Protein AF-A0A967EZN8-F1 (afdb_monomer)

pLDDT: mean 80.69, std 14.28, range [29.58, 98.19]

InterPro domains:
  IPR002104 Integrase, catalytic domain [PF00589] (399-553)
  IPR002104 Integrase, catalytic domain [PS51898] (379-591)
  IPR011010 DNA breaking-rejoining enzyme, catalytic core [SSF56349] (245-575)
  IPR013762 Integrase-like, catalytic domain superfamily [G3DSA:1.10.443.10] (355-601)

Structure (mmCIF, N/CA/C/O backbone):
data_AF-A0A967EZN8-F1
#
_entry.id   AF-A0A967EZN8-F1
#
loop_
_atom_site.group_PDB
_atom_site.id
_atom_site.type_symbol
_atom_site.label_atom_id
_atom_site.label_alt_id
_atom_site.label_comp_id
_atom_site.label_asym_id
_atom_site.label_entity_id
_atom_site.label_seq_id
_atom_site.pdbx_PDB_ins_code
_atom_site.Cartn_x
_atom_site.Cartn_y
_atom_site.Cartn_z
_atom_site.occupancy
_atom_site.B_iso_or_equiv
_atom_site.auth_seq_id
_atom_site.auth_comp_id
_atom_site.auth_asym_id
_atom_site.auth_atom_id
_atom_site.pdbx_PDB_model_num
ATOM 1 N N . MET A 1 1 ? -24.126 -21.104 -28.230 1.00 47.72 1 MET A N 1
ATOM 2 C CA . MET A 1 1 ? -23.114 -20.522 -27.311 1.00 47.72 1 MET A CA 1
ATOM 3 C C . MET A 1 1 ? -22.740 -21.488 -26.162 1.00 47.72 1 MET A C 1
ATOM 5 O O . MET A 1 1 ? -22.484 -21.035 -25.056 1.00 47.72 1 MET A O 1
ATOM 9 N N . GLN A 1 2 ? -22.717 -22.818 -26.386 1.00 48.59 2 GLN A N 1
ATOM 10 C CA . GLN A 1 2 ? -22.644 -23.839 -25.314 1.00 48.59 2 GLN A CA 1
ATOM 11 C C . GLN A 1 2 ? -21.330 -24.653 -25.238 1.00 48.59 2 GLN A C 1
ATOM 13 O O . GLN A 1 2 ? -21.209 -25.503 -24.356 1.00 48.59 2 GLN A O 1
ATOM 18 N N . ASP A 1 3 ? -20.329 -24.380 -26.077 1.00 66.38 3 ASP A N 1
ATOM 19 C CA . ASP A 1 3 ? -19.257 -25.363 -26.332 1.00 66.38 3 ASP A CA 1
ATOM 20 C C . ASP A 1 3 ? -18.017 -25.274 -25.427 1.00 66.38 3 ASP A C 1
ATOM 22 O O . ASP A 1 3 ? -17.172 -26.165 -25.452 1.00 66.38 3 ASP A O 1
ATOM 26 N N . PHE A 1 4 ? -17.890 -24.245 -24.586 1.00 84.56 4 PHE A N 1
ATOM 27 C CA . PHE A 1 4 ? -16.689 -24.023 -23.769 1.00 84.56 4 PHE A CA 1
ATOM 28 C C . PHE A 1 4 ? -16.992 -24.073 -22.272 1.00 84.56 4 PHE A C 1
ATOM 30 O O . PHE A 1 4 ? -16.936 -23.060 -21.583 1.00 84.56 4 PHE A O 1
ATOM 37 N N . ARG A 1 5 ? -17.330 -25.258 -21.749 1.00 87.44 5 ARG A N 1
ATOM 38 C CA . ARG A 1 5 ? -17.643 -25.427 -20.313 1.00 87.44 5 ARG A CA 1
ATOM 39 C C . ARG A 1 5 ? -16.404 -25.628 -19.437 1.00 87.44 5 ARG A C 1
ATOM 41 O O . ARG A 1 5 ? -16.415 -25.268 -18.261 1.00 87.44 5 ARG A O 1
ATOM 48 N N . THR A 1 6 ? -15.338 -26.196 -19.997 1.00 92.81 6 THR A N 1
ATOM 49 C CA . THR A 1 6 ? -14.123 -26.580 -19.260 1.00 92.81 6 THR A CA 1
ATOM 50 C C . THR A 1 6 ? -12.862 -26.112 -19.977 1.00 92.81 6 THR A C 1
ATOM 52 O O . THR A 1 6 ? -12.884 -25.817 -21.175 1.00 92.81 6 THR A O 1
ATOM 55 N N . PHE A 1 7 ? -11.739 -26.060 -19.258 1.00 93.50 7 PHE A N 1
ATOM 56 C CA . PHE A 1 7 ? -10.443 -25.705 -19.844 1.00 93.50 7 PHE A CA 1
ATOM 57 C C . PHE A 1 7 ? -9.999 -26.705 -20.916 1.00 93.50 7 PHE A C 1
ATOM 59 O O . PHE A 1 7 ? -9.300 -26.312 -21.846 1.00 93.50 7 PHE A O 1
ATOM 66 N N . ARG A 1 8 ? -10.436 -27.969 -20.824 1.00 92.81 8 ARG A N 1
ATOM 67 C CA . ARG A 1 8 ? -10.236 -28.968 -21.882 1.00 92.81 8 ARG A CA 1
ATOM 68 C C . ARG A 1 8 ? -10.912 -28.535 -23.183 1.00 92.81 8 ARG A C 1
ATOM 70 O O . ARG A 1 8 ? -10.224 -28.349 -24.181 1.00 92.81 8 ARG A O 1
ATOM 77 N N . CYS A 1 9 ? -12.218 -28.260 -23.130 1.00 90.12 9 CYS A N 1
ATOM 78 C CA . CYS A 1 9 ? -12.974 -27.791 -24.297 1.00 90.12 9 CYS A CA 1
ATOM 79 C C . CYS A 1 9 ? -12.365 -26.499 -24.866 1.00 90.12 9 CYS A C 1
ATOM 81 O O . CYS A 1 9 ? -12.304 -26.300 -26.077 1.00 90.12 9 CYS A O 1
ATOM 83 N N . LEU A 1 10 ? -11.880 -25.623 -23.977 1.00 90.44 10 LEU A N 1
ATOM 84 C CA . LEU A 1 10 ? -11.226 -24.370 -24.340 1.00 90.44 10 LEU A CA 1
ATOM 85 C C . LEU A 1 10 ? -9.896 -24.577 -25.076 1.00 90.44 10 LEU A C 1
ATOM 87 O O . LEU A 1 10 ? -9.617 -23.855 -26.027 1.00 90.44 10 LEU A O 1
ATOM 91 N N . ALA A 1 11 ? -9.078 -25.539 -24.645 1.00 90.62 11 ALA A N 1
ATOM 92 C CA . ALA A 1 11 ? -7.791 -25.845 -25.267 1.00 90.62 11 ALA A CA 1
ATOM 93 C C . ALA A 1 11 ? -7.942 -26.551 -26.626 1.00 90.62 11 ALA A C 1
ATOM 95 O O . ALA A 1 11 ? -7.118 -26.338 -27.521 1.00 90.62 11 ALA A O 1
ATOM 96 N N . GLU A 1 12 ? -8.988 -27.366 -26.771 1.00 89.56 12 GLU A N 1
ATOM 97 C CA . GLU A 1 12 ? -9.324 -28.100 -27.996 1.00 89.56 12 GLU A CA 1
ATOM 98 C C . GLU A 1 12 ? -9.984 -27.195 -29.044 1.00 89.56 12 GLU A C 1
ATOM 100 O O . GLU A 1 12 ? -9.681 -27.303 -30.225 1.00 89.56 12 GLU A O 1
ATOM 105 N N . GLY A 1 13 ? -10.834 -26.248 -28.635 1.00 87.06 13 GLY A N 1
ATOM 106 C CA . GLY A 1 13 ? -11.542 -25.355 -29.556 1.00 87.06 13 GLY A CA 1
ATOM 107 C C . GLY A 1 13 ? -10.913 -23.973 -29.750 1.00 87.06 13 GLY A C 1
ATOM 108 O O . GLY A 1 13 ? -11.651 -23.025 -30.002 1.00 87.06 13 GLY A O 1
ATOM 109 N N . LEU A 1 14 ? -9.589 -23.826 -29.625 1.00 87.44 14 LEU A N 1
ATOM 110 C CA . LEU A 1 14 ? -8.918 -22.527 -29.805 1.00 87.44 14 LEU A CA 1
ATOM 111 C C . LEU A 1 14 ? -9.081 -21.940 -31.211 1.00 87.44 14 LEU A C 1
ATOM 113 O O . LEU A 1 14 ? -9.185 -20.721 -31.337 1.00 87.44 14 LEU A O 1
ATOM 117 N N . ASP A 1 15 ? -9.161 -22.784 -32.236 1.00 84.06 15 ASP A N 1
ATOM 118 C CA . ASP A 1 15 ? -9.309 -22.340 -33.626 1.00 84.06 15 ASP A CA 1
ATOM 119 C C . ASP A 1 15 ? -10.681 -21.670 -33.825 1.00 84.06 15 ASP A C 1
ATOM 121 O O . ASP A 1 15 ? -10.781 -20.577 -34.377 1.00 84.06 15 ASP A O 1
ATOM 125 N N . ARG A 1 16 ? -11.730 -22.224 -33.192 1.00 82.00 16 ARG A N 1
ATOM 126 C CA . ARG A 1 16 ? -13.073 -21.610 -33.098 1.00 82.00 16 ARG A CA 1
ATOM 127 C C . ARG A 1 16 ? -13.078 -20.283 -32.327 1.00 82.00 16 ARG A C 1
ATOM 129 O O . ARG A 1 16 ? -14.051 -19.540 -32.386 1.00 82.00 16 ARG A O 1
ATOM 136 N N . LEU A 1 17 ? -12.004 -19.986 -31.590 1.00 79.81 17 LEU A N 1
ATOM 137 C CA . LEU A 1 17 ? -11.796 -18.727 -30.877 1.00 79.81 17 LEU A CA 1
ATOM 138 C C . LEU A 1 17 ? -10.885 -17.742 -31.639 1.00 79.81 17 LEU A C 1
ATOM 140 O O . LEU A 1 17 ? -10.413 -16.761 -31.049 1.00 79.81 17 LEU A O 1
ATOM 144 N N . GLY A 1 18 ? -10.623 -17.980 -32.930 1.00 79.62 18 GLY A N 1
ATOM 145 C CA . GLY A 1 18 ? -9.804 -17.105 -33.775 1.00 79.62 18 GLY A CA 1
ATOM 146 C C . GLY A 1 18 ? -8.367 -16.986 -33.262 1.00 79.62 18 GLY A C 1
ATOM 147 O O . GLY A 1 18 ? -7.802 -15.887 -33.191 1.00 79.62 18 GLY A O 1
ATOM 148 N N . TYR A 1 19 ? -7.820 -18.082 -32.734 1.00 83.62 19 TYR A N 1
ATOM 149 C CA . TYR A 1 19 ? -6.400 -18.199 -32.430 1.00 83.62 19 TYR A CA 1
ATOM 150 C C . TYR A 1 19 ? -5.724 -19.007 -33.527 1.00 83.62 19 TYR A C 1
ATOM 152 O O . TYR A 1 19 ? -6.112 -20.140 -33.772 1.00 83.62 19 TYR A O 1
ATOM 160 N N . GLU A 1 20 ? -4.660 -18.458 -34.106 1.00 82.44 20 GLU A N 1
ATOM 161 C CA . GLU A 1 20 ? -3.920 -19.109 -35.187 1.00 82.44 20 GLU A CA 1
ATOM 162 C C . GLU A 1 20 ? -2.413 -19.162 -34.892 1.00 82.44 20 GLU A C 1
ATOM 164 O O . GLU A 1 20 ? -1.879 -18.427 -34.044 1.00 82.44 20 GLU A O 1
ATOM 169 N N . GLY A 1 21 ? -1.727 -20.081 -35.578 1.00 84.88 21 GLY A N 1
ATOM 170 C CA . GLY A 1 21 ? -0.272 -20.227 -35.579 1.00 84.88 21 GLY A CA 1
ATOM 171 C C . GLY A 1 21 ? 0.371 -20.287 -34.187 1.00 84.88 21 GLY A C 1
ATOM 172 O O . GLY A 1 21 ? -0.082 -20.980 -33.270 1.00 84.88 21 GLY A O 1
ATOM 173 N N . ASN A 1 22 ? 1.455 -19.528 -34.011 1.00 83.56 22 ASN A N 1
ATOM 174 C CA . ASN A 1 22 ? 2.221 -19.490 -32.760 1.00 83.56 22 ASN A CA 1
ATOM 175 C C . ASN A 1 22 ? 1.395 -18.997 -31.561 1.00 83.56 22 ASN A C 1
ATOM 177 O O . ASN A 1 22 ? 1.649 -19.406 -30.426 1.00 83.56 22 ASN A O 1
ATOM 181 N N . THR A 1 23 ? 0.377 -18.168 -31.801 1.00 84.06 23 THR A N 1
ATOM 182 C CA . THR A 1 23 ? -0.479 -17.636 -30.735 1.00 84.06 23 THR A CA 1
ATOM 183 C C . THR A 1 23 ? -1.408 -18.720 -30.192 1.00 84.06 23 THR A C 1
ATOM 185 O O . THR A 1 23 ? -1.531 -18.855 -28.973 1.00 84.06 23 THR A O 1
ATOM 188 N N . ALA A 1 24 ? -1.995 -19.549 -31.065 1.00 87.69 24 ALA A N 1
ATOM 189 C CA . ALA A 1 24 ? -2.779 -20.716 -30.655 1.00 87.69 24 ALA A CA 1
ATOM 190 C C . ALA A 1 24 ? -1.945 -21.678 -29.800 1.00 87.69 24 ALA A C 1
ATOM 192 O O . ALA A 1 24 ? -2.379 -22.101 -28.728 1.00 87.69 24 ALA A O 1
ATOM 193 N N . ASN A 1 25 ? -0.702 -21.943 -30.208 1.00 88.12 25 ASN A N 1
ATOM 194 C CA . ASN A 1 25 ? 0.218 -22.798 -29.455 1.00 88.12 25 ASN A CA 1
ATOM 195 C C . ASN A 1 25 ? 0.596 -22.210 -28.086 1.00 88.12 25 ASN A C 1
ATOM 197 O O . ASN A 1 25 ? 0.642 -22.933 -27.088 1.00 88.12 25 ASN A O 1
ATOM 201 N N . ASP A 1 26 ? 0.841 -20.903 -28.001 1.00 88.62 26 ASP A N 1
ATOM 202 C CA . ASP A 1 26 ? 1.120 -20.211 -26.738 1.00 88.62 26 ASP A CA 1
ATOM 203 C C . ASP A 1 26 ? -0.066 -20.252 -25.767 1.00 88.62 26 ASP A C 1
ATOM 205 O O . ASP A 1 26 ? 0.123 -20.437 -24.558 1.00 88.62 26 ASP A O 1
ATOM 209 N N . VAL A 1 27 ? -1.289 -20.097 -26.276 1.00 90.88 27 VAL A N 1
ATOM 210 C CA . VAL A 1 27 ? -2.513 -20.161 -25.469 1.00 90.88 27 VAL A CA 1
ATOM 211 C C . VAL A 1 27 ? -2.813 -21.598 -25.050 1.00 90.88 27 VAL A C 1
ATOM 213 O O . VAL A 1 27 ? -3.074 -21.832 -23.870 1.00 90.88 27 VAL A O 1
ATOM 216 N N . ARG A 1 28 ? -2.670 -22.575 -25.953 1.00 93.81 28 ARG A N 1
ATOM 217 C CA . ARG A 1 28 ? -2.838 -24.006 -25.651 1.00 93.81 28 ARG A CA 1
ATOM 218 C C . ARG A 1 28 ? -1.885 -24.455 -24.551 1.00 93.81 28 ARG A C 1
ATOM 220 O O . ARG A 1 28 ? -2.320 -25.021 -23.552 1.00 93.81 28 ARG A O 1
ATOM 227 N N . ARG A 1 29 ? -0.594 -24.121 -24.669 1.00 91.62 29 ARG A N 1
ATOM 228 C CA . ARG A 1 29 ? 0.409 -24.413 -23.628 1.00 91.62 29 ARG A CA 1
ATOM 229 C C . ARG A 1 29 ? 0.070 -23.746 -22.298 1.00 91.62 29 ARG A C 1
ATOM 231 O O . ARG A 1 29 ? 0.307 -24.333 -21.243 1.00 91.62 29 ARG A O 1
ATOM 238 N N . ALA A 1 30 ? -0.479 -22.531 -22.329 1.00 91.62 30 ALA A N 1
ATOM 239 C CA . ALA A 1 30 ? -0.906 -21.846 -21.117 1.00 91.62 30 ALA A CA 1
ATOM 240 C C . ALA A 1 30 ? -2.103 -22.543 -20.446 1.00 91.62 30 ALA A C 1
ATOM 242 O O . ALA A 1 30 ? -2.087 -22.716 -19.226 1.00 91.62 30 ALA A O 1
ATOM 243 N N . LEU A 1 31 ? -3.093 -22.989 -21.224 1.00 92.62 31 LEU A N 1
ATOM 244 C CA . LEU A 1 31 ? -4.252 -23.733 -20.725 1.00 92.62 31 LEU A CA 1
ATOM 245 C C . LEU A 1 31 ? -3.851 -25.096 -20.162 1.00 92.62 31 LEU A C 1
ATOM 247 O O . LEU A 1 31 ? -4.213 -25.394 -19.032 1.00 92.62 31 LEU A O 1
ATOM 251 N N . VAL A 1 32 ? -3.024 -25.870 -20.870 1.00 91.31 32 VAL A N 1
ATOM 252 C CA . VAL A 1 32 ? -2.529 -27.174 -20.387 1.00 91.31 32 VAL A CA 1
ATOM 253 C C . VAL A 1 32 ? -1.744 -27.027 -19.085 1.00 91.31 32 VAL A C 1
ATOM 255 O O . VAL A 1 32 ? -1.897 -27.812 -18.155 1.00 91.31 32 VAL A O 1
ATOM 258 N N . ARG A 1 33 ? -0.942 -25.965 -18.957 1.00 89.50 33 ARG A N 1
ATOM 259 C CA . ARG A 1 33 ? -0.219 -25.686 -17.711 1.00 89.50 33 ARG A CA 1
ATOM 260 C C . ARG A 1 33 ? -1.156 -25.407 -16.523 1.00 89.50 33 ARG A C 1
ATOM 262 O O . ARG A 1 33 ? -0.711 -25.564 -15.387 1.00 89.50 33 ARG A O 1
ATOM 269 N N . ALA A 1 34 ? -2.420 -25.034 -16.750 1.00 88.81 34 ALA A N 1
ATOM 270 C CA . ALA A 1 34 ? -3.385 -24.819 -15.673 1.00 88.81 34 ALA A CA 1
ATOM 271 C C . ALA A 1 34 ? -3.626 -26.086 -14.840 1.00 88.81 34 ALA A C 1
ATOM 273 O O . ALA A 1 34 ? -3.805 -25.958 -13.639 1.00 88.81 34 ALA A O 1
ATOM 274 N N . GLU A 1 35 ? -3.524 -27.285 -15.418 1.00 87.62 35 GLU A N 1
ATOM 275 C CA . GLU A 1 35 ? -3.694 -28.547 -14.682 1.00 87.62 35 GLU A CA 1
ATOM 276 C C . GLU A 1 35 ? -2.724 -28.668 -13.498 1.00 87.62 35 GLU A C 1
ATOM 278 O O . GLU A 1 35 ? -3.124 -28.954 -12.373 1.00 87.62 35 GLU A O 1
ATOM 283 N N . LYS A 1 36 ? -1.454 -28.309 -13.715 1.00 83.00 36 LYS A N 1
ATOM 284 C CA . LYS A 1 36 ? -0.431 -28.296 -12.656 1.00 83.00 36 LYS A CA 1
ATOM 285 C C . LYS A 1 36 ? -0.628 -27.168 -11.644 1.00 83.00 36 LYS A C 1
ATOM 287 O O . LYS A 1 36 ? -0.267 -27.321 -10.486 1.00 83.00 36 LYS A O 1
ATOM 292 N N . ILE A 1 37 ? -1.161 -26.027 -12.080 1.00 83.44 37 ILE A N 1
ATOM 293 C CA . ILE A 1 37 ? -1.347 -24.838 -11.230 1.00 83.44 37 ILE A CA 1
ATOM 294 C C . ILE A 1 37 ? -2.584 -24.987 -10.335 1.00 83.44 37 ILE A C 1
ATOM 296 O O . ILE A 1 37 ? -2.593 -24.539 -9.190 1.00 83.44 37 ILE A O 1
ATOM 300 N N . TYR A 1 38 ? -3.647 -25.584 -10.867 1.00 81.19 38 TYR A N 1
ATOM 301 C CA . TYR A 1 38 ? -4.881 -25.848 -10.136 1.00 81.19 38 TYR A CA 1
ATOM 302 C C . TYR A 1 38 ? -4.819 -27.168 -9.369 1.00 81.19 38 TYR A C 1
ATOM 304 O O . TYR A 1 38 ? -5.599 -27.328 -8.439 1.00 81.19 38 TYR A O 1
ATOM 312 N N . ASN A 1 39 ? -3.861 -28.043 -9.702 1.00 82.38 39 ASN A N 1
ATOM 313 C CA . ASN A 1 39 ? -3.769 -29.414 -9.206 1.00 82.38 39 ASN A CA 1
ATOM 314 C C . ASN A 1 39 ? -5.049 -30.219 -9.498 1.00 82.38 39 ASN A C 1
ATOM 316 O O . ASN A 1 39 ? -5.523 -30.990 -8.669 1.00 82.38 39 ASN A O 1
ATOM 320 N N . GLU A 1 40 ? -5.621 -29.994 -10.682 1.00 87.31 40 GLU A N 1
ATOM 321 C CA . GLU A 1 40 ? -6.881 -30.580 -11.140 1.00 87.31 40 GLU A CA 1
ATOM 322 C C . GLU A 1 40 ? -6.814 -30.847 -12.649 1.00 87.31 40 GLU A C 1
ATOM 324 O O . GLU A 1 40 ? -6.270 -30.017 -13.383 1.00 87.31 40 GLU A O 1
ATOM 329 N N . PRO A 1 41 ? -7.402 -31.946 -13.152 1.00 90.31 41 PRO A N 1
ATOM 330 C CA . PRO A 1 41 ? -7.425 -32.225 -14.584 1.00 90.31 41 PRO A CA 1
ATOM 331 C C . PRO A 1 41 ? -8.194 -31.136 -15.346 1.00 90.31 41 PRO A C 1
ATOM 333 O O . PRO A 1 41 ? -9.209 -30.628 -14.870 1.00 90.31 41 PRO A O 1
ATOM 336 N N . LEU A 1 42 ? -7.786 -30.820 -16.583 1.00 90.19 42 LEU A N 1
ATOM 337 C CA . LEU A 1 42 ? -8.398 -29.738 -17.389 1.00 90.19 42 LEU A CA 1
ATOM 338 C C . LEU A 1 42 ? -9.920 -29.863 -17.585 1.00 90.19 42 LEU A C 1
ATOM 340 O O . LEU A 1 42 ? -10.593 -28.868 -17.854 1.00 90.19 42 LEU A O 1
ATOM 344 N N . GLY A 1 43 ? -10.458 -31.082 -17.496 1.00 89.69 43 GLY A N 1
ATOM 345 C CA . GLY A 1 43 ? -11.896 -31.344 -17.579 1.00 89.69 43 GLY A CA 1
ATOM 346 C C . GLY A 1 43 ? -12.680 -30.935 -16.326 1.00 89.69 43 GLY A C 1
ATOM 347 O O . GLY A 1 43 ? -13.879 -30.710 -16.429 1.00 89.69 43 GLY A O 1
ATOM 348 N N . ALA A 1 44 ? -12.025 -30.802 -15.169 1.00 87.81 44 ALA A N 1
ATOM 349 C CA . ALA A 1 44 ? -12.644 -30.353 -13.919 1.00 87.81 44 ALA A CA 1
ATOM 350 C C . ALA A 1 44 ? -12.632 -28.820 -13.776 1.00 87.81 44 ALA A C 1
ATOM 352 O O . ALA A 1 44 ? -13.529 -28.239 -13.164 1.00 87.81 44 ALA A O 1
ATOM 353 N N . ILE A 1 45 ? -11.662 -28.149 -14.407 1.00 89.94 45 ILE A N 1
ATOM 354 C CA . ILE A 1 45 ? -11.522 -26.692 -14.339 1.00 89.94 45 ILE A CA 1
ATOM 355 C C . ILE A 1 45 ? -12.579 -26.029 -15.233 1.00 89.94 45 ILE A C 1
ATOM 357 O O . ILE A 1 45 ? -12.508 -26.094 -16.465 1.00 89.94 45 ILE A O 1
ATOM 361 N N . ARG A 1 46 ? -13.558 -25.365 -14.611 1.00 91.50 46 ARG A N 1
ATOM 362 C CA . ARG A 1 46 ? -14.647 -24.661 -15.307 1.00 91.50 46 ARG A CA 1
ATOM 363 C C . ARG A 1 46 ? -14.171 -23.371 -15.980 1.00 91.50 46 ARG A C 1
ATOM 365 O O . ARG A 1 46 ? -13.293 -22.671 -15.476 1.00 91.50 46 ARG A O 1
ATOM 372 N N . VAL A 1 47 ? -14.795 -23.029 -17.106 1.00 88.69 47 VAL A N 1
ATOM 373 C CA . VAL A 1 47 ? -14.645 -21.716 -17.755 1.00 88.69 47 VAL A CA 1
ATOM 374 C C . VAL A 1 47 ? -15.427 -20.683 -16.946 1.00 88.69 47 VAL A C 1
ATOM 376 O O . VAL A 1 47 ? -16.608 -20.449 -17.173 1.00 88.69 47 VAL A O 1
ATOM 379 N N . ASP A 1 48 ? -14.753 -20.088 -15.966 1.00 84.88 48 ASP A N 1
ATOM 380 C CA . ASP A 1 48 ? -15.314 -19.067 -15.083 1.00 84.88 48 ASP A CA 1
ATOM 381 C C . ASP A 1 48 ? -14.313 -17.913 -14.931 1.00 84.88 48 ASP A C 1
ATOM 383 O O . ASP A 1 48 ? -13.244 -18.042 -14.322 1.00 84.88 48 ASP A O 1
ATOM 387 N N . LEU A 1 49 ? -14.651 -16.766 -15.525 1.00 82.94 49 LEU A N 1
ATOM 388 C CA . LEU A 1 49 ? -13.796 -15.582 -15.495 1.00 82.94 49 LEU A CA 1
ATOM 389 C C . LEU A 1 49 ? -13.743 -14.933 -14.106 1.00 82.94 49 LEU A C 1
ATOM 391 O O . LEU A 1 49 ? -12.725 -14.321 -13.778 1.00 82.94 49 LEU A O 1
ATOM 395 N N . A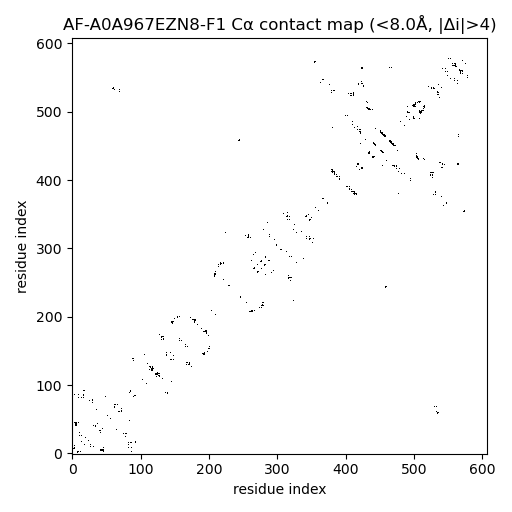SP A 1 50 ? -14.795 -15.043 -13.295 1.00 74.69 50 ASP A N 1
ATOM 396 C CA . ASP A 1 50 ? -14.815 -14.470 -11.951 1.00 74.69 50 ASP A CA 1
ATOM 397 C C . ASP A 1 50 ? -14.013 -15.315 -10.976 1.00 74.69 50 ASP A C 1
ATOM 399 O O . ASP A 1 50 ? -13.219 -14.751 -10.226 1.00 74.69 50 ASP A O 1
ATOM 403 N N . ALA A 1 51 ? -14.139 -16.642 -11.030 1.00 78.81 51 ALA A N 1
ATOM 404 C CA . ALA A 1 51 ? -13.297 -17.542 -10.246 1.00 78.81 51 ALA A CA 1
ATOM 405 C C . ALA A 1 51 ? -11.816 -17.382 -10.630 1.00 78.81 51 ALA A C 1
ATOM 407 O O . ALA A 1 51 ? -10.949 -17.251 -9.758 1.00 78.81 51 ALA A O 1
ATOM 408 N N . PHE A 1 52 ? -11.522 -17.297 -11.935 1.00 85.25 52 PHE A N 1
ATOM 409 C CA . PHE A 1 52 ? -10.171 -17.023 -12.422 1.00 85.25 52 PHE A CA 1
ATOM 410 C C . PHE A 1 52 ? -9.652 -15.669 -11.919 1.00 85.25 52 PHE A C 1
ATOM 412 O O . PHE A 1 52 ? -8.523 -15.571 -11.436 1.00 85.25 52 PHE A O 1
ATOM 419 N N . ASP A 1 53 ? -10.464 -14.612 -11.998 1.00 79.00 53 ASP A N 1
ATOM 420 C CA . ASP A 1 53 ? -10.083 -13.284 -11.520 1.00 79.00 53 ASP A CA 1
ATOM 421 C C . ASP A 1 53 ? -9.926 -13.237 -9.999 1.00 79.00 53 ASP A C 1
ATOM 423 O O . ASP A 1 53 ? -8.989 -12.614 -9.505 1.00 79.00 53 ASP A O 1
ATOM 427 N N . ALA A 1 54 ? -10.804 -13.888 -9.244 1.00 68.56 54 ALA A N 1
ATOM 428 C CA . ALA A 1 54 ? -10.727 -13.944 -7.791 1.00 68.56 54 ALA A CA 1
ATOM 429 C C . ALA A 1 54 ? -9.414 -14.586 -7.333 1.00 68.56 54 ALA A C 1
ATOM 431 O O . ALA A 1 54 ? -8.782 -14.088 -6.400 1.00 68.56 54 ALA A O 1
ATOM 432 N N . ARG A 1 55 ? -8.979 -15.641 -8.033 1.00 73.88 55 ARG A N 1
ATOM 433 C CA . ARG A 1 55 ? -7.743 -16.366 -7.727 1.00 73.88 55 ARG A CA 1
ATOM 434 C C . ARG A 1 55 ? -6.492 -15.658 -8.250 1.00 73.88 55 ARG A C 1
ATOM 436 O O . ARG A 1 55 ? -5.487 -15.603 -7.549 1.00 73.88 55 ARG A O 1
ATOM 443 N N . TRP A 1 56 ? -6.536 -15.095 -9.460 1.00 76.56 56 TRP A N 1
ATOM 444 C CA . TRP A 1 56 ? -5.321 -14.679 -10.179 1.00 76.56 56 TRP A CA 1
ATOM 445 C C . TRP A 1 56 ? -5.237 -13.196 -10.540 1.00 76.56 56 TRP A C 1
ATOM 447 O O . TRP A 1 56 ? -4.179 -12.740 -10.996 1.00 76.56 56 TRP A O 1
ATOM 457 N N . ARG A 1 57 ? -6.302 -12.404 -10.363 1.00 62.81 57 ARG A N 1
ATOM 458 C CA . ARG A 1 57 ? -6.281 -10.963 -10.657 1.00 62.81 57 ARG A CA 1
ATOM 459 C C . ARG A 1 57 ? -5.782 -10.177 -9.451 1.00 62.81 57 ARG A C 1
ATOM 461 O O . ARG A 1 57 ? -6.424 -10.101 -8.409 1.00 62.81 57 ARG A O 1
ATOM 468 N N . GLY A 1 58 ? -4.672 -9.472 -9.639 1.00 58.34 58 GLY A N 1
ATOM 469 C CA . GLY A 1 58 ? -4.118 -8.588 -8.619 1.00 58.34 58 GLY A CA 1
ATOM 470 C C . GLY A 1 58 ? -2.597 -8.612 -8.572 1.00 58.34 58 GLY A C 1
ATOM 471 O O . GLY A 1 58 ? -1.937 -9.090 -9.503 1.00 58.34 58 GLY A O 1
ATOM 472 N N . LYS A 1 59 ? -2.066 -8.050 -7.479 1.00 48.78 59 LYS A N 1
ATOM 473 C CA . LYS A 1 59 ? -0.643 -8.111 -7.140 1.00 48.78 59 LYS A CA 1
ATOM 474 C C . LYS A 1 59 ? -0.262 -9.576 -6.909 1.00 48.78 59 LYS A C 1
ATOM 476 O O . LYS A 1 59 ? -1.037 -10.325 -6.322 1.00 48.78 59 LYS A O 1
ATOM 481 N N . VAL A 1 60 ? 0.867 -9.975 -7.479 1.00 51.41 60 VAL A N 1
ATOM 482 C CA . VAL A 1 60 ? 1.388 -11.341 -7.412 1.00 51.41 60 VAL A CA 1
ATOM 483 C C . VAL A 1 60 ? 2.339 -11.375 -6.234 1.00 51.41 60 VAL A C 1
ATOM 485 O O . VAL A 1 60 ? 3.467 -10.914 -6.396 1.00 51.41 60 VAL A O 1
ATOM 488 N N . SER A 1 61 ? 1.856 -11.872 -5.093 1.00 40.22 61 SER A N 1
ATOM 489 C CA . SER A 1 61 ? 2.579 -11.888 -3.814 1.00 40.22 61 SER A CA 1
ATOM 490 C C . SER A 1 61 ? 3.802 -12.801 -3.817 1.00 40.22 61 SER A C 1
ATOM 492 O O . SER A 1 61 ? 4.786 -12.541 -3.129 1.00 40.22 61 SER A O 1
ATOM 494 N N . ALA A 1 62 ? 3.755 -13.854 -4.629 1.00 47.59 62 ALA A N 1
ATOM 495 C CA . ALA A 1 62 ? 4.842 -14.789 -4.843 1.00 47.59 62 ALA A CA 1
ATOM 496 C C . ALA A 1 62 ? 4.734 -15.401 -6.243 1.00 47.59 62 ALA A C 1
ATOM 498 O O . ALA A 1 62 ? 3.660 -15.464 -6.843 1.00 47.59 62 ALA A O 1
ATOM 499 N N . LEU A 1 63 ? 5.872 -15.829 -6.775 1.00 59.31 63 LEU A N 1
ATOM 500 C CA . LEU A 1 63 ? 5.951 -16.534 -8.044 1.00 59.31 63 LEU A CA 1
ATOM 501 C C . LEU A 1 63 ? 5.364 -17.941 -7.843 1.00 59.31 63 LEU A C 1
ATOM 503 O O . LEU A 1 63 ? 5.923 -18.729 -7.085 1.00 59.31 63 LEU A O 1
ATOM 507 N N . GLU A 1 64 ? 4.218 -18.219 -8.467 1.00 63.41 64 GLU A N 1
ATOM 508 C CA . GLU A 1 64 ? 3.484 -19.477 -8.274 1.00 63.41 64 GLU A CA 1
ATOM 509 C C . GLU A 1 64 ? 4.321 -20.696 -8.692 1.00 63.41 64 GLU A C 1
ATOM 511 O O . GLU A 1 64 ? 5.157 -20.611 -9.607 1.00 63.41 64 GLU A O 1
ATOM 516 N N . HIS A 1 65 ? 4.096 -21.833 -8.027 1.00 56.16 65 HIS A N 1
ATOM 517 C CA . HIS A 1 65 ? 4.892 -23.039 -8.233 1.00 56.16 65 HIS A CA 1
ATOM 518 C C . HIS A 1 65 ? 4.884 -23.447 -9.720 1.00 56.16 65 HIS A C 1
ATOM 520 O O . HIS A 1 65 ? 3.838 -23.618 -10.342 1.00 56.16 65 HIS A O 1
ATOM 526 N N . GLY A 1 66 ? 6.074 -23.584 -10.318 1.00 62.47 66 GLY A N 1
ATOM 527 C CA . GLY A 1 66 ? 6.236 -23.974 -11.727 1.00 62.47 66 GLY A CA 1
ATOM 528 C C . GLY A 1 66 ? 6.546 -22.838 -12.711 1.00 62.47 66 GLY A C 1
ATOM 529 O O . GLY A 1 66 ? 6.815 -23.120 -13.883 1.00 62.47 66 GLY A O 1
ATOM 530 N N . PHE A 1 67 ? 6.592 -21.579 -12.266 1.00 73.00 67 PHE A N 1
ATOM 531 C CA . PHE A 1 67 ? 7.136 -20.476 -13.065 1.00 73.00 67 PHE A CA 1
ATOM 532 C C . PHE A 1 67 ? 8.581 -20.155 -12.660 1.00 73.00 67 PHE A C 1
ATOM 534 O O . PHE A 1 67 ? 8.965 -20.280 -11.502 1.00 73.00 67 PHE A O 1
ATOM 541 N N . ARG A 1 68 ? 9.408 -19.754 -13.636 1.00 68.25 68 ARG A N 1
ATOM 542 C CA . ARG A 1 68 ? 10.803 -19.312 -13.411 1.00 68.25 68 ARG A CA 1
ATOM 543 C C . ARG A 1 68 ? 10.947 -17.791 -13.377 1.00 68.25 68 ARG A C 1
ATOM 545 O O . ARG A 1 68 ? 11.952 -17.281 -12.904 1.00 68.25 68 ARG A O 1
ATOM 552 N N . SER A 1 69 ? 9.957 -17.069 -13.902 1.00 69.12 69 SER A N 1
ATOM 553 C CA . SER A 1 69 ? 9.945 -15.611 -13.947 1.00 69.12 69 SER A CA 1
ATOM 554 C C . SER A 1 69 ? 8.521 -15.071 -13.845 1.00 69.12 69 SER A C 1
ATOM 556 O O . SER A 1 69 ? 7.553 -15.701 -14.284 1.00 69.12 69 SER A O 1
ATOM 558 N N . ARG A 1 70 ? 8.398 -13.864 -13.287 1.00 65.62 70 ARG A N 1
ATOM 559 C CA . ARG A 1 70 ? 7.124 -13.155 -13.168 1.00 65.62 70 ARG A CA 1
ATOM 560 C C . ARG A 1 70 ? 6.540 -12.817 -14.537 1.00 65.62 70 ARG A C 1
ATOM 562 O O . ARG A 1 70 ? 5.340 -12.966 -14.726 1.00 65.62 70 ARG A O 1
ATOM 569 N N . GLY A 1 71 ? 7.385 -12.433 -15.497 1.00 72.00 71 GLY A N 1
ATOM 570 C CA . GLY A 1 71 ? 6.965 -12.188 -16.879 1.00 72.00 71 GLY A CA 1
ATOM 571 C C . GLY A 1 71 ? 6.329 -13.427 -17.516 1.00 72.00 71 GLY A C 1
ATOM 572 O O . GLY A 1 71 ? 5.296 -13.319 -18.170 1.00 72.00 71 GLY A O 1
ATOM 573 N N . GLY A 1 72 ? 6.866 -14.622 -17.240 1.00 79.56 72 GLY A N 1
ATOM 574 C CA . GLY A 1 72 ? 6.256 -15.883 -17.667 1.00 79.56 72 GLY A CA 1
ATOM 575 C C . GLY A 1 72 ? 4.880 -16.126 -17.037 1.00 79.56 72 GLY A C 1
ATOM 576 O O . GLY A 1 72 ? 3.953 -16.547 -17.727 1.00 79.56 72 GLY A O 1
ATOM 577 N N . PHE A 1 73 ? 4.724 -15.811 -15.749 1.00 81.31 73 PHE A N 1
ATOM 578 C CA . PHE A 1 73 ? 3.441 -15.917 -15.048 1.00 81.31 73 PHE A CA 1
ATOM 579 C C . PHE A 1 73 ? 2.409 -14.882 -15.529 1.00 81.31 73 PHE A C 1
ATOM 581 O O . PHE A 1 73 ? 1.239 -15.201 -15.728 1.00 81.31 73 PHE A O 1
ATOM 588 N N . GLU A 1 74 ? 2.827 -13.639 -15.762 1.00 79.56 74 GLU A N 1
ATOM 589 C CA . GLU A 1 74 ? 1.987 -12.580 -16.329 1.00 79.56 74 GLU A CA 1
ATOM 590 C C . GLU A 1 74 ? 1.537 -12.918 -17.753 1.00 79.56 74 GLU A C 1
ATOM 592 O O . GLU A 1 74 ? 0.347 -12.794 -18.049 1.00 79.56 74 GLU A O 1
ATOM 597 N N . LYS A 1 75 ? 2.444 -13.437 -18.593 1.00 84.88 75 LYS A N 1
ATOM 598 C CA . LYS A 1 75 ? 2.113 -13.936 -19.935 1.00 84.88 75 LYS A CA 1
ATOM 599 C C . LYS A 1 75 ? 1.116 -15.094 -19.865 1.00 84.88 75 LYS A C 1
ATOM 601 O O . LYS A 1 75 ? 0.114 -15.069 -20.572 1.00 84.88 75 LYS A O 1
ATOM 606 N N . TRP A 1 76 ? 1.331 -16.061 -18.970 1.00 90.75 76 TRP A N 1
ATOM 607 C CA . TRP A 1 76 ? 0.386 -17.159 -18.747 1.00 90.75 76 TRP A CA 1
ATOM 608 C C . TRP A 1 76 ? -1.008 -16.653 -18.355 1.00 90.75 76 TRP A C 1
ATOM 610 O O . TRP A 1 76 ? -1.987 -17.001 -19.015 1.00 90.75 76 TRP A O 1
ATOM 620 N N . ARG A 1 77 ? -1.103 -15.773 -17.345 1.00 88.19 77 ARG A N 1
ATOM 621 C CA . ARG A 1 77 ? -2.384 -15.182 -16.924 1.00 88.19 77 ARG A CA 1
ATOM 622 C C . ARG A 1 77 ? -3.069 -14.444 -18.067 1.00 88.19 77 ARG A C 1
ATOM 624 O O . ARG A 1 77 ? -4.278 -14.575 -18.224 1.00 88.19 77 ARG A O 1
ATOM 631 N N . SER A 1 78 ? -2.311 -13.669 -18.843 1.00 86.12 78 SER A N 1
ATOM 632 C CA . SER A 1 78 ? -2.830 -12.926 -19.994 1.00 86.12 78 SER A CA 1
ATOM 633 C C . SER A 1 78 ? -3.421 -13.864 -21.049 1.00 86.12 78 SER A C 1
ATOM 635 O O . SER A 1 78 ? -4.553 -13.656 -21.484 1.00 86.12 78 SER A O 1
ATOM 637 N N . ASN A 1 79 ? -2.703 -14.939 -21.390 1.00 90.44 79 ASN A N 1
ATOM 638 C CA . ASN A 1 79 ? -3.140 -15.931 -22.372 1.00 90.44 79 ASN A CA 1
ATOM 639 C C . ASN A 1 79 ? -4.414 -16.661 -21.923 1.00 90.44 79 ASN A C 1
ATOM 641 O O . ASN A 1 79 ? -5.391 -16.687 -22.670 1.00 90.44 79 ASN A O 1
ATOM 645 N N . VAL A 1 80 ? -4.440 -17.189 -20.692 1.00 91.31 80 VAL A N 1
ATOM 646 C CA . VAL A 1 80 ? -5.617 -17.900 -20.159 1.00 91.31 80 VAL A CA 1
ATOM 647 C C . VAL A 1 80 ? -6.814 -16.959 -20.039 1.00 91.31 80 VAL A C 1
ATOM 649 O O . VAL A 1 80 ? -7.897 -17.269 -20.527 1.00 91.31 80 VAL A O 1
ATOM 652 N N . ARG A 1 81 ? -6.624 -15.763 -19.466 1.00 88.88 81 ARG A N 1
ATOM 653 C CA . ARG A 1 81 ? -7.687 -14.753 -19.352 1.00 88.88 81 ARG A CA 1
ATOM 654 C C . ARG A 1 81 ? -8.224 -14.338 -20.722 1.00 88.88 81 ARG A C 1
ATOM 656 O O . ARG A 1 81 ? -9.424 -14.120 -20.862 1.00 88.88 81 ARG A O 1
ATOM 663 N N . GLY A 1 82 ? -7.347 -14.187 -21.714 1.00 85.75 82 GLY A N 1
ATOM 664 C CA . GLY A 1 82 ? -7.722 -13.868 -23.089 1.00 85.75 82 GLY A CA 1
ATOM 665 C C . GLY A 1 82 ? -8.630 -14.935 -23.694 1.00 85.75 82 GLY A C 1
ATOM 666 O O . GLY A 1 82 ? -9.680 -14.585 -24.231 1.00 85.75 82 GLY A O 1
ATOM 667 N N . ALA A 1 83 ? -8.267 -16.209 -23.529 1.00 87.81 83 ALA A N 1
ATOM 668 C CA . ALA A 1 83 ? -9.056 -17.340 -24.008 1.00 87.81 83 ALA A CA 1
ATOM 669 C C . ALA A 1 83 ? -10.423 -17.414 -23.315 1.00 87.81 83 ALA A C 1
ATOM 671 O O . ALA A 1 83 ? -11.439 -17.503 -23.997 1.00 87.81 83 ALA A O 1
ATOM 672 N N . LEU A 1 84 ? -10.465 -17.261 -21.984 1.00 87.56 84 LEU A N 1
ATOM 673 C CA . LEU A 1 84 ? -11.719 -17.193 -21.221 1.00 87.56 84 LEU A CA 1
ATOM 674 C C . LEU A 1 84 ? -12.627 -16.068 -21.727 1.00 87.56 84 LEU A C 1
ATOM 676 O O . LEU A 1 84 ? -13.816 -16.277 -21.939 1.00 87.56 84 LEU A O 1
ATOM 680 N N . LYS A 1 85 ? -12.072 -14.873 -21.966 1.00 82.38 85 LYS A N 1
ATOM 681 C CA . LYS A 1 85 ? -12.853 -13.751 -22.496 1.00 82.38 85 LYS A CA 1
ATOM 682 C C . LYS A 1 85 ? -13.422 -14.036 -23.883 1.00 82.38 85 LYS A C 1
ATOM 684 O O . LYS A 1 85 ? -14.556 -13.651 -24.124 1.00 82.38 85 LYS A O 1
ATOM 689 N N . ARG A 1 86 ? -12.670 -14.674 -24.783 1.00 83.69 86 ARG A N 1
ATOM 690 C CA . ARG A 1 86 ? -13.182 -15.034 -26.116 1.00 83.69 86 ARG A CA 1
ATOM 691 C C . ARG A 1 86 ? -14.250 -16.125 -26.039 1.00 83.69 86 ARG A C 1
ATOM 693 O O . ARG A 1 86 ? -15.293 -15.981 -26.658 1.00 83.69 86 ARG A O 1
ATOM 700 N N . ALA A 1 87 ? -14.036 -17.149 -25.215 1.00 83.44 87 ALA A N 1
ATOM 701 C CA . ALA A 1 87 ? -15.004 -18.225 -24.997 1.00 83.44 87 ALA A CA 1
ATOM 702 C C . ALA A 1 87 ? -16.340 -17.737 -24.423 1.00 83.44 87 ALA A C 1
ATOM 704 O O . ALA A 1 87 ? -17.388 -18.279 -24.753 1.00 83.44 87 ALA A O 1
ATOM 705 N N . LEU A 1 88 ? -16.295 -16.691 -23.595 1.00 79.06 88 LEU A N 1
ATOM 706 C CA . LEU A 1 88 ? -17.469 -16.041 -23.014 1.00 79.06 88 LEU A CA 1
ATOM 707 C C . LEU A 1 88 ? -18.046 -14.917 -23.900 1.00 79.06 88 LEU A C 1
ATOM 709 O O . LEU A 1 88 ? -18.896 -14.166 -23.435 1.00 79.06 88 LEU A O 1
ATOM 713 N N . GLY A 1 89 ? -17.552 -14.729 -25.132 1.00 71.31 89 GLY A N 1
ATOM 714 C CA . GLY A 1 89 ? -18.021 -13.669 -26.041 1.00 71.31 89 GLY A CA 1
ATOM 715 C C . GLY A 1 89 ? -17.660 -12.238 -25.608 1.00 71.31 89 GLY A C 1
ATOM 716 O O . GLY A 1 89 ? -18.175 -11.260 -26.138 1.00 71.31 89 GLY A O 1
ATOM 717 N N . LEU A 1 90 ? -16.756 -12.073 -24.640 1.00 67.94 90 LEU A N 1
ATOM 718 C CA . LEU A 1 90 ? -16.367 -10.775 -24.072 1.00 67.94 90 LEU A CA 1
ATOM 719 C C . LEU A 1 90 ? -15.251 -10.069 -24.850 1.00 67.94 90 LEU A C 1
ATOM 721 O O . LEU A 1 90 ? -14.966 -8.895 -24.597 1.00 67.94 90 LEU A O 1
ATOM 725 N N . LYS A 1 91 ? -14.583 -10.773 -25.764 1.00 68.50 91 LYS A N 1
ATOM 726 C CA . LYS A 1 91 ? -13.538 -10.236 -26.640 1.00 68.50 91 LYS A CA 1
ATOM 727 C C . LYS A 1 91 ? -13.764 -10.764 -28.052 1.00 68.50 91 LYS A C 1
ATOM 729 O O . LYS A 1 91 ? -13.978 -11.961 -28.204 1.00 68.50 91 LYS A O 1
ATOM 734 N N . ALA A 1 92 ? -13.651 -9.885 -29.047 1.00 59.56 92 ALA A N 1
ATOM 735 C CA . ALA A 1 92 ? -13.753 -10.264 -30.450 1.00 59.56 92 ALA A CA 1
ATOM 736 C C . ALA A 1 92 ? -12.755 -11.382 -30.812 1.00 59.56 92 ALA A C 1
ATOM 738 O O . ALA A 1 92 ? -11.601 -11.411 -30.343 1.00 59.56 92 ALA A O 1
ATOM 739 N N . LEU A 1 93 ? -13.242 -12.303 -31.639 1.00 57.53 93 LEU A N 1
ATOM 740 C CA . LEU A 1 93 ? -12.447 -13.253 -32.406 1.00 57.53 93 LEU A CA 1
ATOM 741 C C . LEU A 1 93 ? -11.601 -12.402 -33.373 1.00 57.53 93 LEU A C 1
ATOM 743 O O . LEU A 1 93 ? -12.127 -11.460 -33.956 1.00 57.53 93 LEU A O 1
ATOM 747 N N . GLY A 1 94 ? -10.278 -12.589 -33.414 1.00 50.41 94 GLY A N 1
ATOM 748 C CA . GLY A 1 94 ? -9.427 -11.761 -34.293 1.00 50.41 94 GLY A CA 1
ATOM 749 C C . GLY A 1 94 ? -9.749 -12.000 -35.772 1.00 50.41 94 GLY A C 1
ATOM 750 O O . GLY A 1 94 ? -10.311 -13.049 -36.049 1.00 50.41 94 GLY A O 1
ATOM 751 N N . ASP A 1 95 ? -9.414 -11.035 -36.644 1.00 42.41 95 ASP A N 1
ATOM 752 C CA . ASP A 1 95 ? -9.379 -11.001 -38.130 1.00 42.41 95 ASP A CA 1
ATOM 753 C C . ASP A 1 95 ? -10.227 -11.993 -38.961 1.00 42.41 95 ASP A C 1
ATOM 755 O O . ASP A 1 95 ? -9.940 -12.238 -40.130 1.00 42.41 95 ASP A O 1
ATOM 759 N N . ALA A 1 96 ? -11.337 -12.495 -38.427 1.00 38.47 96 ALA A N 1
ATOM 760 C CA . ALA A 1 96 ? -12.429 -13.010 -39.231 1.00 38.47 96 ALA A CA 1
ATOM 761 C C . ALA A 1 96 ? -13.023 -11.813 -39.985 1.00 38.47 96 ALA A C 1
ATOM 763 O O . ALA A 1 96 ? -13.294 -10.767 -39.387 1.00 38.47 96 ALA A O 1
ATOM 764 N N . GLY A 1 97 ? -13.116 -11.955 -41.308 1.00 36.78 97 GLY A N 1
ATOM 765 C CA . GLY A 1 97 ? -13.393 -10.888 -42.263 1.00 36.78 97 GLY A CA 1
ATOM 766 C C . GLY A 1 97 ? -14.523 -9.944 -41.855 1.00 36.78 97 GLY A C 1
ATOM 767 O O . GLY A 1 97 ? -15.459 -10.302 -41.142 1.00 36.78 97 GLY A O 1
ATOM 768 N N . ALA A 1 98 ? -14.430 -8.710 -42.352 1.00 37.56 98 ALA A N 1
ATOM 769 C CA . ALA A 1 98 ? -15.345 -7.606 -42.076 1.00 37.56 98 ALA A CA 1
ATOM 770 C C . ALA A 1 98 ? -16.846 -7.923 -42.275 1.00 37.56 98 ALA A C 1
ATOM 772 O O . ALA A 1 98 ? -17.677 -7.174 -41.766 1.00 37.56 98 ALA A O 1
ATOM 773 N N . ASP A 1 99 ? -17.187 -9.033 -42.933 1.00 34.75 99 ASP A N 1
ATOM 774 C CA . ASP A 1 99 ? -18.554 -9.477 -43.204 1.00 34.75 99 ASP A CA 1
ATOM 775 C C . ASP A 1 99 ? -19.216 -10.296 -42.082 1.00 34.75 99 ASP A C 1
ATOM 777 O O . ASP A 1 99 ? -20.445 -10.336 -42.027 1.00 34.75 99 ASP A O 1
ATOM 781 N N . ASP A 1 100 ? -18.455 -10.854 -41.127 1.00 38.50 100 ASP A N 1
ATOM 782 C CA . ASP A 1 100 ? -19.012 -11.510 -39.923 1.00 38.50 100 ASP A CA 1
ATOM 783 C C . ASP A 1 100 ? -19.113 -10.542 -38.724 1.00 38.50 100 ASP A C 1
ATOM 785 O O . ASP A 1 100 ? -19.392 -10.911 -37.585 1.00 38.50 100 ASP A O 1
ATOM 789 N N . ARG A 1 101 ? -18.991 -9.231 -38.999 1.00 47.91 101 ARG A N 1
ATOM 790 C CA . ARG A 1 101 ? -19.452 -8.134 -38.120 1.00 47.91 101 ARG A CA 1
ATOM 791 C C . ARG A 1 101 ? -20.986 -8.070 -38.030 1.00 47.91 101 ARG A C 1
ATOM 793 O O . ARG A 1 101 ? -21.540 -7.075 -37.557 1.00 47.91 101 ARG A O 1
ATOM 800 N N . ARG A 1 102 ? -21.688 -9.118 -38.479 1.00 38.69 102 ARG A N 1
ATOM 801 C CA . ARG A 1 102 ? -23.146 -9.290 -38.458 1.00 38.69 102 ARG A CA 1
ATOM 802 C C . ARG A 1 102 ? -23.634 -9.685 -37.072 1.00 38.69 102 ARG A C 1
ATOM 804 O O . ARG A 1 102 ? -24.160 -10.759 -36.829 1.00 38.69 102 ARG A O 1
ATOM 811 N N . LEU A 1 103 ? -23.413 -8.747 -36.171 1.00 39.53 103 LEU A N 1
ATOM 812 C CA . LEU A 1 103 ? -24.347 -8.173 -35.217 1.00 39.53 103 LEU A CA 1
ATOM 813 C C . LEU A 1 103 ? -23.468 -7.146 -34.516 1.00 39.53 103 LEU A C 1
ATOM 815 O O . LEU A 1 103 ? -22.648 -7.493 -33.667 1.00 39.53 103 LEU A O 1
ATOM 819 N N . ALA A 1 104 ? -23.557 -5.895 -34.963 1.00 50.31 104 ALA A N 1
ATOM 820 C CA . ALA A 1 104 ? -22.924 -4.768 -34.307 1.00 50.31 104 ALA A CA 1
ATOM 821 C C . ALA A 1 104 ? -23.457 -4.713 -32.874 1.00 50.31 104 ALA A C 1
ATOM 823 O O . ALA A 1 104 ? -24.497 -4.113 -32.625 1.00 50.31 104 ALA A O 1
ATOM 824 N N . ASP A 1 105 ? -22.780 -5.410 -31.962 1.00 73.50 105 ASP A N 1
ATOM 825 C CA . ASP A 1 105 ? -23.147 -5.480 -30.559 1.00 73.50 105 ASP A CA 1
ATOM 826 C C . ASP A 1 105 ? -23.344 -4.046 -30.070 1.00 73.50 105 ASP A C 1
ATOM 828 O O . ASP A 1 105 ? -22.434 -3.220 -30.162 1.00 73.50 105 ASP A O 1
ATOM 832 N N . GLU A 1 106 ? -24.553 -3.732 -29.614 1.00 80.69 106 GLU A N 1
ATOM 833 C CA . GLU A 1 106 ? -24.944 -2.411 -29.125 1.00 80.69 106 GLU A CA 1
ATOM 834 C C . GLU A 1 106 ? -23.932 -1.878 -28.095 1.00 80.69 106 GLU A C 1
ATOM 836 O O . GLU A 1 106 ? -23.634 -0.682 -28.042 1.00 80.69 106 GLU A O 1
ATOM 841 N N . TRP A 1 107 ? -23.311 -2.780 -27.327 1.00 83.94 107 TRP A N 1
ATOM 842 C CA . TRP A 1 107 ? -22.224 -2.441 -26.416 1.00 83.94 107 TRP A CA 1
ATOM 843 C C . TRP A 1 107 ? -20.922 -2.049 -27.103 1.00 83.94 107 TRP A C 1
ATOM 845 O O . TRP A 1 107 ? -20.189 -1.210 -26.578 1.00 83.94 107 TRP A O 1
ATOM 855 N N . GLN A 1 108 ? -20.600 -2.667 -28.236 1.00 82.19 108 GLN A N 1
ATOM 856 C CA . GLN A 1 108 ? -19.428 -2.321 -29.031 1.00 82.19 108 GLN A CA 1
ATOM 857 C C . GLN A 1 108 ? -19.616 -0.948 -29.683 1.00 82.19 108 GLN A C 1
ATOM 859 O O . GLN A 1 108 ? -18.732 -0.108 -29.546 1.00 82.19 108 GLN A O 1
ATOM 864 N N . GLN A 1 109 ? -20.801 -0.672 -30.237 1.00 83.50 109 GLN A N 1
ATOM 865 C CA . GLN A 1 109 ? -21.154 0.655 -30.760 1.00 83.50 109 GLN A CA 1
ATOM 866 C C . GLN A 1 109 ? -21.019 1.743 -29.682 1.00 83.50 109 GLN A C 1
ATOM 868 O O . GLN A 1 109 ? -20.364 2.766 -29.892 1.00 83.50 109 GLN A O 1
ATOM 873 N N . LEU A 1 110 ? -21.567 1.496 -28.485 1.00 86.00 110 LEU A N 1
ATOM 874 C CA . LEU A 1 110 ? -21.435 2.408 -27.348 1.00 86.00 110 LEU A CA 1
ATOM 875 C C . LEU A 1 110 ? -19.967 2.611 -26.942 1.00 86.00 110 LEU A C 1
ATOM 877 O O . LEU A 1 110 ? -19.542 3.727 -26.640 1.00 86.00 110 LEU A O 1
ATOM 881 N N . LYS A 1 111 ? -19.183 1.530 -26.912 1.00 85.69 111 LYS A N 1
ATOM 882 C CA . LYS A 1 111 ? -17.777 1.572 -26.510 1.00 85.69 111 LYS A CA 1
ATOM 883 C C . LYS A 1 111 ? -16.918 2.350 -27.502 1.00 85.69 111 LYS A C 1
ATOM 885 O O . LYS A 1 111 ? -16.083 3.136 -27.053 1.00 85.69 111 LYS A O 1
ATOM 890 N N . ASP A 1 112 ? -17.132 2.159 -28.798 1.00 84.56 112 ASP A N 1
ATOM 891 C CA . ASP A 1 112 ? -16.392 2.849 -29.857 1.00 84.56 112 ASP A CA 1
ATOM 892 C C . ASP A 1 112 ? -16.729 4.344 -29.862 1.00 84.56 112 ASP A C 1
ATOM 894 O O . ASP A 1 112 ? -15.823 5.178 -29.825 1.00 84.56 112 ASP A O 1
ATOM 898 N N . TYR A 1 113 ? -18.013 4.695 -29.711 1.00 86.56 113 TYR A N 1
ATOM 899 C CA . TYR A 1 113 ? -18.442 6.088 -29.557 1.00 86.56 113 TYR A CA 1
ATOM 900 C C . TYR A 1 113 ? -17.763 6.794 -28.372 1.00 86.56 113 TYR A C 1
ATOM 902 O O . TYR A 1 113 ? -17.333 7.950 -28.480 1.00 86.56 113 TYR A O 1
ATOM 910 N N . VAL A 1 114 ? -17.670 6.109 -27.224 1.00 87.06 114 VAL A N 1
ATOM 911 C CA . VAL A 1 114 ? -16.984 6.634 -26.036 1.00 87.06 114 VAL A CA 1
ATOM 912 C C . VAL A 1 114 ? -15.483 6.737 -26.286 1.00 87.06 114 VAL A C 1
ATOM 914 O O . VAL A 1 114 ? -14.894 7.751 -25.916 1.00 87.06 114 VAL A O 1
ATOM 917 N N . ALA A 1 115 ? -14.857 5.739 -26.913 1.00 85.06 115 ALA A N 1
ATOM 918 C CA . ALA A 1 115 ? -13.422 5.728 -27.187 1.00 85.06 115 ALA A CA 1
ATOM 919 C C . ALA A 1 115 ? -12.996 6.895 -28.091 1.00 85.06 115 ALA A C 1
ATOM 921 O O . ALA A 1 115 ? -12.035 7.590 -27.768 1.00 85.06 115 ALA A O 1
ATOM 922 N N . GLU A 1 116 ? -13.757 7.189 -29.148 1.00 85.00 116 GLU A N 1
ATOM 923 C CA . GLU A 1 116 ? -13.520 8.335 -30.040 1.00 85.00 116 GLU A CA 1
ATOM 924 C C . GLU A 1 116 ? -13.521 9.682 -29.303 1.00 85.00 116 GLU A C 1
ATOM 926 O O . GLU A 1 116 ? -12.805 10.614 -29.670 1.00 85.00 116 GLU A O 1
ATOM 931 N N . ARG A 1 117 ? -14.321 9.802 -28.242 1.00 83.81 117 ARG A N 1
ATOM 932 C CA . ARG A 1 117 ? -14.516 11.046 -27.476 1.00 83.81 117 ARG A CA 1
ATOM 933 C C . ARG A 1 117 ? -13.784 11.044 -26.132 1.00 83.81 117 ARG A C 1
ATOM 935 O O . ARG A 1 117 ? -13.904 12.001 -25.363 1.00 83.81 117 ARG A O 1
ATOM 942 N N . SER A 1 118 ? -13.002 10.000 -25.867 1.00 82.31 118 SER A N 1
ATOM 943 C CA . SER A 1 118 ? -12.160 9.860 -24.680 1.00 82.31 118 SER A CA 1
ATOM 944 C C . SER A 1 118 ? -10.722 10.266 -24.990 1.00 82.31 118 SER A C 1
ATOM 946 O O . SER A 1 118 ? -10.193 9.998 -26.064 1.00 82.31 118 SER A O 1
ATOM 948 N N . GLY A 1 119 ? -10.071 10.937 -24.046 1.00 74.38 119 GLY A N 1
ATOM 949 C CA . GLY A 1 119 ? -8.707 11.438 -24.202 1.00 74.38 119 GLY A CA 1
ATOM 950 C C . GLY A 1 119 ? -8.451 12.708 -23.399 1.00 74.38 119 GLY A C 1
ATOM 951 O O . GLY A 1 119 ? -9.374 13.333 -22.877 1.00 74.38 119 GLY A O 1
ATOM 952 N N . ASN A 1 120 ? -7.182 13.097 -23.290 1.00 63.28 120 ASN A N 1
ATOM 953 C CA . ASN A 1 120 ? -6.814 14.357 -22.644 1.00 63.28 120 ASN A CA 1
ATOM 954 C C . ASN A 1 120 ? -7.390 15.529 -23.456 1.00 63.28 120 ASN A C 1
ATOM 956 O O . ASN A 1 120 ? -7.159 15.603 -24.659 1.00 63.28 120 ASN A O 1
ATOM 960 N N . GLY A 1 121 ? -8.157 16.411 -22.809 1.00 66.06 121 GLY A N 1
ATOM 961 C CA . GLY A 1 121 ? -8.806 17.555 -23.466 1.00 66.06 121 GLY A CA 1
ATOM 962 C C . GLY A 1 121 ? -10.024 17.210 -24.333 1.00 66.06 121 GLY A C 1
ATOM 963 O O . GLY A 1 121 ? -10.546 18.090 -25.006 1.00 66.06 121 GLY A O 1
ATOM 964 N N . ARG A 1 122 ? -10.489 15.951 -24.333 1.00 79.25 122 ARG A N 1
ATOM 965 C CA . ARG A 1 122 ? -11.718 15.539 -25.034 1.00 79.25 122 ARG A CA 1
ATOM 966 C C . ARG A 1 122 ? -12.919 15.504 -24.092 1.00 79.25 122 ARG A C 1
ATOM 968 O O . ARG A 1 122 ? -12.757 15.449 -22.875 1.00 79.25 122 ARG A O 1
ATOM 975 N N . VAL A 1 123 ? -14.115 15.473 -24.681 1.00 78.88 123 VAL A N 1
ATOM 976 C CA . VAL A 1 123 ? -15.422 15.586 -24.007 1.00 78.88 123 VAL A CA 1
ATOM 977 C C . VAL A 1 123 ? -15.557 14.674 -22.784 1.00 78.88 123 VAL A C 1
ATOM 979 O O . VAL A 1 123 ? -16.003 15.126 -21.736 1.00 78.88 123 VAL A O 1
ATOM 982 N N . PHE A 1 124 ? -15.140 13.408 -22.876 1.00 78.12 124 PHE A N 1
ATOM 983 C CA . PHE A 1 124 ? -15.302 12.453 -21.772 1.00 78.12 124 PHE A CA 1
ATOM 984 C C . PHE A 1 124 ? -14.078 12.370 -20.835 1.00 78.12 124 PHE A C 1
ATOM 986 O O . PHE A 1 124 ? -14.133 11.746 -19.768 1.00 78.12 124 PHE A O 1
ATOM 993 N N . GLY A 1 125 ? -12.974 13.040 -21.173 1.00 77.31 125 GLY A N 1
ATOM 994 C CA . GLY A 1 125 ? -11.699 12.912 -20.469 1.00 77.31 125 GLY A CA 1
ATOM 995 C C . GLY A 1 125 ? -11.013 11.557 -20.715 1.00 77.31 125 GLY A C 1
ATOM 996 O O . GLY A 1 125 ? -11.472 10.749 -21.527 1.00 77.31 125 GLY A O 1
ATOM 997 N N . PRO A 1 126 ? -9.874 11.283 -20.059 1.00 73.94 126 PRO A N 1
ATOM 998 C CA . PRO A 1 126 ? -9.077 10.091 -20.342 1.00 73.94 126 PRO A CA 1
ATOM 999 C C . PRO A 1 126 ? -9.700 8.797 -19.783 1.00 73.94 126 PRO A C 1
ATOM 1001 O O . PRO A 1 126 ? -10.196 8.765 -18.657 1.00 73.94 126 PRO A O 1
ATOM 1004 N N . HIS A 1 127 ? -9.575 7.699 -20.539 1.00 77.81 127 HIS A N 1
ATOM 1005 C CA . HIS A 1 127 ? -9.848 6.314 -20.111 1.00 77.81 127 HIS A CA 1
ATOM 1006 C C . HIS A 1 127 ? -11.307 5.981 -19.730 1.00 77.81 127 HIS A C 1
ATOM 1008 O O . HIS A 1 127 ? -11.561 5.092 -18.898 1.00 77.81 127 HIS A O 1
ATOM 1014 N N . ARG A 1 128 ? -12.301 6.670 -20.300 1.00 83.38 128 ARG A N 1
ATOM 1015 C CA . ARG A 1 128 ? -13.718 6.380 -20.014 1.00 83.38 128 ARG A CA 1
ATOM 1016 C C . ARG A 1 128 ? -14.216 5.103 -20.678 1.00 83.38 128 ARG A C 1
ATOM 1018 O O . ARG A 1 128 ? -15.000 4.378 -20.072 1.00 83.38 128 ARG A O 1
ATOM 1025 N N . GLU A 1 129 ? -13.678 4.750 -21.834 1.00 82.00 129 GLU A N 1
ATOM 1026 C CA . GLU A 1 129 ? -13.903 3.476 -22.519 1.00 82.00 129 GLU A CA 1
ATOM 1027 C C . GLU A 1 129 ? -13.424 2.277 -21.678 1.00 82.00 129 GLU A C 1
ATOM 1029 O O . GLU A 1 129 ? -14.100 1.245 -21.567 1.00 82.00 129 GLU A O 1
ATOM 1034 N N . ILE A 1 130 ? -12.285 2.431 -20.992 1.00 79.69 130 ILE A N 1
ATOM 1035 C CA . ILE A 1 130 ? -11.776 1.436 -20.037 1.00 79.69 130 ILE A CA 1
ATOM 1036 C C . ILE A 1 130 ? -12.687 1.373 -18.811 1.00 79.69 130 ILE A C 1
ATOM 1038 O O . ILE A 1 130 ? -12.981 0.284 -18.316 1.00 79.69 130 ILE A O 1
ATOM 1042 N N . THR A 1 131 ? -13.161 2.527 -18.334 1.00 83.75 131 THR A N 1
ATOM 1043 C CA . THR A 1 131 ? -14.088 2.599 -17.197 1.00 83.75 131 THR A CA 1
ATOM 1044 C C . THR A 1 131 ? -15.384 1.847 -17.497 1.00 83.75 131 THR A C 1
ATOM 1046 O O . THR A 1 131 ? -15.813 1.044 -16.674 1.00 83.75 131 THR A O 1
ATOM 1049 N N . LEU A 1 132 ? -15.960 2.024 -18.689 1.00 87.44 132 LEU A N 1
ATOM 1050 C CA . LEU A 1 132 ? -17.212 1.383 -19.099 1.00 87.44 132 LEU A CA 1
ATOM 1051 C C . LEU A 1 132 ? -17.075 -0.136 -19.313 1.00 87.44 132 LEU A C 1
ATOM 1053 O O . LEU A 1 132 ? -18.039 -0.883 -19.152 1.00 87.44 132 LEU A O 1
ATOM 1057 N N . SER A 1 133 ? -15.862 -0.618 -19.603 1.00 84.44 133 SER A N 1
ATOM 1058 C CA . SER A 1 133 ? -15.608 -2.017 -19.970 1.00 84.44 133 SER A CA 1
ATOM 1059 C C . SER A 1 133 ? -16.064 -3.032 -18.916 1.00 84.44 133 SER A C 1
ATOM 1061 O O . SER A 1 133 ? -16.491 -4.119 -19.281 1.00 84.44 133 SER A O 1
ATOM 1063 N N . ILE A 1 134 ? -16.013 -2.708 -17.618 1.00 84.62 134 ILE A N 1
ATOM 1064 C CA . ILE A 1 134 ? -16.484 -3.644 -16.583 1.00 84.62 134 ILE A CA 1
ATOM 1065 C C . ILE A 1 134 ? -18.011 -3.786 -16.571 1.00 84.62 134 ILE A C 1
ATOM 1067 O O . ILE A 1 134 ? -18.489 -4.886 -16.330 1.00 84.62 134 ILE A O 1
ATOM 1071 N N . LEU A 1 135 ? -18.763 -2.713 -16.836 1.00 88.50 135 LEU A N 1
ATOM 1072 C CA . LEU A 1 135 ? -20.225 -2.769 -16.934 1.00 88.50 135 LEU A CA 1
ATOM 1073 C C . LEU A 1 135 ? -20.632 -3.565 -18.175 1.00 88.50 135 LEU A C 1
ATOM 1075 O O . LEU A 1 135 ? -21.433 -4.485 -18.057 1.00 88.50 135 LEU A O 1
ATOM 1079 N N . ILE A 1 136 ? -19.994 -3.274 -19.314 1.00 86.88 136 ILE A N 1
ATOM 1080 C CA . ILE A 1 136 ? -20.180 -4.003 -20.577 1.00 86.88 136 ILE A CA 1
ATOM 1081 C C . ILE A 1 136 ? -19.920 -5.499 -20.385 1.00 86.88 136 ILE A C 1
ATOM 1083 O O . ILE A 1 136 ? -20.732 -6.326 -20.783 1.00 86.88 136 ILE A O 1
ATOM 1087 N N . GLU A 1 137 ? -18.798 -5.861 -19.750 1.00 82.50 137 GLU A N 1
ATOM 1088 C CA . GLU A 1 137 ? -18.456 -7.263 -19.494 1.00 82.50 137 GLU A CA 1
ATOM 1089 C C . GLU A 1 137 ? -19.549 -7.982 -18.689 1.00 82.50 137 GLU A C 1
ATOM 1091 O O . GLU A 1 137 ? -19.887 -9.116 -19.013 1.00 82.50 137 GLU A O 1
ATOM 1096 N N . ARG A 1 138 ? -20.113 -7.337 -17.658 1.00 84.88 138 ARG A N 1
ATOM 1097 C CA . ARG A 1 138 ? -21.179 -7.931 -16.833 1.00 84.88 138 ARG A CA 1
ATOM 1098 C C . ARG A 1 138 ? -22.507 -8.012 -17.571 1.00 84.88 138 ARG A C 1
ATOM 1100 O O . ARG A 1 138 ? -23.144 -9.055 -17.531 1.00 84.88 138 ARG A O 1
ATOM 1107 N N . ALA A 1 139 ? -22.894 -6.949 -18.270 1.00 85.31 139 ALA A N 1
ATOM 1108 C CA . ALA A 1 139 ? -24.126 -6.921 -19.047 1.00 85.31 139 ALA A CA 1
ATOM 1109 C C . ALA A 1 139 ? -24.129 -8.004 -20.133 1.00 85.31 139 ALA A C 1
ATOM 1111 O O . ALA A 1 139 ? -25.098 -8.748 -20.247 1.00 85.31 139 ALA A O 1
ATOM 1112 N N . ARG A 1 140 ? -23.006 -8.180 -20.845 1.00 82.62 140 ARG A N 1
ATOM 1113 C CA . ARG A 1 140 ? -22.834 -9.259 -21.831 1.00 82.62 140 ARG A CA 1
ATOM 1114 C C . ARG A 1 140 ? -22.943 -10.650 -21.210 1.00 82.62 140 ARG A C 1
ATOM 1116 O O . ARG A 1 140 ? -23.628 -11.497 -21.768 1.00 82.62 140 ARG A O 1
ATOM 1123 N N . LEU A 1 141 ? -22.315 -10.885 -20.051 1.00 75.94 141 LEU A N 1
ATOM 1124 C CA . LEU A 1 141 ? -22.450 -12.164 -19.334 1.00 75.94 141 LEU A CA 1
ATOM 1125 C C . LEU A 1 141 ? -23.899 -12.448 -18.917 1.00 75.94 141 LEU A C 1
ATOM 1127 O O . LEU A 1 141 ? -24.313 -13.602 -18.923 1.00 75.94 141 LEU A O 1
ATOM 1131 N N . ALA A 1 142 ? -24.659 -11.404 -18.588 1.00 78.62 142 ALA A N 1
ATOM 1132 C CA . ALA A 1 142 ? -26.074 -11.494 -18.252 1.00 78.62 142 ALA A CA 1
ATOM 1133 C C . ALA A 1 142 ? -27.007 -11.491 -19.482 1.00 78.62 142 ALA A C 1
ATOM 1135 O O . ALA A 1 142 ? -28.224 -11.509 -19.312 1.00 78.62 142 ALA A O 1
ATOM 1136 N N . GLY A 1 143 ? -26.467 -11.438 -20.708 1.00 79.06 143 GLY A N 1
ATOM 1137 C CA . GLY A 1 143 ? -27.253 -11.376 -21.945 1.00 79.06 143 GLY A CA 1
ATOM 1138 C C . GLY A 1 143 ? -28.096 -10.103 -22.093 1.00 79.06 143 GLY A C 1
ATOM 1139 O O . GLY A 1 143 ? -29.134 -10.140 -22.743 1.00 79.06 143 GLY A O 1
ATOM 1140 N N . ARG A 1 144 ? -27.688 -8.995 -21.462 1.00 83.12 144 ARG A N 1
ATOM 1141 C CA . ARG A 1 144 ? -28.416 -7.718 -21.451 1.00 83.12 144 ARG A CA 1
ATOM 1142 C C . ARG A 1 144 ? -27.813 -6.733 -22.447 1.00 83.12 144 ARG A C 1
ATOM 1144 O O . ARG A 1 144 ? -26.608 -6.482 -22.403 1.00 83.12 144 ARG A O 1
ATOM 1151 N N . SER A 1 145 ? -28.651 -6.110 -23.267 1.00 85.94 145 SER A N 1
ATOM 1152 C CA . SER A 1 145 ? -28.298 -4.951 -24.099 1.00 85.94 145 SER A CA 1
ATOM 1153 C C . SER A 1 145 ? -28.254 -3.645 -23.282 1.00 85.94 145 SER A C 1
ATOM 1155 O O . SER A 1 145 ? -28.857 -3.586 -22.206 1.00 85.94 145 SER A O 1
ATOM 1157 N N . PRO A 1 146 ? -27.579 -2.570 -23.746 1.00 88.12 146 PRO A N 1
ATOM 1158 C CA . PRO A 1 146 ? -27.473 -1.332 -22.973 1.00 88.12 146 PRO A CA 1
ATOM 1159 C C . PRO A 1 146 ? -28.821 -0.690 -22.620 1.00 88.12 146 PRO A C 1
ATOM 1161 O O . PRO A 1 146 ? -28.984 -0.206 -21.501 1.00 88.12 146 PRO A O 1
ATOM 1164 N N . HIS A 1 147 ? -29.815 -0.762 -23.504 1.00 87.50 147 HIS A N 1
ATOM 1165 C CA . HIS A 1 147 ? -31.162 -0.246 -23.246 1.00 87.50 147 HIS A CA 1
ATOM 1166 C C . HIS A 1 147 ? -31.970 -1.089 -22.237 1.00 87.50 147 HIS A C 1
ATOM 1168 O O . HIS A 1 147 ? -32.969 -0.610 -21.705 1.00 87.50 147 HIS A O 1
ATOM 1174 N N . GLN A 1 148 ? -31.539 -2.325 -21.954 1.00 86.94 148 GLN A N 1
ATOM 1175 C CA . GLN A 1 148 ? -32.192 -3.267 -21.032 1.00 86.94 148 GLN A CA 1
ATOM 1176 C C . GLN A 1 148 ? -31.615 -3.218 -19.613 1.00 86.94 148 GLN A C 1
ATOM 1178 O O . GLN A 1 148 ? -31.965 -4.057 -18.776 1.00 86.94 148 GLN A O 1
ATOM 1183 N N . LEU A 1 149 ? -30.684 -2.296 -19.344 1.00 88.94 149 LEU A N 1
ATOM 1184 C CA . LEU A 1 149 ? -30.153 -2.124 -18.002 1.00 88.94 149 LEU A CA 1
ATOM 1185 C C . LEU A 1 149 ? -31.218 -1.519 -17.090 1.00 88.94 149 LEU A C 1
ATOM 1187 O O . LEU A 1 149 ? -31.742 -0.438 -17.353 1.00 88.94 149 LEU A O 1
ATOM 1191 N N . ASP A 1 150 ? -31.491 -2.213 -15.988 1.00 85.94 150 ASP A N 1
ATOM 1192 C CA . ASP A 1 150 ? -32.480 -1.817 -14.995 1.00 85.94 150 ASP A CA 1
ATOM 1193 C C . ASP A 1 150 ? -31.869 -1.762 -13.573 1.00 85.94 150 ASP A C 1
ATOM 1195 O O . ASP A 1 150 ? -30.782 -2.304 -13.321 1.00 85.94 150 ASP A O 1
ATOM 1199 N N . PRO A 1 151 ? -32.521 -1.061 -12.622 1.00 83.50 151 PRO A N 1
ATOM 1200 C CA . PRO A 1 151 ? -32.018 -0.925 -11.254 1.00 83.50 151 PRO A CA 1
ATOM 1201 C C . PRO A 1 151 ? -31.885 -2.241 -10.482 1.00 83.50 151 PRO A C 1
ATOM 1203 O O . PRO A 1 151 ? -31.019 -2.345 -9.608 1.00 83.50 151 PRO A O 1
ATOM 1206 N N . THR A 1 152 ? -32.748 -3.216 -10.773 1.00 84.88 152 THR A N 1
ATOM 1207 C CA . THR A 1 152 ? -32.789 -4.508 -10.082 1.00 84.88 152 THR A CA 1
ATOM 1208 C C . THR A 1 152 ? -31.550 -5.311 -10.443 1.00 84.88 152 THR A C 1
ATOM 1210 O O . THR A 1 152 ? -30.770 -5.666 -9.560 1.00 84.88 152 THR A O 1
ATOM 1213 N N . TRP A 1 153 ? -31.280 -5.454 -11.741 1.00 89.31 153 TRP A N 1
ATOM 1214 C CA . TRP A 1 153 ? -30.090 -6.128 -12.245 1.00 89.31 153 TRP A CA 1
ATOM 1215 C C . TRP A 1 153 ? -28.799 -5.462 -11.758 1.00 89.31 153 TRP A C 1
ATOM 1217 O O . TRP A 1 153 ? -27.888 -6.137 -11.278 1.00 89.31 153 TRP A O 1
ATOM 1227 N N . LEU A 1 154 ? -28.716 -4.124 -11.806 1.00 87.69 154 LEU A N 1
ATOM 1228 C CA . LEU A 1 154 ? -27.538 -3.408 -11.303 1.00 87.69 154 LEU A CA 1
ATOM 1229 C C . LEU A 1 154 ? -27.255 -3.724 -9.829 1.00 87.69 154 LEU A C 1
ATOM 1231 O O . LEU A 1 154 ? -26.087 -3.773 -9.436 1.00 87.69 154 LEU A O 1
ATOM 1235 N N . ARG A 1 155 ? -28.299 -3.897 -9.007 1.00 82.25 155 ARG A N 1
ATOM 1236 C CA . ARG A 1 155 ? -28.168 -4.228 -7.583 1.00 82.25 155 ARG A CA 1
ATOM 1237 C C . ARG A 1 155 ? -27.715 -5.665 -7.380 1.00 82.25 155 ARG A C 1
ATOM 1239 O O . ARG A 1 155 ? -26.731 -5.867 -6.676 1.00 82.25 155 ARG A O 1
ATOM 1246 N N . GLU A 1 156 ? -28.363 -6.617 -8.038 1.00 82.75 156 GLU A N 1
ATOM 1247 C CA . GLU A 1 156 ? -28.001 -8.037 -7.973 1.00 82.75 156 GLU A CA 1
ATOM 1248 C C . GLU A 1 156 ? -26.545 -8.263 -8.400 1.00 82.75 156 GLU A C 1
ATOM 1250 O O . GLU A 1 156 ? -25.764 -8.889 -7.681 1.00 82.75 156 GLU A O 1
ATOM 1255 N N . GLU A 1 157 ? -26.129 -7.651 -9.511 1.00 85.00 157 GLU A N 1
ATOM 1256 C CA . GLU A 1 157 ? -24.743 -7.699 -9.977 1.00 85.00 157 GLU A CA 1
ATOM 1257 C C . GLU A 1 157 ? -23.776 -7.033 -9.001 1.00 85.00 157 GLU A C 1
ATOM 1259 O O . GLU A 1 157 ? -22.695 -7.553 -8.716 1.00 85.00 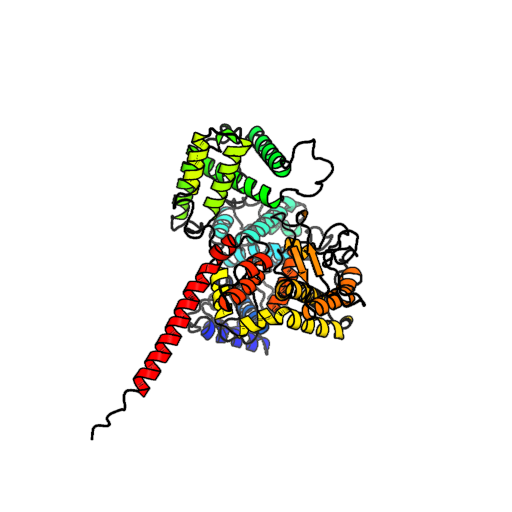157 GLU A O 1
ATOM 1264 N N . TYR A 1 158 ? -24.141 -5.872 -8.456 1.00 83.00 158 TYR A N 1
ATOM 1265 C CA . TYR A 1 158 ? -23.312 -5.194 -7.466 1.00 83.00 158 TYR A CA 1
ATOM 1266 C C . TYR A 1 158 ? -23.086 -6.056 -6.219 1.00 83.00 158 TYR A C 1
ATOM 1268 O O . TYR A 1 158 ? -21.955 -6.123 -5.718 1.00 83.00 158 TYR A O 1
ATOM 1276 N N . ASP A 1 159 ? -24.131 -6.727 -5.741 1.00 75.38 159 ASP A N 1
ATOM 1277 C CA . ASP A 1 159 ? -24.083 -7.571 -4.553 1.00 75.38 159 ASP A CA 1
ATOM 1278 C C . ASP A 1 159 ? -23.295 -8.863 -4.809 1.00 75.38 159 ASP A C 1
ATOM 1280 O O . ASP A 1 159 ? -22.470 -9.241 -3.969 1.00 75.38 159 ASP A O 1
ATOM 1284 N N . ALA A 1 160 ? -23.411 -9.453 -6.002 1.00 76.06 160 ALA A N 1
ATOM 1285 C CA . ALA A 1 160 ? -22.630 -10.620 -6.417 1.00 76.06 160 ALA A CA 1
ATOM 1286 C C . ALA A 1 160 ? -21.122 -10.329 -6.583 1.00 76.06 160 ALA A C 1
ATOM 1288 O O . ALA A 1 160 ? -20.276 -11.209 -6.407 1.00 76.06 160 ALA A O 1
ATOM 1289 N N . LEU A 1 161 ? -20.738 -9.088 -6.905 1.00 74.69 161 LEU A N 1
ATOM 1290 C CA . LEU A 1 161 ? -19.338 -8.732 -7.148 1.00 74.69 161 LEU A CA 1
ATOM 1291 C C . LEU A 1 161 ? -18.508 -8.624 -5.859 1.00 74.69 161 LEU A C 1
ATOM 1293 O O . LEU A 1 161 ? -18.892 -7.989 -4.880 1.00 74.69 161 LEU A O 1
ATOM 1297 N N . HIS A 1 162 ? -17.261 -9.104 -5.893 1.00 66.44 162 HIS A N 1
ATOM 1298 C CA . HIS A 1 162 ? -16.306 -8.892 -4.800 1.00 66.44 162 HIS A CA 1
ATOM 1299 C C . HIS A 1 162 ? -15.875 -7.409 -4.659 1.00 66.44 162 HIS A C 1
ATOM 1301 O O . HIS A 1 162 ? -15.739 -6.670 -5.642 1.00 66.44 162 HIS A O 1
ATOM 1307 N N . ASN A 1 163 ? -15.553 -6.981 -3.428 1.00 60.38 163 ASN A N 1
ATOM 1308 C CA . ASN A 1 163 ? -15.288 -5.591 -3.004 1.00 60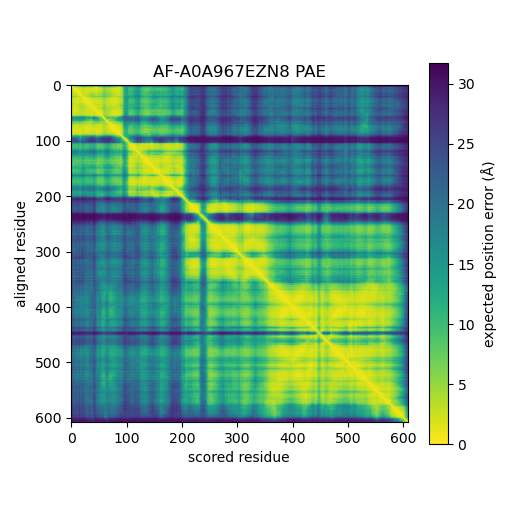.38 163 ASN A CA 1
ATOM 1309 C C . ASN A 1 163 ? -14.408 -4.731 -3.943 1.00 60.38 163 ASN A C 1
ATOM 1311 O O . ASN A 1 163 ? -14.638 -3.527 -4.078 1.00 60.38 163 ASN A O 1
ATOM 1315 N N . LYS A 1 164 ? -13.381 -5.310 -4.584 1.00 59.72 164 LYS A N 1
ATOM 1316 C CA . LYS A 1 164 ? -12.497 -4.572 -5.512 1.00 59.72 164 LYS A CA 1
ATOM 1317 C C . LYS A 1 164 ? -13.172 -4.261 -6.858 1.00 59.72 164 LYS A C 1
ATOM 1319 O O . LYS A 1 164 ? -12.921 -3.190 -7.406 1.00 59.72 164 LYS A O 1
ATOM 1324 N N . ARG A 1 165 ? -14.036 -5.150 -7.373 1.00 69.88 165 ARG A N 1
ATOM 1325 C CA . ARG A 1 165 ? -14.768 -4.954 -8.642 1.00 69.88 165 ARG A CA 1
ATOM 1326 C C . ARG A 1 165 ? -15.977 -4.038 -8.469 1.00 69.88 165 ARG A C 1
ATOM 1328 O O . ARG A 1 165 ? -16.218 -3.232 -9.361 1.00 69.88 165 ARG A O 1
ATOM 1335 N N . ARG A 1 166 ? -16.626 -4.052 -7.295 1.00 79.56 166 ARG A N 1
ATOM 1336 C CA . ARG A 1 166 ? -17.737 -3.141 -6.948 1.00 79.56 166 ARG A CA 1
ATOM 1337 C C . ARG A 1 166 ? -17.417 -1.672 -7.237 1.00 79.56 166 ARG A C 1
ATOM 1339 O O . ARG A 1 166 ? -18.232 -0.968 -7.814 1.00 79.56 166 ARG A O 1
ATOM 1346 N N . LYS A 1 167 ? -16.211 -1.195 -6.895 1.00 77.38 167 LYS A N 1
ATOM 1347 C CA . LYS A 1 167 ? -15.811 0.203 -7.160 1.00 77.38 167 LYS A CA 1
ATOM 1348 C C . LYS A 1 167 ? -15.722 0.527 -8.652 1.00 77.38 167 LYS A C 1
ATOM 1350 O O . LYS A 1 167 ? -16.175 1.589 -9.063 1.00 77.38 167 LYS A O 1
ATOM 1355 N N . GLY A 1 168 ? -15.112 -0.360 -9.438 1.00 80.56 168 GLY A N 1
ATOM 1356 C CA . GLY A 1 168 ? -15.009 -0.190 -10.889 1.00 80.56 168 GLY A CA 1
ATOM 1357 C C . GLY A 1 168 ? -16.383 -0.235 -11.548 1.00 80.56 168 GLY A C 1
ATOM 1358 O O . GLY A 1 168 ? -16.709 0.653 -12.324 1.00 80.56 168 GLY A O 1
ATOM 1359 N N . PHE A 1 169 ? -17.203 -1.215 -11.161 1.00 86.75 169 PHE A N 1
ATOM 1360 C CA . PHE A 1 169 ? -18.575 -1.378 -11.633 1.00 86.75 169 PHE A CA 1
ATOM 1361 C C . PHE A 1 169 ? -19.437 -0.149 -11.332 1.00 86.75 169 PHE A C 1
ATOM 1363 O O . PHE A 1 169 ? -20.069 0.387 -12.232 1.00 86.75 169 PHE A O 1
ATOM 1370 N N . MET A 1 170 ? -19.369 0.389 -10.111 1.00 86.12 170 MET A N 1
ATOM 1371 C CA . MET A 1 170 ? -20.098 1.612 -9.760 1.00 86.12 170 MET A CA 1
ATOM 1372 C C . MET A 1 170 ? -19.624 2.835 -10.537 1.00 86.12 170 MET A C 1
ATOM 1374 O O . MET A 1 170 ? -20.452 3.629 -10.963 1.00 86.12 170 MET A O 1
ATOM 1378 N N . ARG A 1 171 ? -18.313 3.004 -10.754 1.00 84.75 171 ARG A N 1
ATOM 1379 C CA . ARG A 1 171 ? -17.803 4.102 -11.596 1.00 84.75 171 ARG A CA 1
ATOM 1380 C C . ARG A 1 171 ? -18.311 3.987 -13.032 1.00 84.75 171 ARG A C 1
ATOM 1382 O O . ARG A 1 171 ? -18.680 4.999 -13.617 1.00 84.75 171 ARG A O 1
ATOM 1389 N N . ALA A 1 172 ? -18.353 2.768 -13.564 1.00 88.31 172 ALA A N 1
ATOM 1390 C CA . ALA A 1 172 ? -18.895 2.485 -14.884 1.00 88.31 172 ALA A CA 1
ATOM 1391 C C . ALA A 1 172 ? -20.394 2.798 -14.962 1.00 88.31 172 ALA A C 1
ATOM 1393 O O . ALA A 1 172 ? -20.810 3.485 -15.883 1.00 88.31 172 ALA A O 1
ATOM 1394 N N . ALA A 1 173 ? -21.184 2.379 -13.970 1.00 90.38 173 ALA A N 1
ATOM 1395 C CA . ALA A 1 173 ? -22.620 2.646 -13.909 1.00 90.38 173 ALA A CA 1
ATOM 1396 C C . ALA A 1 173 ? -22.942 4.141 -13.713 1.00 90.38 173 ALA A C 1
ATOM 1398 O O . ALA A 1 173 ? -23.875 4.658 -14.320 1.00 90.38 173 ALA A O 1
ATOM 1399 N N . VAL A 1 174 ? -22.144 4.869 -12.919 1.00 87.38 174 VAL A N 1
ATOM 1400 C CA . VAL A 1 174 ? -22.247 6.337 -12.797 1.00 87.38 174 VAL A CA 1
ATOM 1401 C C . VAL A 1 174 ? -22.020 7.006 -14.148 1.00 87.38 174 VAL A C 1
ATOM 1403 O O . VAL A 1 174 ? -22.835 7.830 -14.552 1.00 87.38 174 VAL A O 1
ATOM 1406 N N . PHE A 1 175 ? -20.944 6.631 -14.841 1.00 88.88 175 PHE A N 1
ATOM 1407 C CA . PHE A 1 175 ? -20.626 7.179 -16.157 1.00 88.88 175 PHE A CA 1
ATOM 1408 C C . PHE A 1 175 ? -21.670 6.781 -17.214 1.00 88.88 175 PHE A C 1
ATOM 1410 O O . PHE A 1 175 ? -22.070 7.605 -18.024 1.00 88.88 175 PHE A O 1
ATOM 1417 N N . PHE A 1 176 ? -22.198 5.557 -17.171 1.00 90.94 176 PHE A N 1
ATOM 1418 C CA . PHE A 1 176 ? -23.301 5.141 -18.039 1.00 90.94 176 PHE A CA 1
ATOM 1419 C C . PHE A 1 176 ? -24.553 6.003 -17.819 1.00 90.94 176 PHE A C 1
ATOM 1421 O O . PHE A 1 176 ? -25.120 6.524 -18.772 1.00 90.94 176 PHE A O 1
ATOM 1428 N N . ASN A 1 177 ? -24.933 6.257 -16.565 1.00 90.19 177 ASN A N 1
ATOM 1429 C CA . ASN A 1 177 ? -26.039 7.163 -16.243 1.00 90.19 177 ASN A CA 1
ATOM 1430 C C . ASN A 1 177 ? -25.785 8.616 -16.665 1.00 90.19 177 ASN A C 1
ATOM 1432 O O . ASN A 1 177 ? -26.737 9.348 -16.916 1.00 90.19 177 ASN A O 1
ATOM 1436 N N . GLU A 1 178 ? -24.531 9.064 -16.701 1.00 87.00 178 GLU A N 1
ATOM 1437 C CA . GLU A 1 178 ? -24.154 10.368 -17.256 1.00 87.00 178 GLU A CA 1
ATOM 1438 C C . GLU A 1 178 ? -24.469 10.422 -18.758 1.00 87.00 178 GLU A C 1
ATOM 1440 O O . GLU A 1 178 ? -25.162 11.341 -19.191 1.00 87.00 178 GLU A O 1
ATOM 1445 N N . LEU A 1 179 ? -24.096 9.386 -19.521 1.00 87.69 179 LEU A N 1
ATOM 1446 C CA . LEU A 1 179 ? -24.459 9.267 -20.940 1.00 87.69 179 LEU A CA 1
ATOM 1447 C C . LEU A 1 179 ? -25.981 9.276 -21.146 1.00 87.69 179 LEU A C 1
ATOM 1449 O O . LEU A 1 179 ? -26.467 9.943 -22.054 1.00 87.69 179 LEU A O 1
ATOM 1453 N N . VAL A 1 180 ? -26.738 8.596 -20.277 1.00 87.88 180 VAL A N 1
ATOM 1454 C CA . VAL A 1 180 ? -28.212 8.582 -20.324 1.00 87.88 180 VAL A CA 1
ATOM 1455 C C . VAL A 1 180 ? -28.808 9.967 -20.053 1.00 87.88 180 VAL A C 1
ATOM 1457 O O . VAL A 1 180 ? -29.708 10.398 -20.768 1.00 87.88 180 VAL A O 1
ATOM 1460 N N . ARG A 1 181 ? -28.302 10.706 -19.055 1.00 85.62 181 ARG A N 1
ATOM 1461 C CA . ARG A 1 181 ? -28.774 12.077 -18.769 1.00 85.62 181 ARG A CA 1
ATOM 1462 C C . ARG A 1 181 ? -28.517 13.028 -19.931 1.00 85.62 181 ARG A C 1
ATOM 1464 O O . ARG A 1 181 ? -29.331 13.906 -20.193 1.00 85.62 181 ARG A O 1
ATOM 1471 N N . HIS A 1 182 ? -27.405 12.834 -20.632 1.00 82.12 182 HIS A N 1
ATOM 1472 C CA . HIS A 1 182 ? -27.010 13.647 -21.777 1.00 82.12 182 HIS A CA 1
ATOM 1473 C C . HIS A 1 182 ? -27.378 13.002 -23.121 1.00 82.12 182 HIS A C 1
ATOM 1475 O O . HIS A 1 182 ? -26.794 13.346 -24.146 1.00 82.12 182 HIS A O 1
ATOM 1481 N N . ARG A 1 183 ? -28.387 12.115 -23.153 1.00 79.56 183 ARG A N 1
ATOM 1482 C CA . ARG A 1 183 ? -28.867 11.440 -24.374 1.00 79.56 183 ARG A CA 1
ATOM 1483 C C . ARG A 1 183 ? -29.186 12.422 -25.506 1.00 79.56 183 ARG A C 1
ATOM 1485 O O . ARG A 1 183 ? -28.839 12.157 -26.650 1.00 79.56 183 ARG A O 1
ATOM 1492 N N . GLY A 1 184 ? -29.772 13.580 -25.184 1.00 75.06 184 GLY A N 1
ATOM 1493 C CA . GLY A 1 184 ? -30.069 14.638 -26.162 1.00 75.06 184 GLY A CA 1
ATOM 1494 C C . GLY A 1 184 ? -28.828 15.273 -26.806 1.00 75.06 184 GLY A C 1
ATOM 1495 O O . GLY A 1 184 ? -28.896 15.729 -27.940 1.00 75.06 184 GLY A O 1
ATOM 1496 N N . ALA A 1 185 ? -27.676 15.240 -26.131 1.00 77.69 185 ALA A N 1
ATOM 1497 C CA . ALA A 1 185 ? -26.395 15.693 -26.679 1.00 77.69 185 ALA A CA 1
ATOM 1498 C C . ALA A 1 185 ? -25.678 14.602 -27.501 1.00 77.69 185 ALA A C 1
ATOM 1500 O O . ALA A 1 185 ? -24.606 14.844 -28.064 1.00 77.69 185 ALA A O 1
ATOM 1501 N N . HIS A 1 186 ? -26.233 13.386 -27.560 1.00 77.75 186 HIS A N 1
ATOM 1502 C CA . HIS A 1 186 ? -25.641 12.225 -28.226 1.00 77.75 186 HIS A CA 1
ATOM 1503 C C . HIS A 1 186 ? -26.677 11.511 -29.114 1.00 77.75 186 HIS A C 1
ATOM 1505 O O . HIS A 1 186 ? -27.083 10.390 -28.796 1.00 77.75 186 HIS A O 1
ATOM 1511 N N . PRO A 1 187 ? -27.088 12.116 -30.249 1.00 68.69 187 PRO A N 1
ATOM 1512 C CA . PRO A 1 187 ? -28.142 11.570 -31.111 1.00 68.69 187 PRO A CA 1
ATOM 1513 C C . PRO A 1 187 ? -27.863 10.127 -31.556 1.00 68.69 187 PRO A C 1
ATOM 1515 O O . PRO A 1 187 ? -28.749 9.277 -31.512 1.00 68.69 187 PRO A O 1
ATOM 1518 N N . ASN A 1 188 ? -26.596 9.820 -31.861 1.00 74.44 188 ASN A N 1
ATOM 1519 C CA . ASN A 1 188 ? -26.141 8.497 -32.307 1.00 74.44 188 ASN A CA 1
ATOM 1520 C C . ASN A 1 188 ? -26.218 7.410 -31.220 1.00 74.44 188 ASN A C 1
ATOM 1522 O O . ASN A 1 188 ? -26.120 6.229 -31.531 1.00 74.44 188 ASN A O 1
ATOM 1526 N N . LEU A 1 189 ? -26.378 7.791 -29.948 1.00 75.50 189 LEU A N 1
ATOM 1527 C CA . LEU A 1 189 ? -26.537 6.863 -28.828 1.00 75.50 189 LEU A CA 1
ATOM 1528 C C . LEU A 1 189 ? -27.977 6.772 -28.327 1.00 75.50 189 LEU A C 1
ATOM 1530 O O . LEU A 1 189 ? -28.247 5.950 -27.452 1.00 75.50 189 LEU A O 1
ATOM 1534 N N . GLY A 1 190 ? -28.891 7.593 -28.858 1.00 70.69 190 GLY A N 1
ATOM 1535 C CA . GLY A 1 190 ? -30.277 7.668 -28.406 1.00 70.69 190 GLY A CA 1
ATOM 1536 C C . GLY A 1 190 ? -30.881 6.277 -28.263 1.00 70.69 190 GLY A C 1
ATOM 1537 O O . GLY A 1 190 ? -31.181 5.846 -27.155 1.00 70.69 190 GLY A O 1
ATOM 1538 N N . ASN A 1 191 ? -30.933 5.523 -29.355 1.00 79.06 191 ASN A N 1
ATOM 1539 C CA . ASN A 1 191 ? -31.580 4.210 -29.397 1.00 79.06 191 ASN A CA 1
ATOM 1540 C C . ASN A 1 191 ? -30.852 3.112 -28.600 1.00 79.06 191 ASN A C 1
ATOM 1542 O O . ASN A 1 191 ? -31.461 2.096 -28.291 1.00 79.06 191 ASN A O 1
ATOM 1546 N N . LEU A 1 192 ? -29.582 3.321 -28.234 1.00 83.19 192 LEU A N 1
ATOM 1547 C CA . LEU A 1 192 ? -28.793 2.362 -27.453 1.00 83.19 192 LEU A CA 1
ATOM 1548 C C . LEU A 1 192 ? -28.969 2.557 -25.942 1.00 83.19 192 LEU A C 1
ATOM 1550 O O . LEU A 1 192 ? -28.778 1.621 -25.174 1.00 83.19 192 LEU A O 1
ATOM 1554 N N . LEU A 1 193 ? -29.302 3.770 -25.498 1.00 87.12 193 LEU A N 1
ATOM 1555 C CA . LEU A 1 193 ? -29.395 4.122 -24.082 1.00 87.12 193 LEU A CA 1
ATOM 1556 C C . LEU A 1 193 ? -30.839 4.018 -23.558 1.00 87.12 193 LEU A C 1
ATOM 1558 O O . LEU A 1 193 ? -31.776 4.363 -24.286 1.00 87.12 193 LEU A O 1
ATOM 1562 N N . PRO A 1 194 ? -31.037 3.611 -22.287 1.00 85.88 194 PRO A N 1
ATOM 1563 C CA . PRO A 1 194 ? -32.354 3.613 -21.658 1.00 85.88 194 PRO A CA 1
ATOM 1564 C C . PRO A 1 194 ? -32.939 5.032 -21.593 1.00 85.88 194 PRO A C 1
ATOM 1566 O O . PRO A 1 194 ? -32.216 6.028 -21.631 1.00 85.88 194 PRO A O 1
ATOM 1569 N N . GLN A 1 195 ? -34.266 5.130 -21.477 1.00 83.12 195 GLN A N 1
ATOM 1570 C CA . GLN A 1 195 ? -34.968 6.421 -21.459 1.00 83.12 195 GLN A CA 1
ATOM 1571 C C . GLN A 1 195 ? -34.662 7.259 -20.210 1.00 83.12 195 GLN A C 1
ATOM 1573 O O . GLN A 1 195 ? -34.665 8.486 -20.277 1.00 83.12 195 GLN A O 1
ATOM 1578 N N . ALA A 1 196 ? -34.386 6.603 -19.081 1.00 84.50 196 ALA A N 1
ATOM 1579 C CA . ALA A 1 196 ? -34.076 7.249 -17.815 1.00 84.50 196 ALA A CA 1
ATOM 1580 C C . ALA A 1 196 ? -32.837 6.608 -17.166 1.00 84.50 196 ALA A C 1
ATOM 1582 O O . ALA A 1 196 ? -32.606 5.407 -17.333 1.00 84.50 196 ALA A O 1
ATOM 1583 N N . PRO A 1 197 ? -32.034 7.379 -16.407 1.00 86.06 197 PRO A N 1
ATOM 1584 C CA . PRO A 1 197 ? -30.896 6.835 -15.677 1.00 86.06 197 PRO A CA 1
ATOM 1585 C C . PRO A 1 197 ? -31.335 5.758 -14.684 1.00 86.06 197 PRO A C 1
ATOM 1587 O O . PRO A 1 197 ? -32.306 5.934 -13.947 1.00 86.06 197 PRO A O 1
ATOM 1590 N N . CYS A 1 198 ? -30.578 4.669 -14.595 1.00 84.00 198 CYS A N 1
ATOM 1591 C CA . CYS A 1 198 ? -30.886 3.595 -13.662 1.00 84.00 198 CYS A CA 1
ATOM 1592 C C . CYS A 1 198 ? -30.587 4.032 -12.223 1.00 84.00 198 CYS A C 1
ATOM 1594 O O . CYS A 1 198 ? -29.549 4.642 -11.943 1.00 84.00 198 CYS A O 1
ATOM 1596 N N . GLN A 1 199 ? -31.444 3.678 -11.266 1.00 81.00 199 GLN A N 1
ATOM 1597 C CA . GLN A 1 199 ? -31.128 3.901 -9.859 1.00 81.00 199 GLN A CA 1
ATOM 1598 C C . GLN A 1 199 ? -29.911 3.053 -9.467 1.00 81.00 199 GLN A C 1
ATOM 1600 O O . GLN A 1 199 ? -29.931 1.827 -9.524 1.00 81.00 199 GLN A O 1
ATOM 1605 N N . LEU A 1 200 ? -28.830 3.721 -9.067 1.00 80.38 200 LEU A N 1
ATOM 1606 C CA . LEU A 1 200 ? -27.589 3.040 -8.729 1.00 80.38 200 LEU A CA 1
ATOM 1607 C C . LEU A 1 200 ? -27.704 2.291 -7.391 1.00 80.38 200 LEU A C 1
ATOM 1609 O O . LEU A 1 200 ? -28.294 2.825 -6.443 1.00 80.38 200 LEU A O 1
ATOM 1613 N N . PRO A 1 201 ? -27.076 1.108 -7.264 1.00 67.19 201 PRO A N 1
ATOM 1614 C CA . PRO A 1 201 ? -26.959 0.406 -5.994 1.00 67.19 201 PRO A CA 1
ATOM 1615 C C . PRO A 1 201 ? -26.310 1.325 -4.964 1.00 67.19 201 PRO A C 1
ATOM 1617 O O . PRO A 1 201 ? -25.221 1.871 -5.174 1.00 67.19 201 PRO A O 1
ATOM 1620 N N . ARG A 1 202 ? -26.985 1.533 -3.834 1.00 56.62 202 ARG A N 1
ATOM 1621 C CA . ARG A 1 202 ? -26.410 2.324 -2.752 1.00 56.62 202 ARG A CA 1
ATOM 1622 C C . ARG A 1 202 ? -25.271 1.511 -2.160 1.00 56.62 202 ARG A C 1
ATOM 1624 O O . ARG A 1 202 ? -25.484 0.539 -1.446 1.00 56.62 202 ARG A O 1
ATOM 1631 N N . SER A 1 203 ? -24.041 1.922 -2.451 1.00 46.34 203 SER A N 1
ATOM 1632 C CA . SER A 1 203 ? -22.898 1.452 -1.686 1.00 46.34 203 SER A CA 1
ATOM 1633 C C . SER A 1 203 ? -23.175 1.743 -0.212 1.00 46.34 203 SER A C 1
ATOM 1635 O O . SER A 1 203 ? -23.233 2.909 0.174 1.00 46.34 203 SER A O 1
ATOM 1637 N N . GLN A 1 204 ? -23.254 0.706 0.626 1.00 46.94 204 GLN A N 1
ATOM 1638 C CA . GLN A 1 204 ? -23.330 0.851 2.090 1.00 46.94 204 GLN A CA 1
ATOM 1639 C C . GLN A 1 204 ? -22.146 1.655 2.684 1.00 46.94 204 GLN A C 1
ATOM 1641 O O . GLN A 1 204 ? -22.122 1.994 3.864 1.00 46.94 204 GLN A O 1
ATOM 1646 N N . ARG A 1 205 ? -21.134 1.992 1.870 1.00 41.56 205 ARG A N 1
ATOM 1647 C CA . ARG A 1 205 ? -19.973 2.811 2.247 1.00 41.56 205 ARG A CA 1
ATOM 1648 C C . ARG A 1 205 ? -20.013 4.246 1.710 1.00 41.56 205 ARG A C 1
ATOM 1650 O O . ARG A 1 205 ? -19.037 4.966 1.892 1.00 41.56 205 ARG A O 1
ATOM 1657 N N . GLY A 1 206 ? -21.071 4.641 1.006 1.00 36.25 206 GLY A N 1
ATOM 1658 C CA . GLY A 1 206 ? -20.969 5.654 -0.042 1.00 36.25 206 GLY A CA 1
ATOM 1659 C C . GLY A 1 206 ? -21.696 6.979 0.147 1.00 36.25 206 GLY A C 1
ATOM 1660 O O . GLY A 1 206 ? -21.804 7.679 -0.845 1.00 36.25 206 GLY A O 1
ATOM 1661 N N . LYS A 1 207 ? -22.188 7.339 1.334 1.00 43.75 207 LYS A N 1
ATOM 1662 C CA . LYS A 1 207 ? -22.435 8.736 1.747 1.00 43.75 207 LYS A CA 1
ATOM 1663 C C . LYS A 1 207 ? -22.196 8.790 3.251 1.00 43.75 207 LYS A C 1
ATOM 1665 O O . LYS A 1 207 ? -22.526 7.821 3.929 1.00 43.75 207 LYS A O 1
ATOM 1670 N N . GLN A 1 208 ? -21.563 9.852 3.747 1.00 53.91 208 GLN A N 1
ATOM 1671 C CA . GLN A 1 208 ? -20.932 9.913 5.074 1.00 53.91 208 GLN A CA 1
ATOM 1672 C C . GLN A 1 208 ? -21.838 9.539 6.263 1.00 53.91 208 GLN A C 1
ATOM 1674 O O . GLN A 1 208 ? -21.300 9.306 7.336 1.00 53.91 208 GLN A O 1
ATOM 1679 N N . TYR A 1 209 ? -23.156 9.394 6.096 1.00 61.50 209 TYR A N 1
ATOM 1680 C CA . TYR A 1 209 ? -24.101 9.142 7.185 1.00 61.50 209 TYR A CA 1
ATOM 1681 C C . TYR A 1 209 ? -25.362 8.395 6.710 1.00 61.50 209 TYR A C 1
ATOM 1683 O O . TYR A 1 209 ? -26.460 8.935 6.733 1.00 61.50 209 TYR A O 1
ATOM 1691 N N . ALA A 1 210 ? -25.213 7.185 6.155 1.00 54.28 210 ALA A N 1
ATOM 1692 C CA . ALA A 1 210 ? -26.325 6.362 5.629 1.00 54.28 210 ALA A CA 1
ATOM 1693 C C . ALA A 1 210 ? -27.186 7.008 4.510 1.00 54.28 210 ALA A C 1
ATOM 1695 O O . ALA A 1 210 ? -28.168 6.424 4.063 1.00 54.28 210 ALA A O 1
ATOM 1696 N N . GLY A 1 211 ? -26.809 8.194 4.014 1.00 54.56 211 GLY A N 1
ATOM 1697 C CA . GLY A 1 211 ? -27.629 8.978 3.088 1.00 54.56 211 GLY A CA 1
ATOM 1698 C C . GLY A 1 211 ? -28.787 9.731 3.754 1.00 54.56 211 GLY A C 1
ATOM 1699 O O . GLY A 1 211 ? -29.629 10.243 3.023 1.00 54.56 211 GLY A O 1
ATOM 1700 N N . ALA A 1 212 ? -28.823 9.801 5.090 1.00 62.94 212 ALA A N 1
ATOM 1701 C CA . ALA A 1 212 ? -29.776 10.611 5.840 1.00 62.94 212 ALA A CA 1
ATOM 1702 C C . ALA A 1 212 ? -29.417 12.104 5.756 1.00 62.94 212 ALA A C 1
ATOM 1704 O O . ALA A 1 212 ? -28.234 12.461 5.729 1.00 62.94 212 ALA A O 1
ATOM 1705 N N . ALA A 1 213 ? -30.438 12.963 5.717 1.00 72.62 213 ALA A N 1
ATOM 1706 C CA . ALA A 1 213 ? -30.276 14.396 5.929 1.00 72.62 213 ALA A CA 1
ATOM 1707 C C . ALA A 1 213 ? -30.048 14.614 7.428 1.00 72.62 213 ALA A C 1
ATOM 1709 O O . ALA A 1 213 ? -30.980 14.529 8.220 1.00 72.62 213 ALA A O 1
ATOM 1710 N N . LEU A 1 214 ? -28.787 14.780 7.822 1.00 80.19 214 LEU A N 1
ATOM 1711 C CA . LEU A 1 214 ? -28.447 15.097 9.204 1.00 80.19 214 LEU A CA 1
ATOM 1712 C C . LEU A 1 214 ? -28.619 16.594 9.472 1.00 80.19 214 LEU A C 1
ATOM 1714 O O . LEU A 1 214 ? -28.402 17.386 8.550 1.00 80.19 214 LEU A O 1
ATOM 1718 N N . PRO A 1 215 ? -28.918 16.984 10.722 1.00 85.62 215 PRO A N 1
ATOM 1719 C CA . PRO A 1 215 ? -28.925 18.379 11.132 1.00 85.62 215 PRO A CA 1
ATOM 1720 C C . PRO A 1 215 ? -27.598 19.082 10.825 1.00 85.62 215 PRO A C 1
ATOM 1722 O O . PRO A 1 215 ? -26.515 18.538 11.064 1.00 85.62 215 PRO A O 1
ATOM 1725 N N . GLU A 1 216 ? -27.681 20.320 10.336 1.00 80.94 216 GLU A N 1
ATOM 1726 C CA . GLU A 1 216 ? -26.511 21.162 10.059 1.00 80.94 216 GLU A CA 1
ATOM 1727 C C . GLU A 1 216 ? -25.674 21.409 11.322 1.00 80.94 216 GLU A C 1
ATOM 1729 O O . GLU A 1 216 ? -24.446 21.418 11.258 1.00 80.94 216 GLU A O 1
ATOM 1734 N N . SER A 1 217 ? -26.328 21.481 12.486 1.00 87.81 217 SER A N 1
ATOM 1735 C CA . SER A 1 217 ? -25.677 21.618 13.792 1.00 87.81 217 SER A CA 1
ATOM 1736 C C . SER A 1 217 ? -24.673 20.494 14.076 1.00 87.81 217 SER A C 1
ATOM 1738 O O . SER A 1 217 ? -23.582 20.758 14.577 1.00 87.81 217 SER A O 1
ATOM 1740 N N . LEU A 1 218 ? -24.985 19.249 13.696 1.00 89.19 218 LEU A N 1
ATOM 1741 C CA . LEU A 1 218 ? -24.075 18.119 13.885 1.00 89.19 218 LEU A CA 1
ATOM 1742 C C . LEU A 1 218 ? -22.882 18.225 12.939 1.00 89.19 218 LEU A C 1
ATOM 1744 O O . LEU A 1 218 ? -21.753 17.949 13.338 1.00 89.19 218 LEU A O 1
ATOM 1748 N N . LEU A 1 219 ? -23.124 18.582 11.675 1.00 85.50 219 LEU A N 1
ATOM 1749 C CA . LEU A 1 219 ? -22.049 18.731 10.696 1.00 85.50 219 LEU A CA 1
ATOM 1750 C C . LEU A 1 219 ? -21.084 19.838 11.131 1.00 85.50 219 LEU A C 1
ATOM 1752 O O . LEU A 1 219 ? -19.875 19.612 11.124 1.00 85.50 219 LEU A O 1
ATOM 1756 N N . ALA A 1 220 ? -21.613 20.969 11.599 1.00 82.75 220 ALA A N 1
ATOM 1757 C CA . ALA A 1 220 ? -20.828 22.060 12.162 1.00 82.75 220 ALA A CA 1
ATOM 1758 C C . ALA A 1 220 ? -20.015 21.617 13.392 1.00 82.75 220 ALA A C 1
ATOM 1760 O O . ALA A 1 220 ? -18.817 21.879 13.452 1.00 82.75 220 ALA A O 1
ATOM 1761 N N . ASP A 1 221 ? -20.615 20.878 14.331 1.00 90.31 221 ASP A N 1
ATOM 1762 C CA . ASP A 1 221 ? -19.918 20.359 15.520 1.00 90.31 221 ASP A CA 1
ATOM 1763 C C . ASP A 1 221 ? -18.802 19.354 15.155 1.00 90.31 221 ASP A C 1
ATOM 1765 O O . ASP A 1 221 ? -17.712 19.355 15.730 1.00 90.31 221 ASP A O 1
ATOM 1769 N N . VAL A 1 222 ? -19.021 18.522 14.130 1.00 88.31 222 VAL A N 1
ATOM 1770 C CA . VAL A 1 222 ? -17.993 17.614 13.595 1.00 88.31 222 VAL A CA 1
ATOM 1771 C C . VAL A 1 222 ? -16.836 18.384 12.963 1.00 88.31 222 VAL A C 1
ATOM 1773 O O . VAL A 1 222 ? -15.680 18.009 13.171 1.00 88.31 222 VAL A O 1
ATOM 1776 N N . GLU A 1 223 ? -17.117 19.416 12.169 1.00 86.31 223 GLU A N 1
ATOM 1777 C CA . GLU A 1 223 ? -16.078 20.265 11.579 1.00 86.31 223 GLU A CA 1
ATOM 1778 C C . GLU A 1 223 ? -15.294 21.013 12.662 1.00 86.31 223 GLU A C 1
ATOM 1780 O O . GLU A 1 223 ? -14.067 20.919 12.673 1.00 86.31 223 GLU A O 1
ATOM 1785 N N . ALA A 1 224 ? -15.983 21.613 13.636 1.00 86.38 224 ALA A N 1
ATOM 1786 C CA . ALA A 1 224 ? -15.370 22.300 14.771 1.00 86.38 224 ALA A CA 1
ATOM 1787 C C . ALA A 1 224 ? -14.468 21.366 15.592 1.00 86.38 224 ALA A C 1
ATOM 1789 O O . ALA A 1 224 ? -13.338 21.725 15.929 1.00 86.38 224 ALA A O 1
ATOM 1790 N N . PHE A 1 225 ? -14.903 20.126 15.850 1.00 87.75 225 PHE A N 1
ATOM 1791 C CA . PHE A 1 225 ? -14.055 19.119 16.486 1.00 87.75 225 PHE A CA 1
ATOM 1792 C C . PHE A 1 225 ? -12.804 18.810 15.655 1.00 87.75 225 PHE A C 1
ATOM 1794 O O . PHE A 1 225 ? -11.715 18.660 16.211 1.00 87.75 225 PHE A O 1
ATOM 1801 N N . ILE A 1 226 ? -12.945 18.639 14.338 1.00 84.38 226 ILE A N 1
ATOM 1802 C CA . ILE A 1 226 ? -11.817 18.277 13.476 1.00 84.38 226 ILE A CA 1
ATOM 1803 C C . ILE A 1 226 ? -10.821 19.427 13.383 1.00 84.38 226 ILE A C 1
ATOM 1805 O O . ILE A 1 226 ? -9.622 19.177 13.497 1.00 84.38 226 ILE A O 1
ATOM 1809 N N . GLU A 1 227 ? -11.303 20.655 13.230 1.00 82.69 227 GLU A N 1
ATOM 1810 C CA . GLU A 1 227 ? -10.490 21.864 13.279 1.00 82.69 227 GLU A CA 1
ATOM 1811 C C . GLU A 1 227 ? -9.752 21.936 14.620 1.00 82.69 227 GLU A C 1
ATOM 1813 O O . GLU A 1 227 ? -8.523 21.898 14.659 1.00 82.69 227 GLU A O 1
ATOM 1818 N N . HIS A 1 228 ? -10.473 21.859 15.737 1.00 81.69 228 HIS A N 1
ATOM 1819 C CA . HIS A 1 228 ? -9.869 21.820 17.064 1.00 81.69 228 HIS A CA 1
ATOM 1820 C C . HIS A 1 228 ? -8.833 20.696 17.221 1.00 81.69 228 HIS A C 1
ATOM 1822 O O . HIS A 1 228 ? -7.765 20.897 17.794 1.00 81.69 228 HIS A O 1
ATOM 1828 N N . TYR A 1 229 ? -9.105 19.498 16.699 1.00 78.12 229 TYR A N 1
ATOM 1829 C CA . TYR A 1 229 ? -8.175 18.374 16.758 1.00 78.12 229 TYR A CA 1
ATOM 1830 C C . TYR A 1 229 ? -6.886 18.629 15.972 1.00 78.12 229 TYR A C 1
ATOM 1832 O O . TYR A 1 229 ? -5.828 18.184 16.428 1.00 78.12 229 TYR A O 1
ATOM 1840 N N . LEU A 1 230 ? -6.984 19.279 14.808 1.00 69.88 230 LEU A N 1
ATOM 1841 C CA . LEU A 1 230 ? -5.851 19.626 13.949 1.00 69.88 230 LEU A CA 1
ATOM 1842 C C . LEU A 1 230 ? -4.992 20.728 14.579 1.00 69.88 230 LEU A C 1
ATOM 1844 O O . LEU A 1 230 ? -3.769 20.610 14.547 1.00 69.88 230 LEU A O 1
ATOM 1848 N N . TRP A 1 231 ? -5.629 21.719 15.208 1.00 64.94 231 TRP A N 1
ATOM 1849 C CA . TRP A 1 231 ? -4.975 22.938 15.696 1.00 64.94 231 TRP A CA 1
ATOM 1850 C C . TRP A 1 231 ? -4.632 22.945 17.193 1.00 64.94 231 TRP A C 1
ATOM 1852 O O . TRP A 1 231 ? -3.864 23.793 17.636 1.00 64.94 231 TRP A O 1
ATOM 1862 N N . GLN A 1 232 ? -5.135 22.006 18.004 1.00 60.62 232 GLN A N 1
ATOM 1863 C CA . GLN A 1 232 ? -4.718 21.914 19.406 1.00 60.62 232 GLN A CA 1
ATOM 1864 C C . GLN A 1 232 ? -3.371 21.213 19.576 1.00 60.62 232 GLN A C 1
ATOM 1866 O O . GLN A 1 232 ? -3.279 19.974 19.595 1.00 60.62 232 GLN A O 1
ATOM 1871 N N . GLY A 1 233 ? -2.354 22.047 19.798 1.00 41.47 233 GLY A N 1
ATOM 1872 C CA . GLY A 1 233 ? -1.010 21.638 20.160 1.00 41.47 233 GLY A CA 1
ATOM 1873 C C . GLY A 1 233 ? -0.091 22.692 20.786 1.00 41.47 233 GLY A C 1
ATOM 1874 O O . GLY A 1 233 ? 1.083 22.386 20.749 1.00 41.47 233 GLY A O 1
ATOM 1875 N N . GLU A 1 234 ? -0.551 23.845 21.319 1.00 35.75 234 GLU A N 1
ATOM 1876 C CA . GLU A 1 234 ? 0.112 24.655 22.386 1.00 35.75 234 GLU A CA 1
ATOM 1877 C C . GLU A 1 234 ? -0.612 25.997 22.668 1.00 35.75 234 GLU A C 1
ATOM 1879 O O . GLU A 1 234 ? -1.403 26.469 21.850 1.00 35.75 234 GLU A O 1
ATOM 1884 N N . GLU A 1 235 ? -0.402 26.576 23.860 1.00 33.41 235 GLU A N 1
ATOM 1885 C CA . GLU A 1 235 ? -0.924 27.894 24.267 1.00 33.41 235 GLU A CA 1
ATOM 1886 C C . GLU A 1 235 ? -0.339 29.049 23.418 1.00 33.41 235 GLU A C 1
ATOM 1888 O O . GLU A 1 235 ? 0.805 28.959 22.971 1.00 33.41 235 GLU A O 1
ATOM 1893 N N . PRO A 1 236 ? -1.053 30.184 23.249 1.00 33.00 236 PRO A N 1
ATOM 1894 C CA . PRO A 1 236 ? -0.612 31.312 22.413 1.00 33.00 236 PRO A CA 1
ATOM 1895 C C . PRO A 1 236 ? 0.718 31.981 22.810 1.00 33.00 236 PRO A C 1
ATOM 1897 O O . PRO A 1 236 ? 1.255 32.745 22.012 1.00 33.00 236 PRO A O 1
ATOM 1900 N N . LEU A 1 237 ? 1.247 31.722 24.011 1.00 33.16 237 LEU A N 1
ATOM 1901 C CA . LEU A 1 237 ? 2.468 32.342 24.550 1.00 33.16 237 LEU A CA 1
ATOM 1902 C C . LEU A 1 237 ? 3.777 31.626 24.154 1.00 33.16 237 LEU A C 1
ATOM 1904 O O . LEU A 1 237 ? 4.848 32.155 24.426 1.00 33.16 237 LEU A O 1
ATOM 1908 N N . VAL A 1 238 ? 3.716 30.468 23.479 1.00 31.06 238 VAL A N 1
ATOM 1909 C CA . VAL A 1 238 ? 4.892 29.708 22.981 1.00 31.06 238 VAL A CA 1
ATOM 1910 C C . VAL A 1 238 ? 4.966 29.754 21.443 1.00 31.06 238 VAL A C 1
ATOM 1912 O O . VAL A 1 238 ? 5.413 28.826 20.776 1.00 31.06 238 VAL A O 1
ATOM 1915 N N . ARG A 1 239 ? 4.471 30.840 20.836 1.00 34.91 239 ARG A N 1
ATOM 1916 C CA . ARG A 1 239 ? 4.338 30.953 19.373 1.00 34.91 239 ARG A CA 1
ATOM 1917 C C . ARG A 1 239 ? 5.650 31.144 18.609 1.00 34.91 239 ARG A C 1
ATOM 1919 O O . ARG A 1 239 ? 5.638 30.966 17.398 1.00 34.91 239 ARG A O 1
ATOM 1926 N N . ASP A 1 240 ? 6.764 31.433 19.274 1.00 30.42 240 ASP A N 1
ATOM 1927 C CA . ASP A 1 240 ? 7.982 31.837 18.559 1.00 30.42 240 ASP A CA 1
ATOM 1928 C C . ASP A 1 240 ? 8.832 30.676 18.008 1.00 30.42 240 ASP A C 1
ATOM 1930 O O . ASP A 1 240 ? 9.743 30.930 17.218 1.00 30.42 240 ASP A O 1
ATOM 1934 N N . HIS A 1 241 ? 8.576 29.403 18.360 1.00 29.58 241 HIS A N 1
ATOM 1935 C CA . HIS A 1 241 ? 9.537 28.322 18.048 1.00 29.58 241 HIS A CA 1
ATOM 1936 C C . HIS A 1 241 ? 8.988 27.002 17.465 1.00 29.58 241 HIS A C 1
ATOM 1938 O O . HIS A 1 241 ? 9.774 26.072 17.264 1.00 29.58 241 HIS A O 1
ATOM 1944 N N . LEU A 1 242 ? 7.694 26.875 17.144 1.00 35.16 242 LEU A N 1
ATOM 1945 C CA . LEU A 1 242 ? 7.119 25.600 16.673 1.00 35.16 242 LEU A CA 1
ATOM 1946 C C . LEU A 1 242 ? 6.162 25.773 15.483 1.00 35.16 242 LEU A C 1
ATOM 1948 O O . LEU A 1 242 ? 4.953 25.614 15.613 1.00 35.16 242 LEU A O 1
ATOM 1952 N N . GLU A 1 243 ? 6.709 26.048 14.298 1.00 33.31 243 GLU A N 1
ATOM 1953 C CA . GLU A 1 243 ? 5.906 26.240 13.077 1.00 33.31 243 GLU A CA 1
ATOM 1954 C C . GLU A 1 243 ? 5.370 24.948 12.413 1.00 33.31 243 GLU A C 1
ATOM 1956 O O . GLU A 1 243 ? 4.503 25.060 11.562 1.00 33.31 243 GLU A O 1
ATOM 1961 N N . ASP A 1 244 ? 5.763 23.717 12.792 1.00 37.28 244 ASP A N 1
ATOM 1962 C CA . ASP A 1 244 ? 5.546 22.560 11.881 1.00 37.28 244 ASP A CA 1
ATOM 1963 C C . ASP A 1 244 ? 5.006 21.237 12.471 1.00 37.28 244 ASP A C 1
ATOM 1965 O O . ASP A 1 244 ? 5.030 20.196 11.806 1.00 37.28 244 ASP A O 1
ATOM 1969 N N . ALA A 1 245 ? 4.467 21.205 13.692 1.00 37.78 245 ALA A N 1
ATOM 1970 C CA . ALA A 1 245 ? 3.869 19.974 14.236 1.00 37.78 245 ALA A CA 1
ATOM 1971 C C . ALA A 1 245 ? 2.362 19.835 13.923 1.00 37.78 245 ALA A C 1
ATOM 1973 O O . ALA A 1 245 ? 1.572 19.477 14.799 1.00 37.78 245 ALA A O 1
ATOM 1974 N N . GLU A 1 246 ? 1.939 20.076 12.676 1.00 45.22 246 GLU A N 1
ATOM 1975 C CA . GLU A 1 246 ? 0.552 19.833 12.258 1.00 45.22 246 GLU A CA 1
ATOM 1976 C C . GLU A 1 246 ? 0.165 18.359 12.491 1.00 45.22 246 GLU A C 1
ATOM 1978 O O . GLU A 1 246 ? 0.756 17.409 11.952 1.00 45.22 246 GLU A O 1
ATOM 1983 N N . ARG A 1 247 ? -0.881 18.116 13.289 1.00 54.72 247 ARG A N 1
ATOM 1984 C CA . ARG A 1 247 ? -1.453 16.770 13.414 1.00 54.72 247 ARG A CA 1
ATOM 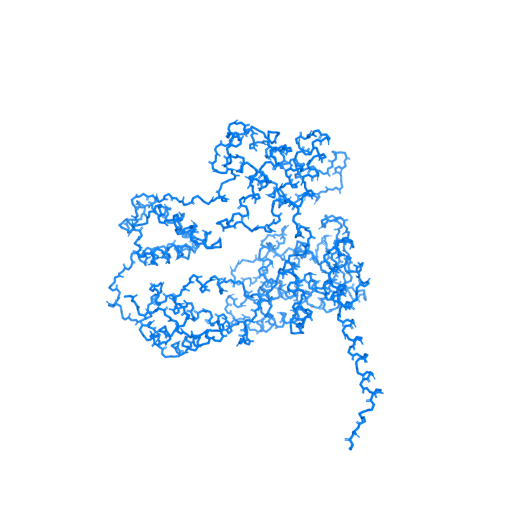1985 C C . ARG A 1 247 ? -1.981 16.335 12.047 1.00 54.72 247 ARG A C 1
ATOM 1987 O O . ARG A 1 247 ? -2.864 16.951 11.476 1.00 54.72 247 ARG A O 1
ATOM 1994 N N . SER A 1 248 ? -1.470 15.214 11.534 1.00 58.66 248 SER A N 1
ATOM 1995 C CA . SER A 1 248 ? -1.754 14.753 10.166 1.00 58.66 248 SER A CA 1
ATOM 1996 C C . SER A 1 248 ? -3.251 14.707 9.802 1.00 58.66 248 SER A C 1
ATOM 1998 O O . SER A 1 248 ? -4.032 14.005 10.453 1.00 58.66 248 SER A O 1
ATOM 2000 N N . VAL A 1 249 ? -3.599 15.307 8.656 1.00 60.03 249 VAL A N 1
ATOM 2001 C CA . VAL A 1 249 ? -4.893 15.215 7.938 1.00 60.03 249 VAL A CA 1
ATOM 2002 C C . VAL A 1 249 ? -5.429 13.775 7.842 1.00 60.03 249 VAL A C 1
ATOM 2004 O O . VAL A 1 249 ? -6.634 13.520 7.928 1.00 60.03 249 VAL A O 1
ATOM 2007 N N . GLN A 1 250 ? -4.539 12.782 7.741 1.00 58.97 250 GLN A N 1
ATOM 2008 C CA . GLN A 1 250 ? -4.916 11.366 7.705 1.00 58.97 250 GLN A CA 1
ATOM 2009 C C . GLN A 1 250 ? -5.575 10.897 9.014 1.00 58.97 250 GLN A C 1
ATOM 2011 O O . GLN A 1 250 ? -6.463 10.038 8.999 1.00 58.97 250 GLN A O 1
ATOM 2016 N N . SER A 1 251 ? -5.153 11.451 10.153 1.00 68.38 251 SER A N 1
ATOM 2017 C CA . SER A 1 251 ? -5.756 11.170 11.456 1.00 68.38 251 SER A CA 1
ATOM 2018 C C . SER A 1 251 ? -7.160 11.759 11.538 1.00 68.38 251 SER A C 1
ATOM 2020 O O . SER A 1 251 ? -8.068 11.039 11.948 1.00 68.38 251 SER A O 1
ATOM 2022 N N . ALA A 1 252 ? -7.371 12.991 11.060 1.00 76.56 252 ALA A N 1
ATOM 2023 C CA . ALA A 1 252 ? -8.695 13.613 10.981 1.00 76.56 252 ALA A CA 1
ATOM 2024 C C . ALA A 1 252 ? -9.681 12.765 10.154 1.00 76.56 252 ALA A C 1
ATOM 2026 O O . ALA A 1 252 ? -10.783 12.461 10.612 1.00 76.56 252 ALA A O 1
ATOM 2027 N N . SER A 1 253 ? -9.252 12.249 8.997 1.00 74.88 253 SER A N 1
ATOM 2028 C CA . SER A 1 253 ? -10.062 11.322 8.186 1.00 74.88 253 SER A CA 1
ATOM 2029 C C . SER A 1 253 ? -10.475 10.049 8.950 1.00 74.88 253 SER A C 1
ATOM 2031 O O . SER A 1 253 ? -11.600 9.557 8.805 1.00 74.88 253 SER A O 1
ATOM 2033 N N . SER A 1 254 ? -9.604 9.526 9.825 1.00 77.50 254 SER A N 1
ATOM 2034 C CA . SER A 1 254 ? -9.936 8.384 10.690 1.00 77.50 254 SER A CA 1
ATOM 2035 C C . SER A 1 254 ? -10.997 8.723 11.739 1.00 77.50 254 SER A C 1
ATOM 2037 O O . SER A 1 254 ? -11.762 7.825 12.094 1.00 77.50 254 SER A O 1
ATOM 2039 N N . TYR A 1 255 ? -11.037 9.955 12.252 1.00 86.06 255 TYR A N 1
ATOM 2040 C CA . TYR A 1 255 ? -12.092 10.397 13.167 1.00 86.06 255 TYR A CA 1
ATOM 2041 C C . TYR A 1 255 ? -13.419 10.562 12.433 1.00 86.06 255 TYR A C 1
ATOM 2043 O O . TYR A 1 255 ? -14.405 9.970 12.864 1.00 86.06 255 TYR A O 1
ATOM 2051 N N . ARG A 1 256 ? -13.425 11.233 11.272 1.00 86.25 256 ARG A N 1
ATOM 2052 C CA . ARG A 1 256 ? -14.616 11.335 10.410 1.00 86.25 256 ARG A CA 1
ATOM 2053 C C . ARG A 1 256 ? -15.201 9.963 10.102 1.00 86.25 256 ARG A C 1
ATOM 2055 O O . ARG A 1 256 ? -16.380 9.729 10.313 1.00 86.25 256 ARG A O 1
ATOM 2062 N N . SER A 1 257 ? -14.349 9.010 9.722 1.00 84.06 257 SER A N 1
ATOM 2063 C CA . SER A 1 257 ? -14.768 7.629 9.456 1.00 84.06 257 SER A CA 1
ATOM 2064 C C . SER A 1 257 ? -15.398 6.940 10.672 1.00 84.06 257 SER A C 1
ATOM 2066 O O . SER A 1 257 ? -16.294 6.118 10.503 1.00 84.06 257 SER A O 1
ATOM 2068 N N . ALA A 1 258 ? -14.924 7.237 11.887 1.00 87.88 258 ALA A N 1
ATOM 2069 C CA . ALA A 1 258 ? -15.482 6.682 13.119 1.00 87.88 258 ALA A CA 1
ATOM 2070 C C . ALA A 1 258 ? -16.840 7.306 13.467 1.00 87.88 258 ALA A C 1
ATOM 2072 O O . ALA A 1 258 ? -17.736 6.581 13.886 1.00 87.88 258 ALA A O 1
ATOM 2073 N N . ILE A 1 259 ? -17.004 8.613 13.249 1.00 90.75 259 ILE A N 1
ATOM 2074 C CA . ILE A 1 259 ? -18.279 9.321 13.440 1.00 90.75 259 ILE A CA 1
ATOM 2075 C C . ILE A 1 259 ? -19.300 8.828 12.409 1.00 90.75 259 ILE A C 1
ATOM 2077 O O . ILE A 1 259 ? -20.388 8.403 12.777 1.00 90.75 259 ILE A O 1
ATOM 2081 N N . SER A 1 260 ? -18.919 8.777 11.130 1.00 88.31 260 SER A N 1
ATOM 2082 C CA . SER A 1 260 ? -19.737 8.215 10.049 1.00 88.31 260 SER A CA 1
ATOM 2083 C C . SER A 1 260 ? -20.172 6.779 10.323 1.00 88.31 260 SER A C 1
ATOM 2085 O O . SER A 1 260 ? -21.314 6.417 10.055 1.00 88.31 260 SER A O 1
ATOM 2087 N N . TRP A 1 261 ? -19.265 5.948 10.854 1.00 90.25 261 TRP A N 1
ATOM 2088 C CA . TRP A 1 261 ? -19.612 4.606 11.314 1.00 90.25 261 TRP A CA 1
ATOM 2089 C C . TRP A 1 261 ? -20.660 4.677 12.424 1.00 90.25 261 TRP A C 1
ATOM 2091 O O . TRP A 1 261 ? -21.726 4.107 12.255 1.00 90.25 261 TRP A O 1
ATOM 2101 N N . LEU A 1 262 ? -20.395 5.409 13.506 1.00 91.62 262 LEU A N 1
ATOM 2102 C CA . LEU A 1 262 ? -21.290 5.488 14.659 1.00 91.62 262 LEU A CA 1
ATOM 2103 C C . LEU A 1 262 ? -22.708 5.917 14.256 1.00 91.62 262 LEU A C 1
ATOM 2105 O O . LEU A 1 262 ? -23.660 5.206 14.558 1.00 91.62 262 LEU A O 1
ATOM 2109 N N . VAL A 1 263 ? -22.833 7.019 13.514 1.00 90.56 263 VAL A N 1
ATOM 2110 C CA . VAL A 1 263 ? -24.126 7.546 13.054 1.00 90.56 263 VAL A CA 1
ATOM 2111 C C . VAL A 1 263 ? -24.851 6.548 12.158 1.00 90.56 263 VAL A C 1
ATOM 2113 O O . VAL A 1 263 ? -26.030 6.289 12.369 1.00 90.56 263 VAL A O 1
ATOM 2116 N N . ARG A 1 264 ? -24.160 5.942 11.182 1.00 86.94 264 ARG A N 1
ATOM 2117 C CA . ARG A 1 264 ? -24.791 4.943 10.309 1.00 86.94 264 ARG A CA 1
ATOM 2118 C C . ARG A 1 264 ? -25.3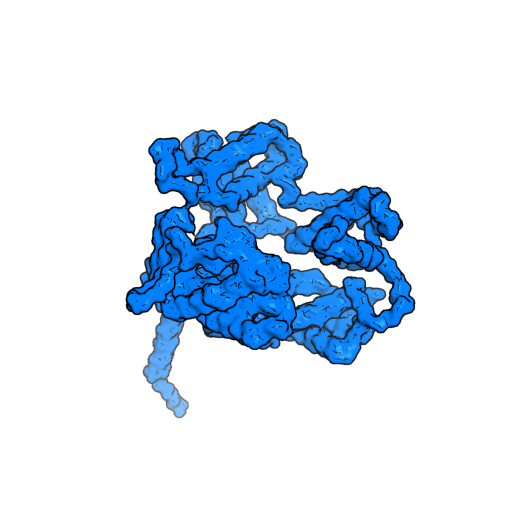77 3.796 11.126 1.00 86.94 264 ARG A C 1
ATOM 2120 O O . ARG A 1 264 ? -26.505 3.396 10.880 1.00 86.94 264 ARG A O 1
ATOM 2127 N N . GLU A 1 265 ? -24.621 3.269 12.084 1.00 87.62 265 GLU A N 1
ATOM 2128 C CA . GLU A 1 265 ? -25.078 2.126 12.874 1.00 87.62 265 GLU A CA 1
ATOM 2129 C C . GLU A 1 265 ? -26.234 2.490 13.817 1.00 87.62 265 GLU A C 1
ATOM 2131 O O . GLU A 1 265 ? -27.086 1.640 14.048 1.00 87.62 265 GLU A O 1
ATOM 2136 N N . ILE A 1 266 ? -26.281 3.726 14.330 1.00 90.88 266 ILE A N 1
ATOM 2137 C CA . ILE A 1 266 ? -27.405 4.247 15.128 1.00 90.88 266 ILE A CA 1
ATOM 2138 C C . ILE A 1 266 ? -28.679 4.293 14.284 1.00 90.88 266 ILE A C 1
ATOM 2140 O O . ILE A 1 266 ? -29.702 3.749 14.696 1.00 90.88 266 ILE A O 1
ATOM 2144 N N . LEU A 1 267 ? -28.596 4.900 13.096 1.00 88.25 267 LEU A N 1
ATOM 2145 C CA . LEU A 1 267 ? -29.742 5.087 12.206 1.00 88.25 267 LEU A CA 1
ATOM 2146 C C . LEU A 1 267 ? -30.252 3.755 11.642 1.00 88.25 267 LEU A C 1
ATOM 2148 O O . LEU A 1 267 ? -31.449 3.495 11.660 1.00 88.25 267 LEU A O 1
ATOM 2152 N N . GLU A 1 268 ? -29.354 2.882 11.178 1.00 84.06 268 GLU A N 1
ATOM 2153 C CA . GLU A 1 268 ? -29.729 1.566 10.636 1.00 84.06 268 GLU A CA 1
ATOM 2154 C C . GLU A 1 268 ? -30.360 0.653 11.691 1.00 84.06 268 GLU A C 1
ATOM 2156 O O . GLU A 1 268 ? -31.196 -0.181 11.356 1.00 84.06 268 GLU A O 1
ATOM 2161 N N . ALA A 1 269 ? -29.957 0.791 12.956 1.00 84.69 269 ALA A N 1
ATOM 2162 C CA . ALA A 1 269 ? -30.532 0.031 14.058 1.00 84.69 269 ALA A CA 1
ATOM 2163 C C . ALA A 1 269 ? -31.793 0.678 14.654 1.00 84.69 269 ALA A C 1
ATOM 2165 O O . ALA A 1 269 ? -32.353 0.122 15.596 1.00 84.69 269 ALA A O 1
ATOM 2166 N N . GLY A 1 270 ? -32.218 1.843 14.149 1.00 87.19 270 GLY A N 1
ATOM 2167 C CA . GLY A 1 270 ? -33.371 2.577 14.671 1.00 87.19 270 GLY A CA 1
ATOM 2168 C C . GLY A 1 270 ? -33.203 3.040 16.121 1.00 87.19 270 GLY A C 1
ATOM 2169 O O . GLY A 1 270 ? -34.195 3.177 16.827 1.00 87.19 270 GLY A O 1
ATOM 2170 N N . LEU A 1 271 ? -31.962 3.243 16.586 1.00 90.25 271 LEU A N 1
ATOM 2171 C CA . LEU A 1 271 ? -31.690 3.668 17.966 1.00 90.25 271 LEU A CA 1
ATOM 2172 C C . LEU A 1 271 ? -32.021 5.145 18.197 1.00 90.25 271 LEU A C 1
ATOM 2174 O O . LEU A 1 271 ? -32.339 5.524 19.318 1.00 90.25 271 LEU A O 1
ATOM 2178 N N . MET A 1 272 ? -31.899 5.960 17.149 1.00 92.06 272 MET A N 1
ATOM 2179 C CA . MET A 1 272 ? -32.278 7.372 17.119 1.00 92.06 272 MET A CA 1
ATOM 2180 C C . MET A 1 272 ? -32.732 7.735 15.707 1.00 92.06 272 MET A C 1
ATOM 2182 O O . MET A 1 272 ? -32.309 7.106 14.728 1.00 92.06 272 MET A O 1
ATOM 2186 N N . LYS A 1 273 ? -33.557 8.771 15.596 1.00 88.75 273 LYS A N 1
ATOM 2187 C CA . LYS A 1 273 ? -33.921 9.400 14.325 1.00 88.75 273 LYS A CA 1
ATOM 2188 C C . LYS A 1 273 ? -32.873 10.448 13.922 1.00 88.75 273 LYS A C 1
ATOM 2190 O O . LYS A 1 273 ? -32.196 10.984 14.799 1.00 88.75 273 LYS A O 1
ATOM 2195 N N . PRO A 1 274 ? -32.709 10.762 12.622 1.00 86.00 274 PRO A N 1
ATOM 2196 C CA . PRO A 1 274 ? -31.734 11.758 12.169 1.00 86.00 274 PRO A CA 1
ATOM 2197 C C . PRO A 1 274 ? -31.855 13.110 12.879 1.00 86.00 274 PRO A C 1
ATOM 2199 O O . PRO A 1 274 ? -30.838 13.714 13.206 1.00 86.00 274 PRO A O 1
ATOM 2202 N N . GLU A 1 275 ? -33.080 13.553 13.158 1.00 87.81 275 GLU A N 1
ATOM 2203 C CA . GLU A 1 275 ? -33.386 14.858 13.750 1.00 87.81 275 GLU A CA 1
ATOM 2204 C C . GLU A 1 275 ? -32.972 14.947 15.228 1.00 87.81 275 GLU A C 1
ATOM 2206 O O . GLU A 1 275 ? -32.728 16.037 15.736 1.00 87.81 275 GLU A O 1
ATOM 2211 N N . GLU A 1 276 ? -32.843 13.805 15.909 1.00 89.56 276 GLU A N 1
ATOM 2212 C CA . GLU A 1 276 ? -32.415 13.716 17.312 1.00 89.56 276 GLU A CA 1
ATOM 2213 C C . GLU A 1 276 ? -30.888 13.816 17.460 1.00 89.56 276 GLU A C 1
ATOM 2215 O O . GLU A 1 276 ? -30.376 13.988 18.565 1.00 89.56 276 GLU A O 1
ATOM 2220 N N . ILE A 1 277 ? -30.139 13.690 16.358 1.00 91.62 277 ILE A N 1
ATOM 2221 C CA . ILE A 1 277 ? -28.676 13.719 16.356 1.00 91.62 277 ILE A CA 1
ATOM 2222 C C . ILE A 1 277 ? -28.202 15.124 15.980 1.00 91.62 277 ILE A C 1
ATOM 2224 O O . ILE A 1 277 ? -27.791 15.384 14.848 1.00 91.62 277 ILE A O 1
ATOM 2228 N N . THR A 1 278 ? -28.253 16.035 16.946 1.00 91.31 278 THR A N 1
ATOM 2229 C CA . THR A 1 278 ? -27.942 17.456 16.732 1.00 91.31 278 THR A CA 1
ATOM 2230 C C . THR A 1 278 ? -26.480 17.808 16.992 1.00 91.31 278 THR A C 1
ATOM 2232 O O . THR A 1 278 ? -26.003 18.817 16.477 1.00 91.31 278 THR A O 1
ATOM 2235 N N . SER A 1 279 ? -25.755 16.985 17.752 1.00 94.88 279 SER A N 1
ATOM 2236 C CA . SER A 1 279 ? -24.366 17.215 18.156 1.00 94.88 279 SER A CA 1
ATOM 2237 C C . SER A 1 279 ? -23.607 15.902 18.402 1.00 94.88 279 SER A C 1
ATOM 2239 O O . SER A 1 279 ? -24.182 14.825 18.581 1.00 94.88 279 SER A O 1
ATOM 2241 N N . LEU A 1 280 ? -22.276 15.971 18.484 1.00 94.00 280 LEU A N 1
ATOM 2242 C CA . LEU A 1 280 ? -21.430 14.858 18.920 1.00 94.00 280 LEU A CA 1
ATOM 2243 C C . LEU A 1 280 ? -21.726 14.436 20.363 1.00 94.00 280 LEU A C 1
ATOM 2245 O O . LEU A 1 280 ? -21.462 13.283 20.720 1.00 94.00 280 LEU A O 1
ATOM 2249 N N . SER A 1 281 ? -22.264 15.342 21.184 1.00 94.50 281 SER A N 1
ATOM 2250 C CA . SER A 1 281 ? -22.596 15.075 22.584 1.00 94.50 281 SER A CA 1
ATOM 2251 C C . SER A 1 281 ? -23.766 14.099 22.747 1.00 94.50 281 SER A C 1
ATOM 2253 O O . SER A 1 281 ? -23.795 13.359 23.737 1.00 94.50 281 SER A O 1
ATOM 2255 N N . ASP A 1 282 ? -24.644 14.024 21.743 1.00 92.69 282 ASP A N 1
ATOM 2256 C CA . ASP A 1 282 ? -25.798 13.121 21.713 1.00 92.69 282 ASP A CA 1
ATOM 2257 C C . ASP A 1 282 ? -25.346 11.668 21.503 1.00 92.69 282 ASP A C 1
ATOM 2259 O O . ASP A 1 282 ? -25.884 10.733 22.095 1.00 92.69 282 ASP A O 1
ATOM 2263 N N . ILE A 1 283 ? -24.288 11.471 20.704 1.00 93.69 283 ILE A N 1
ATOM 2264 C CA . ILE A 1 283 ? -23.887 10.138 20.228 1.00 93.69 283 ILE A CA 1
ATOM 2265 C C . ILE A 1 283 ? -22.598 9.593 20.838 1.00 93.69 283 ILE A C 1
ATOM 2267 O O . ILE A 1 283 ? -22.425 8.375 20.943 1.00 93.69 283 ILE A O 1
ATOM 2271 N N . CYS A 1 284 ? -21.672 10.450 21.273 1.00 94.19 284 CYS A N 1
ATOM 2272 C CA . CYS A 1 284 ? -20.380 10.024 21.820 1.00 94.19 284 CYS A CA 1
ATOM 2273 C C . CYS A 1 284 ? -20.474 9.634 23.306 1.00 94.19 284 CYS A C 1
ATOM 2275 O O . CYS A 1 284 ? -19.668 10.073 24.125 1.00 94.19 284 CYS A O 1
ATOM 2277 N N . ARG A 1 285 ? -21.445 8.779 23.648 1.00 94.12 285 ARG A N 1
ATOM 2278 C CA . ARG A 1 285 ? -21.741 8.320 25.014 1.00 94.12 285 ARG A CA 1
ATOM 2279 C C . ARG A 1 285 ? -21.458 6.836 25.204 1.00 94.12 285 ARG A C 1
ATOM 2281 O O . ARG A 1 285 ? -21.519 6.042 24.263 1.00 94.12 285 ARG A O 1
ATOM 2288 N N . TYR A 1 286 ? -21.177 6.430 26.442 1.00 94.06 286 TYR A N 1
ATOM 2289 C CA . TYR A 1 286 ? -20.849 5.039 26.772 1.00 94.06 286 TYR A CA 1
ATOM 2290 C C . TYR A 1 286 ? -21.953 4.053 26.375 1.00 94.06 286 TYR A C 1
ATOM 2292 O O . TYR A 1 286 ? -21.651 3.019 25.773 1.00 94.06 286 TYR A O 1
ATOM 2300 N N . GLN A 1 287 ? -23.210 4.346 26.728 1.00 93.25 287 GLN A N 1
ATOM 2301 C CA . GLN A 1 287 ? -24.325 3.419 26.504 1.00 93.25 287 GLN A CA 1
ATOM 2302 C C . GLN A 1 287 ? -24.558 3.182 25.012 1.00 93.25 287 GLN A C 1
ATOM 2304 O O . GLN A 1 287 ? -24.572 2.031 24.570 1.00 93.25 287 GLN A O 1
ATOM 2309 N N . LEU A 1 288 ? -24.629 4.261 24.231 1.00 93.25 288 LEU A N 1
ATOM 2310 C CA . LEU A 1 288 ? -24.861 4.178 22.795 1.00 93.25 288 LEU A CA 1
ATOM 2311 C C . LEU A 1 288 ? -23.699 3.485 22.078 1.00 93.25 288 LEU A C 1
ATOM 2313 O O . LEU A 1 288 ? -23.905 2.545 21.312 1.00 93.25 288 LEU A O 1
ATOM 2317 N N . LEU A 1 289 ? -22.454 3.849 22.410 1.00 94.06 289 LEU A N 1
ATOM 2318 C CA . LEU A 1 289 ? -21.277 3.203 21.832 1.00 94.06 289 LEU A CA 1
ATOM 2319 C C . LEU A 1 289 ? -21.212 1.706 22.170 1.00 94.06 289 LEU A C 1
ATOM 2321 O O . LEU A 1 289 ? -20.792 0.903 21.336 1.00 94.06 289 LEU A O 1
ATOM 2325 N N . ARG A 1 290 ? -21.627 1.307 23.380 1.00 94.56 290 ARG A N 1
ATOM 2326 C CA . ARG A 1 290 ? -21.718 -0.106 23.775 1.00 94.56 290 ARG A CA 1
ATOM 2327 C C . ARG A 1 290 ? -22.766 -0.852 22.945 1.00 94.56 290 ARG A C 1
ATOM 2329 O O . ARG A 1 290 ? -22.466 -1.959 22.499 1.00 94.56 290 ARG A O 1
ATOM 2336 N N . GLN A 1 291 ? -23.957 -0.283 22.763 1.00 92.69 291 GLN A N 1
ATOM 2337 C CA . GLN A 1 291 ? -25.036 -0.895 21.980 1.00 92.69 291 GLN A CA 1
ATOM 2338 C C . GLN A 1 291 ? -24.634 -1.045 20.509 1.00 92.69 291 GLN A C 1
ATOM 2340 O O . GLN A 1 291 ? -24.629 -2.159 19.986 1.00 92.69 291 GLN A O 1
ATOM 2345 N N . VAL A 1 292 ? -24.172 0.042 19.885 1.00 92.06 292 VAL A N 1
ATOM 2346 C CA . VAL A 1 292 ? -23.696 0.065 18.493 1.00 92.06 292 VAL A CA 1
ATOM 2347 C C . VAL A 1 292 ? -22.567 -0.937 18.269 1.00 92.06 292 VAL A C 1
ATOM 2349 O O . VAL A 1 292 ? -22.579 -1.697 17.301 1.00 92.06 292 VAL A O 1
ATOM 2352 N N . ALA A 1 293 ? -21.601 -1.008 19.187 1.00 90.62 293 ALA A N 1
ATOM 2353 C CA . ALA A 1 293 ? -20.525 -1.983 19.076 1.00 90.62 293 ALA A CA 1
ATOM 2354 C C . ALA A 1 293 ? -21.020 -3.437 19.194 1.00 90.62 293 ALA A C 1
ATOM 2356 O O . ALA A 1 293 ? -20.466 -4.322 18.538 1.00 90.62 293 ALA A O 1
ATOM 2357 N N . GLY A 1 294 ? -22.055 -3.690 20.003 1.00 88.81 294 GLY A N 1
ATOM 2358 C CA . GLY A 1 294 ? -22.722 -4.991 20.096 1.00 88.81 294 GLY A CA 1
ATOM 2359 C C . GLY A 1 294 ? -23.443 -5.376 18.802 1.00 88.81 294 GLY A C 1
ATOM 2360 O O . GLY A 1 294 ? -23.273 -6.494 18.314 1.00 88.81 294 GLY A O 1
ATOM 2361 N N . ILE A 1 295 ? -24.165 -4.432 18.197 1.00 86.50 295 ILE A N 1
ATOM 2362 C CA . ILE A 1 295 ? -24.847 -4.614 16.908 1.00 86.50 295 ILE A CA 1
ATOM 2363 C C . ILE A 1 295 ? -23.832 -4.913 15.803 1.00 86.50 295 ILE A C 1
ATOM 2365 O O . ILE A 1 295 ? -23.958 -5.912 15.095 1.00 86.50 295 ILE A O 1
ATOM 2369 N N . PHE A 1 296 ? -22.778 -4.101 15.696 1.00 85.25 296 PHE A N 1
ATOM 2370 C CA . PHE A 1 296 ? -21.712 -4.313 14.720 1.00 85.25 296 PHE A CA 1
ATOM 2371 C C . PHE A 1 296 ? -21.053 -5.687 14.898 1.00 85.25 296 PHE A C 1
ATOM 2373 O O . PHE A 1 296 ? -20.732 -6.366 13.923 1.00 85.25 296 PHE A O 1
ATOM 2380 N N . ARG A 1 297 ? -20.853 -6.127 16.148 1.00 83.06 297 ARG A N 1
ATOM 2381 C CA . ARG A 1 297 ? -20.273 -7.443 16.434 1.00 83.06 297 ARG A CA 1
ATOM 2382 C C . ARG A 1 297 ? -21.202 -8.579 16.022 1.00 83.06 297 ARG A C 1
ATOM 2384 O O . ARG A 1 297 ? -20.712 -9.542 15.445 1.00 83.06 297 ARG A O 1
ATOM 2391 N N . THR A 1 298 ? -22.496 -8.454 16.292 1.00 83.62 298 THR A N 1
ATOM 2392 C CA . THR A 1 298 ? -23.512 -9.443 15.902 1.00 83.62 298 THR A CA 1
ATOM 2393 C C . THR A 1 298 ? -23.549 -9.582 14.382 1.00 83.62 298 THR A C 1
ATOM 2395 O O . THR A 1 298 ? -23.368 -10.680 13.863 1.00 83.62 298 THR A O 1
ATOM 2398 N N . ARG A 1 299 ? -23.594 -8.452 13.664 1.00 80.19 299 ARG A N 1
ATOM 2399 C CA . ARG A 1 299 ? -23.473 -8.407 12.199 1.00 80.19 299 ARG A CA 1
ATOM 2400 C C . ARG A 1 299 ? -22.171 -8.998 11.677 1.00 80.19 299 ARG A C 1
ATOM 2402 O O . ARG A 1 299 ? -22.152 -9.554 10.593 1.00 80.19 299 ARG A O 1
ATOM 2409 N N . ALA A 1 300 ? -21.060 -8.857 12.393 1.00 75.88 300 ALA A N 1
ATOM 2410 C CA . ALA A 1 300 ? -19.791 -9.446 11.973 1.00 75.88 300 ALA A CA 1
ATOM 2411 C C . ALA A 1 300 ? -19.721 -10.966 12.200 1.00 75.88 300 ALA A C 1
ATOM 2413 O O . ALA A 1 300 ? -18.822 -11.600 11.655 1.00 75.88 300 ALA A O 1
ATOM 2414 N N . LEU A 1 301 ? -20.595 -11.539 13.035 1.00 78.50 301 LEU A N 1
ATOM 2415 C CA . LEU A 1 301 ? -20.660 -12.981 13.293 1.00 78.50 301 LEU A CA 1
ATOM 2416 C C . LEU A 1 301 ? -21.582 -13.713 12.311 1.00 78.50 301 LEU A C 1
ATOM 2418 O O . LEU A 1 301 ? -21.315 -14.881 12.028 1.00 78.50 301 LEU A O 1
ATOM 2422 N N . ASP A 1 302 ? -22.580 -13.017 11.767 1.00 76.31 302 ASP A N 1
ATOM 2423 C CA . ASP A 1 302 ? -23.473 -13.503 10.712 1.00 76.31 302 ASP A CA 1
ATOM 2424 C C . ASP A 1 302 ? -22.683 -14.049 9.504 1.00 76.31 302 ASP A C 1
ATOM 2426 O O . ASP A 1 302 ? -21.721 -13.432 9.040 1.00 76.31 302 ASP A O 1
ATOM 2430 N N . GLU A 1 303 ? -23.060 -15.233 9.023 1.00 62.81 303 GLU A N 1
ATOM 2431 C CA . GLU A 1 303 ? -22.397 -15.945 7.923 1.00 62.81 303 GLU A CA 1
ATOM 2432 C C . GLU A 1 303 ? -22.592 -15.260 6.569 1.00 62.81 303 GLU A C 1
ATOM 2434 O O . GLU A 1 303 ? -21.719 -15.344 5.705 1.00 62.81 303 GLU A O 1
ATOM 2439 N N . VAL A 1 304 ? -23.692 -14.522 6.405 1.00 60.88 304 VAL A N 1
ATOM 2440 C CA . VAL A 1 304 ? -24.005 -13.774 5.176 1.00 60.88 304 VAL A CA 1
ATOM 2441 C C . VAL A 1 304 ? -23.262 -12.428 5.141 1.00 60.88 304 VAL A C 1
ATOM 2443 O O . VAL A 1 304 ? -23.160 -11.754 4.111 1.00 60.88 304 VAL A O 1
ATOM 2446 N N . SER A 1 305 ? -22.687 -12.018 6.273 1.00 60.19 305 SER A N 1
ATOM 2447 C CA . SER A 1 305 ? -21.977 -10.756 6.391 1.00 60.19 305 SER A CA 1
ATOM 2448 C C . SER A 1 305 ? -20.611 -10.791 5.719 1.00 60.19 305 SER A C 1
ATOM 2450 O O . SER A 1 305 ? -19.749 -11.626 5.971 1.00 60.19 305 SER A O 1
ATOM 2452 N N . HIS A 1 306 ? -20.355 -9.766 4.918 1.00 63.31 306 HIS A N 1
ATOM 2453 C CA . HIS A 1 306 ? -19.071 -9.523 4.264 1.00 63.31 306 HIS A CA 1
ATOM 2454 C C . HIS A 1 306 ? -18.054 -8.825 5.192 1.00 63.31 306 HIS A C 1
ATOM 2456 O O . HIS A 1 306 ? -16.967 -8.420 4.753 1.00 63.31 306 HIS A O 1
ATOM 2462 N N . LEU A 1 307 ? -18.391 -8.635 6.473 1.00 66.62 307 LEU A N 1
ATOM 2463 C CA . LEU A 1 307 ? -17.478 -8.117 7.486 1.00 66.62 307 LEU A CA 1
ATOM 2464 C C . LEU A 1 307 ? -16.549 -9.230 7.977 1.00 66.62 307 LEU A C 1
ATOM 2466 O O . LEU A 1 307 ? -16.981 -10.306 8.372 1.00 66.62 307 LEU A O 1
ATOM 2470 N N . ARG A 1 308 ? -15.240 -8.958 8.028 1.00 64.00 308 ARG A N 1
ATOM 2471 C CA . ARG A 1 308 ? -14.299 -9.920 8.615 1.00 64.00 308 ARG A CA 1
ATOM 2472 C C . ARG A 1 308 ? -14.520 -10.002 10.130 1.00 64.00 308 ARG A C 1
ATOM 2474 O O . ARG A 1 308 ? -14.351 -9.000 10.830 1.00 64.00 308 ARG A O 1
ATOM 2481 N N . ARG A 1 309 ? -14.798 -11.208 10.640 1.00 67.31 309 ARG A N 1
ATOM 2482 C CA . ARG A 1 309 ? -14.968 -11.534 12.077 1.00 67.31 309 ARG A CA 1
ATOM 2483 C C . ARG A 1 309 ? -13.811 -11.055 12.966 1.00 67.31 309 ARG A C 1
ATOM 2485 O O . ARG A 1 309 ? -13.990 -10.777 14.155 1.00 67.31 309 ARG A O 1
ATOM 2492 N N . ASP A 1 310 ? -12.620 -10.962 12.393 1.00 63.91 310 ASP A N 1
ATOM 2493 C CA . ASP A 1 310 ? -11.346 -10.632 13.035 1.00 63.91 310 ASP A CA 1
ATOM 2494 C C . ASP A 1 310 ? -10.860 -9.193 12.743 1.00 63.91 310 ASP A C 1
ATOM 2496 O O . ASP A 1 310 ? -9.740 -8.822 13.116 1.00 63.91 310 ASP A O 1
ATOM 2500 N N . ALA A 1 311 ? -11.690 -8.358 12.108 1.00 69.12 311 ALA A N 1
ATOM 2501 C CA . ALA A 1 311 ? -11.329 -6.984 11.780 1.00 69.12 311 ALA A CA 1
ATOM 2502 C C . ALA A 1 311 ? -11.040 -6.150 13.040 1.00 69.12 311 ALA A C 1
ATOM 2504 O O . ALA A 1 311 ? -11.778 -6.176 14.024 1.00 69.12 311 ALA A O 1
ATOM 2505 N N . THR A 1 312 ? -9.982 -5.340 12.989 1.00 75.00 312 THR A N 1
ATOM 2506 C CA . THR A 1 312 ? -9.596 -4.406 14.066 1.00 75.00 312 THR A CA 1
ATOM 2507 C C . THR A 1 312 ? -10.257 -3.026 13.933 1.00 75.00 312 THR A C 1
ATOM 2509 O O . THR A 1 312 ? -10.000 -2.125 14.740 1.00 75.00 312 THR A O 1
ATOM 2512 N N . SER A 1 313 ? -11.114 -2.841 12.922 1.00 80.00 313 SER A N 1
ATOM 2513 C CA . SER A 1 313 ? -11.822 -1.586 12.649 1.00 80.00 313 SER A CA 1
ATOM 2514 C C . SER A 1 313 ? -12.716 -1.171 13.814 1.00 80.00 313 SER A C 1
ATOM 2516 O O . SER A 1 313 ? -12.649 -0.015 14.220 1.00 80.00 313 SER A O 1
ATOM 2518 N N . LEU A 1 314 ? -13.451 -2.112 14.422 1.00 86.50 314 LEU A N 1
ATOM 2519 C CA . LEU A 1 314 ? -14.314 -1.837 15.576 1.00 86.50 314 LEU A CA 1
ATOM 2520 C C . LEU A 1 314 ? -13.525 -1.230 16.742 1.00 86.50 314 LEU A C 1
ATOM 2522 O O . LEU A 1 314 ? -13.901 -0.189 17.272 1.00 86.50 314 LEU A O 1
ATOM 2526 N N . HIS A 1 315 ? -12.388 -1.834 17.103 1.00 85.75 315 HIS A N 1
ATOM 2527 C CA . HIS A 1 315 ? -11.514 -1.288 18.143 1.00 85.75 315 HIS A CA 1
ATOM 2528 C C . HIS A 1 315 ? -11.043 0.130 17.795 1.00 85.75 315 HIS A C 1
ATOM 2530 O O . HIS A 1 315 ? -11.052 1.011 18.653 1.00 85.75 315 HIS A O 1
ATOM 2536 N N . THR A 1 316 ? -10.651 0.365 16.539 1.00 84.38 316 THR A N 1
ATOM 2537 C CA . THR A 1 316 ? -10.230 1.696 16.074 1.00 84.38 316 THR A CA 1
ATOM 2538 C C . THR A 1 316 ? -11.358 2.716 16.210 1.00 84.38 316 THR A C 1
ATOM 2540 O O . THR A 1 316 ? -11.128 3.780 16.781 1.00 84.38 316 THR A O 1
ATOM 2543 N N . TYR A 1 317 ? -12.572 2.395 15.757 1.00 89.00 317 TYR A N 1
ATOM 2544 C CA . TYR A 1 317 ? -13.720 3.292 15.866 1.00 89.00 317 TYR A CA 1
ATOM 2545 C C . TYR A 1 317 ? -14.064 3.605 17.322 1.00 89.00 317 TYR A C 1
ATOM 2547 O O . TYR A 1 317 ? -14.113 4.776 17.690 1.00 89.00 317 TYR A O 1
ATOM 2555 N N . VAL A 1 318 ? -14.168 2.584 18.181 1.00 89.38 318 VAL A N 1
ATOM 2556 C CA . VAL A 1 318 ? -14.424 2.768 19.619 1.00 89.38 318 VAL A CA 1
ATOM 2557 C C . VAL A 1 318 ? -13.338 3.634 20.265 1.00 89.38 318 VAL A C 1
ATOM 2559 O O . VAL A 1 318 ? -13.653 4.508 21.070 1.00 89.38 318 VAL A O 1
ATOM 2562 N N . CYS A 1 319 ? -12.062 3.455 19.903 1.00 87.38 319 CYS A N 1
ATOM 2563 C CA . CYS A 1 319 ? -10.973 4.308 20.384 1.00 87.38 319 CYS A CA 1
ATOM 2564 C C . CYS A 1 319 ? -11.127 5.776 19.973 1.00 87.38 319 CYS A C 1
ATOM 2566 O O . CYS A 1 319 ? -10.885 6.651 20.804 1.00 87.38 319 CYS A O 1
ATOM 2568 N N . ARG A 1 320 ? -11.503 6.045 18.718 1.00 87.69 320 ARG A N 1
ATOM 2569 C CA . ARG A 1 320 ? -11.679 7.409 18.199 1.00 87.69 320 ARG A CA 1
ATOM 2570 C C . ARG A 1 320 ? -12.891 8.094 18.823 1.00 87.69 320 ARG A C 1
ATOM 2572 O O . ARG A 1 320 ? -12.743 9.203 19.317 1.00 87.69 320 ARG A O 1
ATOM 2579 N N . VAL A 1 321 ? -14.028 7.405 18.906 1.00 91.06 321 VAL A N 1
ATOM 2580 C CA . VAL A 1 321 ? -15.232 7.923 19.577 1.00 91.06 321 VAL A CA 1
ATOM 2581 C C . VAL A 1 321 ? -14.965 8.174 21.062 1.00 91.06 321 VAL A C 1
ATOM 2583 O O . VAL A 1 321 ? -15.299 9.234 21.569 1.00 91.06 321 VAL A O 1
ATOM 2586 N N . SER A 1 322 ? -14.267 7.266 21.756 1.00 89.75 322 SER A N 1
ATOM 2587 C CA . SER A 1 322 ? -13.893 7.485 23.166 1.00 89.75 322 SER A CA 1
ATOM 2588 C C . SER A 1 322 ? -12.977 8.700 23.356 1.00 89.75 322 SER A C 1
ATOM 2590 O O . SER A 1 322 ? -12.992 9.324 24.413 1.00 89.75 322 SER A O 1
ATOM 2592 N N . TYR A 1 323 ? -12.136 9.013 22.365 1.00 88.50 323 TYR A N 1
ATOM 2593 C CA . TYR A 1 323 ? -11.293 10.206 22.396 1.00 88.50 323 TYR A CA 1
ATOM 2594 C C . TYR A 1 323 ? -12.133 11.477 22.224 1.00 88.50 323 TYR A C 1
ATOM 2596 O O . TYR A 1 323 ? -11.955 12.406 23.005 1.00 88.50 323 TYR A O 1
ATOM 2604 N N . ILE A 1 324 ? -13.073 11.488 21.271 1.00 89.12 324 ILE A N 1
ATOM 2605 C CA . ILE A 1 324 ? -14.030 12.592 21.080 1.00 89.12 324 ILE A CA 1
ATOM 2606 C C . ILE A 1 324 ? -14.829 12.818 22.368 1.00 89.12 324 ILE A C 1
ATOM 2608 O O . ILE A 1 324 ? -14.845 13.928 22.892 1.00 89.12 324 ILE A O 1
ATOM 2612 N N . ALA A 1 325 ? -15.398 11.749 22.934 1.00 91.06 325 ALA A N 1
ATOM 2613 C CA . ALA A 1 325 ? -16.160 11.793 24.180 1.00 91.06 325 ALA A CA 1
ATOM 2614 C C . ALA A 1 325 ? -15.373 12.463 25.320 1.00 91.06 325 ALA A C 1
ATOM 2616 O O . ALA A 1 325 ? -15.899 13.295 26.052 1.00 91.06 325 ALA A O 1
ATOM 2617 N N . ARG A 1 326 ? -14.084 12.126 25.456 1.00 88.31 326 ARG A N 1
ATOM 2618 C CA . ARG A 1 326 ? -13.222 12.656 26.517 1.00 88.31 326 ARG A CA 1
ATOM 2619 C C . ARG A 1 326 ? -12.787 14.104 26.285 1.00 88.31 326 ARG A C 1
ATOM 2621 O O . ARG A 1 326 ? -12.774 14.874 27.234 1.00 88.31 326 ARG A O 1
ATOM 2628 N N . HIS A 1 327 ? -12.329 14.434 25.081 1.00 85.75 327 HIS A N 1
ATOM 2629 C CA . HIS A 1 327 ? -11.595 15.682 24.837 1.00 85.75 327 HIS A CA 1
ATOM 2630 C C . HIS A 1 327 ? -12.461 16.791 24.236 1.00 85.75 327 HIS A C 1
ATOM 2632 O O . HIS A 1 327 ? -12.217 17.958 24.525 1.00 85.75 327 HIS A O 1
ATOM 2638 N N . TRP A 1 328 ? -13.472 16.428 23.446 1.00 91.62 328 TRP A N 1
ATOM 2639 C CA . TRP A 1 328 ? -14.386 17.376 22.810 1.00 91.62 328 TRP A CA 1
ATOM 2640 C C . TRP A 1 328 ? -15.684 17.514 23.599 1.00 91.62 328 TRP A C 1
ATOM 2642 O O . TRP A 1 328 ? -15.974 18.577 24.127 1.00 91.62 328 TRP A O 1
ATOM 2652 N N . VAL A 1 329 ? -16.403 16.400 23.780 1.00 92.94 329 VAL A N 1
ATOM 2653 C CA . VAL A 1 329 ? -17.683 16.378 24.516 1.00 92.94 329 VAL A CA 1
ATOM 2654 C C . VAL A 1 329 ? -17.479 16.559 26.023 1.00 92.94 329 VAL A C 1
ATOM 2656 O O . VAL A 1 329 ? -18.384 17.004 26.717 1.00 92.94 329 VAL A O 1
ATOM 2659 N N . ARG A 1 330 ? -16.285 16.221 26.533 1.00 92.50 330 ARG A N 1
ATOM 2660 C CA . ARG A 1 330 ? -15.907 16.345 27.952 1.00 92.50 330 ARG A CA 1
ATOM 2661 C C . ARG A 1 330 ? -16.885 15.624 28.888 1.00 92.50 330 ARG A C 1
ATOM 2663 O O . ARG A 1 330 ? -17.326 16.169 29.895 1.00 92.50 330 ARG A O 1
ATOM 2670 N N . VAL A 1 331 ? -17.209 14.371 28.556 1.00 91.69 331 VAL A N 1
ATOM 2671 C CA . VAL A 1 331 ? -18.043 13.504 29.407 1.00 91.69 331 VAL A CA 1
ATOM 2672 C C . VAL A 1 331 ? -17.435 13.314 30.805 1.00 91.69 331 VAL A C 1
ATOM 2674 O O . VAL A 1 331 ? -16.228 13.480 30.999 1.00 91.69 331 VAL A O 1
ATOM 2677 N N . SER A 1 332 ? -18.262 12.922 31.780 1.00 94.38 332 SER A N 1
ATOM 2678 C CA . SER A 1 332 ? -17.838 12.774 33.178 1.00 94.38 332 SER A CA 1
ATOM 2679 C C . SER A 1 332 ? -16.675 11.784 33.349 1.00 94.38 332 SER A C 1
ATOM 2681 O O . SER A 1 332 ? -16.487 10.856 32.556 1.00 94.38 332 SER A O 1
ATOM 2683 N N . ALA A 1 333 ? -15.897 11.939 34.425 1.00 90.56 333 ALA A N 1
ATOM 2684 C CA . ALA A 1 333 ? -14.778 11.043 34.729 1.00 90.56 333 ALA A CA 1
ATOM 2685 C C . ALA A 1 333 ? -15.216 9.569 34.852 1.00 90.56 333 ALA A C 1
ATOM 2687 O O . ALA A 1 333 ? -14.507 8.667 34.393 1.00 90.56 333 ALA A O 1
ATOM 2688 N N . GLU A 1 334 ? -16.408 9.324 35.407 1.00 94.31 334 GLU A N 1
ATOM 2689 C CA . GLU A 1 334 ? -17.005 7.990 35.476 1.00 94.31 334 GLU A CA 1
ATOM 2690 C C . GLU A 1 334 ? -17.251 7.421 34.071 1.00 94.31 334 GLU A C 1
ATOM 2692 O O . GLU A 1 334 ? -16.867 6.286 33.769 1.00 94.31 334 GLU A O 1
ATOM 2697 N N . GLU A 1 335 ? -17.831 8.222 33.174 1.00 92.56 335 GLU A N 1
ATOM 2698 C CA . GLU A 1 335 ? -18.110 7.819 31.800 1.00 92.56 335 GLU A CA 1
ATOM 2699 C C . GLU A 1 335 ? -16.816 7.548 31.014 1.00 92.56 335 GLU A C 1
ATOM 2701 O O . GLU A 1 335 ? -16.709 6.527 30.322 1.00 92.56 335 GLU A O 1
ATOM 2706 N N . VAL A 1 336 ? -15.779 8.371 31.204 1.00 87.19 336 VAL A N 1
ATOM 2707 C CA . VAL A 1 336 ? -14.432 8.127 30.658 1.00 87.19 336 VAL A CA 1
ATOM 2708 C C . VAL A 1 336 ? -13.889 6.769 31.113 1.00 87.19 336 VAL A C 1
ATOM 2710 O O . VAL A 1 336 ? -13.319 6.025 30.305 1.00 87.19 336 VAL A O 1
ATOM 2713 N N . GLU A 1 337 ? -14.069 6.399 32.381 1.00 91.00 337 GLU A N 1
ATOM 2714 C CA . GLU A 1 337 ? -13.597 5.111 32.894 1.00 91.00 337 GLU A CA 1
ATOM 2715 C C . GLU A 1 337 ? -14.410 3.930 32.339 1.00 91.00 337 GLU A C 1
ATOM 2717 O O . GLU A 1 337 ? -13.852 2.877 32.006 1.00 91.00 337 GLU A O 1
ATOM 2722 N N . ARG A 1 338 ? -15.722 4.101 32.140 1.00 93.88 338 ARG A N 1
ATOM 2723 C CA . ARG A 1 338 ? -16.568 3.100 31.465 1.00 93.88 338 ARG A CA 1
ATOM 2724 C C . ARG A 1 338 ? -16.147 2.904 30.003 1.00 93.88 338 ARG A C 1
ATOM 2726 O O . ARG A 1 338 ? -16.043 1.759 29.550 1.00 93.88 338 ARG A O 1
ATOM 2733 N N . LEU A 1 339 ? -15.813 3.978 29.286 1.00 89.56 339 LEU A N 1
ATOM 2734 C CA . LEU A 1 339 ? -15.284 3.935 27.914 1.00 89.56 339 LEU A CA 1
ATOM 2735 C C . LEU A 1 339 ? -13.907 3.254 27.840 1.00 89.56 339 LEU A C 1
ATOM 2737 O O . LEU A 1 339 ? -13.672 2.403 26.975 1.00 89.56 339 LEU A O 1
ATOM 2741 N N . LYS A 1 340 ? -12.993 3.546 28.776 1.00 86.50 340 LYS A N 1
ATOM 2742 C CA . LYS A 1 340 ? -11.703 2.837 28.879 1.00 86.50 340 LYS A CA 1
ATOM 2743 C C . LYS A 1 340 ? -11.898 1.337 29.101 1.00 86.50 340 LYS A C 1
ATOM 2745 O O . LYS A 1 340 ? -11.222 0.537 28.449 1.00 86.50 340 LYS A O 1
ATOM 2750 N N . ARG A 1 341 ? -12.827 0.945 29.980 1.00 91.00 341 ARG A N 1
ATOM 2751 C CA . ARG A 1 341 ? -13.183 -0.465 30.207 1.00 91.00 341 ARG A CA 1
ATOM 2752 C C . ARG A 1 341 ? -13.783 -1.106 28.953 1.00 91.00 341 ARG A C 1
ATOM 2754 O O . ARG A 1 341 ? -13.387 -2.217 28.602 1.00 91.00 341 ARG A O 1
ATOM 2761 N N . LEU A 1 342 ? -14.655 -0.403 28.223 1.00 89.56 342 LEU A N 1
ATOM 2762 C CA . LEU A 1 342 ? -15.235 -0.880 26.958 1.00 89.56 342 LEU A CA 1
ATOM 2763 C C . LEU A 1 342 ? -14.156 -1.215 25.921 1.00 89.56 342 LEU A C 1
ATOM 2765 O O . LEU A 1 342 ? -14.170 -2.309 25.357 1.00 89.56 342 LEU A O 1
ATOM 2769 N N . ARG A 1 343 ? -13.173 -0.324 25.738 1.00 86.38 343 ARG A N 1
ATOM 2770 C CA . ARG A 1 343 ? -12.040 -0.518 24.813 1.00 86.38 343 ARG A CA 1
ATOM 2771 C C . ARG A 1 343 ? -11.223 -1.779 25.098 1.00 86.38 343 ARG A C 1
ATOM 2773 O O . ARG A 1 343 ? -10.589 -2.303 24.188 1.00 86.38 343 ARG A O 1
ATOM 2780 N N . LYS A 1 344 ? -11.197 -2.250 26.348 1.00 85.31 344 LYS A N 1
ATOM 2781 C CA . LYS A 1 344 ? -10.427 -3.430 26.772 1.00 85.31 344 LYS A CA 1
ATOM 2782 C C . LYS A 1 344 ? -11.204 -4.745 26.641 1.00 85.31 344 LYS A C 1
ATOM 2784 O O . LYS A 1 344 ? -10.578 -5.801 26.697 1.00 85.31 344 LYS A O 1
ATOM 2789 N N . LYS A 1 345 ? -12.532 -4.718 26.462 1.00 86.25 345 LYS A N 1
ATOM 2790 C CA . LYS A 1 345 ? -13.344 -5.942 26.351 1.00 86.25 345 LYS A CA 1
ATOM 2791 C C . LYS A 1 345 ? -12.907 -6.779 25.146 1.00 86.25 345 LYS A C 1
ATOM 2793 O O . LYS A 1 345 ? -12.745 -6.231 24.060 1.00 86.25 345 LYS A O 1
ATOM 2798 N N . LYS A 1 346 ? -12.815 -8.107 25.306 1.00 82.31 346 LYS A N 1
ATOM 2799 C CA . LYS A 1 346 ? -12.428 -9.054 24.233 1.00 82.31 346 LYS A CA 1
ATOM 2800 C C . LYS A 1 346 ? -13.308 -8.945 22.979 1.00 82.31 346 LYS A C 1
ATOM 2802 O O . LYS A 1 346 ? -12.817 -9.126 21.871 1.00 82.31 346 LYS A O 1
ATOM 2807 N N . ALA A 1 347 ? -14.587 -8.598 23.153 1.00 80.81 347 ALA A N 1
ATOM 2808 C CA . ALA A 1 347 ? -15.527 -8.367 22.053 1.00 80.81 347 ALA A CA 1
ATOM 2809 C C . ALA A 1 347 ? -15.141 -7.171 21.157 1.00 80.81 347 ALA A C 1
ATOM 2811 O O . ALA A 1 347 ? -15.480 -7.157 19.978 1.00 80.81 347 ALA A O 1
ATOM 2812 N N . ILE A 1 348 ? -14.420 -6.187 21.708 1.00 82.56 348 ILE A N 1
ATOM 2813 C CA . ILE A 1 348 ? -13.947 -4.988 21.002 1.00 82.56 348 ILE A CA 1
ATOM 2814 C C . ILE A 1 348 ? -12.480 -5.154 20.612 1.00 82.56 348 ILE A C 1
ATOM 2816 O O . ILE A 1 348 ? -12.108 -5.029 19.446 1.00 82.56 348 ILE A O 1
ATOM 2820 N N . LYS A 1 349 ? -11.632 -5.457 21.597 1.00 82.62 349 LYS A N 1
ATOM 2821 C CA . LYS A 1 349 ? -10.206 -5.709 21.426 1.00 82.62 349 LYS A CA 1
ATOM 2822 C C . LYS A 1 349 ? -9.975 -7.195 21.188 1.00 82.62 349 LYS A C 1
ATOM 2824 O O . LYS A 1 349 ? -9.718 -7.955 22.120 1.00 82.62 349 LYS A O 1
ATOM 2829 N N . ASN A 1 350 ? -10.062 -7.594 19.925 1.00 79.62 350 ASN A N 1
ATOM 2830 C CA . ASN A 1 350 ? -9.751 -8.961 19.528 1.00 79.62 350 ASN A CA 1
ATOM 2831 C C . ASN A 1 350 ? -8.243 -9.272 19.660 1.00 79.62 350 ASN A C 1
ATOM 2833 O O . ASN A 1 350 ? -7.412 -8.380 19.859 1.00 79.62 350 ASN A O 1
ATOM 2837 N N . HIS A 1 351 ? -7.886 -10.551 19.520 1.00 76.06 351 HIS A N 1
ATOM 2838 C CA . HIS A 1 351 ? -6.511 -11.035 19.682 1.00 76.06 351 HIS A CA 1
ATOM 2839 C C . HIS A 1 351 ? -5.514 -10.446 18.665 1.00 76.06 351 HIS A C 1
ATOM 2841 O O . HIS A 1 351 ? -4.312 -10.499 18.917 1.00 76.06 351 HIS A O 1
ATOM 2847 N N . ARG A 1 352 ? -5.983 -9.874 17.545 1.00 70.38 352 ARG A N 1
ATOM 2848 C CA . ARG A 1 352 ? -5.138 -9.236 16.523 1.00 70.38 352 ARG A CA 1
ATOM 2849 C C . ARG A 1 352 ? -4.812 -7.778 16.827 1.00 70.38 352 ARG A C 1
ATOM 2851 O O . ARG A 1 352 ? -3.893 -7.220 16.230 1.00 70.38 352 ARG A O 1
ATOM 2858 N N . VAL A 1 353 ? -5.534 -7.124 17.741 1.00 69.38 353 VAL A N 1
ATOM 2859 C CA . VAL A 1 353 ? -5.299 -5.706 18.042 1.00 69.38 353 VAL A CA 1
ATOM 2860 C C . VAL A 1 353 ? -3.896 -5.499 18.609 1.00 69.38 353 VAL A C 1
ATOM 2862 O O . VAL A 1 353 ? -3.570 -5.907 19.724 1.00 69.38 353 VAL A O 1
ATOM 2865 N N . GLY A 1 354 ? -3.077 -4.776 17.846 1.00 62.94 354 GLY A N 1
ATOM 2866 C CA . GLY A 1 354 ? -1.698 -4.470 18.207 1.00 62.94 354 GLY A CA 1
ATOM 2867 C C . GLY A 1 354 ? -0.718 -5.621 17.986 1.00 62.94 354 GLY A C 1
ATOM 2868 O O . GLY A 1 354 ? 0.426 -5.480 18.413 1.00 62.94 354 GLY A O 1
ATOM 2869 N N . LYS A 1 355 ? -1.141 -6.714 17.341 1.00 68.25 355 LYS A N 1
ATOM 2870 C CA . LYS A 1 355 ? -0.242 -7.728 16.785 1.00 68.25 355 LYS A CA 1
ATOM 2871 C C . LYS A 1 355 ? 0.157 -7.365 15.357 1.00 68.25 355 LYS A C 1
ATOM 2873 O O . LYS A 1 355 ? -0.431 -6.469 14.741 1.00 68.25 355 LYS A O 1
ATOM 2878 N N . MET A 1 356 ? 1.184 -8.040 14.856 1.00 68.81 356 MET A N 1
ATOM 2879 C CA . MET A 1 356 ? 1.532 -7.984 13.447 1.00 68.81 356 MET A CA 1
ATOM 2880 C C . MET A 1 356 ? 0.381 -8.599 12.623 1.00 68.81 356 MET A C 1
ATOM 2882 O O . MET A 1 356 ? -0.361 -9.449 13.105 1.00 68.81 356 MET A O 1
ATOM 2886 N N . GLY A 1 357 ? 0.136 -8.082 11.416 1.00 68.44 357 GLY A N 1
ATOM 2887 C CA . GLY A 1 357 ? -0.880 -8.673 10.538 1.00 68.44 357 GLY A CA 1
ATOM 2888 C C . GLY A 1 357 ? -0.384 -10.003 9.969 1.00 68.44 357 GLY A C 1
ATOM 2889 O O . GLY A 1 357 ? 0.802 -10.108 9.676 1.00 68.44 357 GLY A O 1
ATOM 2890 N N . GLU A 1 358 ? -1.280 -10.966 9.746 1.00 70.06 358 GLU A N 1
ATOM 2891 C CA . GLU A 1 358 ? -0.938 -12.315 9.248 1.00 70.06 358 GLU A CA 1
ATOM 2892 C C . GLU A 1 358 ? -0.091 -12.291 7.973 1.00 70.06 358 GLU A C 1
ATOM 2894 O O . GLU A 1 358 ? 0.886 -13.016 7.863 1.00 70.06 358 GLU A O 1
ATOM 2899 N N . GLU A 1 359 ? -0.405 -11.392 7.037 1.00 69.25 359 GLU A N 1
ATOM 2900 C CA . GLU A 1 359 ? 0.374 -11.191 5.807 1.00 69.25 359 GLU A CA 1
ATOM 2901 C C . GLU A 1 359 ? 1.853 -10.880 6.093 1.00 69.25 359 GLU A C 1
ATOM 2903 O O . GLU A 1 359 ? 2.748 -11.347 5.393 1.00 69.25 359 GLU A O 1
ATOM 2908 N N . ARG A 1 360 ? 2.125 -10.105 7.148 1.00 73.06 360 ARG A N 1
ATOM 2909 C CA . ARG A 1 360 ? 3.486 -9.718 7.531 1.00 73.06 360 ARG A CA 1
ATOM 2910 C C . ARG A 1 360 ? 4.194 -10.835 8.292 1.00 73.06 360 ARG A C 1
ATOM 2912 O O . ARG A 1 360 ? 5.387 -11.001 8.086 1.00 73.06 360 ARG A O 1
ATOM 2919 N N . GLU A 1 361 ? 3.480 -11.599 9.120 1.00 73.50 361 GLU A N 1
ATOM 2920 C CA . GLU A 1 361 ? 4.033 -12.782 9.800 1.00 73.50 361 GLU A CA 1
ATOM 2921 C C . GLU A 1 361 ? 4.363 -13.902 8.801 1.00 73.50 361 GLU A C 1
ATOM 2923 O O . GLU A 1 361 ? 5.433 -14.507 8.878 1.00 73.50 361 GLU A O 1
ATOM 2928 N N . ALA A 1 362 ? 3.494 -14.127 7.811 1.00 76.31 362 ALA A N 1
ATOM 2929 C CA . ALA A 1 362 ? 3.733 -15.064 6.717 1.00 76.31 362 ALA A CA 1
ATOM 2930 C C . ALA A 1 362 ? 4.943 -14.638 5.875 1.00 76.31 362 ALA A C 1
ATOM 2932 O O . ALA A 1 362 ? 5.814 -15.455 5.584 1.00 76.31 362 ALA A O 1
ATOM 2933 N N . PHE A 1 363 ? 5.044 -13.348 5.542 1.00 78.25 363 PHE A N 1
ATOM 2934 C CA . PHE A 1 363 ? 6.212 -12.809 4.850 1.00 78.25 363 PHE A CA 1
ATOM 2935 C C . PHE A 1 363 ? 7.496 -12.927 5.686 1.00 78.25 363 PHE A C 1
ATOM 2937 O O . PHE A 1 363 ? 8.520 -13.351 5.159 1.00 78.25 363 PHE A O 1
ATOM 2944 N N . ALA A 1 364 ? 7.449 -12.598 6.980 1.00 79.44 364 ALA A N 1
ATOM 2945 C CA . ALA A 1 364 ? 8.580 -12.758 7.892 1.00 79.44 364 ALA A CA 1
ATOM 2946 C C . ALA A 1 364 ? 9.037 -14.223 7.958 1.00 79.44 364 ALA A C 1
ATOM 2948 O O . ALA A 1 364 ? 10.227 -14.495 7.857 1.00 79.44 364 ALA A O 1
ATOM 2949 N N . SER A 1 365 ? 8.099 -15.167 8.036 1.00 78.62 365 SER A N 1
ATOM 2950 C CA . SER A 1 365 ? 8.401 -16.602 8.007 1.00 78.62 365 SER A CA 1
ATOM 2951 C C . SER A 1 365 ? 9.045 -17.015 6.682 1.00 78.62 365 SER A C 1
ATOM 2953 O O . SER A 1 365 ? 10.131 -17.584 6.682 1.00 78.62 365 SER A O 1
ATOM 2955 N N . ALA A 1 366 ? 8.450 -16.635 5.546 1.00 79.50 366 ALA A N 1
ATOM 2956 C CA . ALA A 1 366 ? 8.999 -16.927 4.223 1.00 79.50 366 ALA A CA 1
ATOM 2957 C C . ALA A 1 366 ? 10.404 -16.332 4.019 1.00 79.50 366 ALA A C 1
ATOM 2959 O O . ALA A 1 366 ? 11.251 -16.950 3.380 1.00 79.50 366 ALA A O 1
ATOM 2960 N N . LEU A 1 367 ? 10.670 -15.148 4.574 1.00 84.44 367 LEU A N 1
ATOM 2961 C CA . LEU A 1 367 ? 11.980 -14.500 4.539 1.00 84.44 367 LEU A CA 1
ATOM 2962 C C . LEU A 1 367 ? 13.050 -15.287 5.317 1.00 84.44 367 LEU A C 1
ATOM 2964 O O . LEU A 1 367 ? 14.217 -15.312 4.914 1.00 84.44 367 LEU A O 1
ATOM 2968 N N . LEU A 1 368 ? 12.664 -15.919 6.426 1.00 82.88 368 LEU A N 1
ATOM 2969 C CA . LEU A 1 368 ? 13.554 -16.760 7.223 1.00 82.88 368 LEU A CA 1
ATOM 2970 C C . LEU A 1 368 ? 13.787 -18.116 6.553 1.00 82.88 368 LEU A C 1
ATOM 2972 O O . LEU A 1 368 ? 14.937 -18.531 6.434 1.00 82.88 368 LEU A O 1
ATOM 2976 N N . ASP A 1 369 ? 12.734 -18.740 6.032 1.00 81.00 369 ASP A N 1
ATOM 2977 C CA . ASP A 1 369 ? 12.787 -20.095 5.469 1.00 81.00 369 ASP A CA 1
ATOM 2978 C C . ASP A 1 369 ? 13.366 -20.158 4.050 1.00 81.00 369 ASP A C 1
ATOM 2980 O O . ASP A 1 369 ? 13.886 -21.191 3.626 1.00 81.00 369 ASP A O 1
ATOM 2984 N N . ASN A 1 370 ? 13.292 -19.064 3.287 1.00 80.12 370 ASN A N 1
ATOM 2985 C CA . ASN A 1 370 ? 13.668 -19.052 1.878 1.00 80.12 370 ASN A CA 1
ATOM 2986 C C . ASN A 1 370 ? 14.873 -18.145 1.609 1.00 80.12 370 ASN A C 1
ATOM 2988 O O . ASN A 1 370 ? 14.753 -16.923 1.473 1.00 80.12 370 ASN A O 1
ATOM 2992 N N . LEU A 1 371 ? 16.038 -18.772 1.419 1.00 80.56 371 LEU A N 1
ATOM 2993 C CA . LEU A 1 371 ? 17.280 -18.075 1.075 1.00 80.56 371 LEU A CA 1
ATOM 2994 C C . LEU A 1 371 ? 17.162 -17.233 -0.201 1.00 80.56 371 LEU A C 1
ATOM 2996 O O . LEU A 1 371 ? 17.754 -16.163 -0.263 1.00 80.56 371 LEU A O 1
ATOM 3000 N N . ARG A 1 372 ? 16.362 -17.646 -1.196 1.00 79.75 372 ARG A N 1
ATOM 3001 C CA . ARG A 1 372 ? 16.175 -16.848 -2.421 1.00 79.75 372 ARG A CA 1
ATOM 3002 C C . ARG A 1 372 ? 15.448 -15.541 -2.132 1.00 79.75 372 ARG A C 1
ATOM 3004 O O . ARG A 1 372 ? 15.861 -14.505 -2.640 1.00 79.75 372 ARG A O 1
ATOM 3011 N N . ILE A 1 373 ? 14.401 -15.578 -1.304 1.00 80.38 373 ILE A N 1
ATOM 3012 C CA . ILE A 1 373 ? 13.672 -14.369 -0.889 1.00 80.38 373 ILE A CA 1
ATOM 3013 C C . ILE A 1 373 ? 14.600 -13.469 -0.072 1.00 80.38 373 ILE A C 1
ATOM 3015 O O . ILE A 1 373 ? 14.674 -12.271 -0.334 1.00 80.38 373 ILE A O 1
ATOM 3019 N N . ARG A 1 374 ? 15.360 -14.048 0.865 1.00 86.94 374 ARG A N 1
ATOM 3020 C CA . ARG A 1 374 ? 16.342 -13.318 1.676 1.00 86.94 374 ARG A CA 1
ATOM 3021 C C . ARG A 1 374 ? 17.393 -12.615 0.816 1.00 86.94 374 ARG A C 1
ATOM 3023 O O . ARG A 1 374 ? 17.586 -11.410 0.963 1.00 86.94 374 ARG A O 1
ATOM 3030 N N . SER A 1 375 ? 18.030 -13.336 -0.104 1.00 84.50 375 SER A N 1
ATOM 3031 C CA . SER A 1 375 ? 19.022 -12.776 -1.024 1.00 84.50 375 SER A CA 1
ATOM 3032 C C . SER A 1 375 ? 18.421 -11.711 -1.937 1.00 84.50 375 SER A C 1
ATOM 3034 O O . SER A 1 375 ? 19.044 -10.673 -2.134 1.00 84.50 375 SER A O 1
ATOM 3036 N N . ALA A 1 376 ? 17.203 -11.917 -2.448 1.00 85.88 376 ALA A N 1
ATOM 3037 C CA . ALA A 1 376 ? 16.523 -10.930 -3.283 1.00 85.88 376 ALA A CA 1
ATOM 3038 C C . ALA A 1 376 ? 16.202 -9.640 -2.511 1.00 85.88 376 ALA A C 1
ATOM 3040 O O . ALA A 1 376 ? 16.362 -8.552 -3.056 1.00 85.88 376 ALA A O 1
ATOM 3041 N N . VAL A 1 377 ? 15.780 -9.738 -1.243 1.00 89.12 377 VAL A N 1
ATOM 3042 C CA . VAL A 1 377 ? 15.527 -8.563 -0.390 1.00 89.12 377 VAL A CA 1
ATOM 3043 C C . VAL A 1 377 ? 16.820 -7.817 -0.103 1.00 89.12 377 VAL A C 1
ATOM 3045 O O . VAL A 1 377 ? 16.874 -6.603 -0.273 1.00 89.12 377 VAL A O 1
ATOM 3048 N N . LEU A 1 378 ? 17.864 -8.530 0.322 1.00 90.00 378 LEU A N 1
ATOM 3049 C CA . LEU A 1 378 ? 19.132 -7.905 0.680 1.00 90.00 378 LEU A CA 1
ATOM 3050 C C . LEU A 1 378 ? 19.839 -7.301 -0.536 1.00 90.00 378 LEU A C 1
ATOM 3052 O O . LEU A 1 378 ? 20.407 -6.226 -0.391 1.00 90.00 378 LEU A O 1
ATOM 3056 N N . GLY A 1 379 ? 19.769 -7.938 -1.708 1.00 91.12 379 GLY A N 1
ATOM 3057 C CA . GLY A 1 379 ? 20.357 -7.457 -2.965 1.00 91.12 379 GLY A CA 1
ATOM 3058 C C . GLY A 1 379 ? 19.439 -6.563 -3.807 1.00 91.12 379 GLY A C 1
ATOM 3059 O O . GLY A 1 379 ? 19.732 -6.308 -4.978 1.00 91.12 379 GLY A O 1
ATOM 3060 N N . LEU A 1 380 ? 18.297 -6.134 -3.260 1.00 92.88 380 LEU A N 1
ATOM 3061 C CA . LEU A 1 380 ? 17.324 -5.298 -3.962 1.00 92.88 380 LEU A CA 1
ATOM 3062 C C . LEU A 1 380 ? 17.928 -3.983 -4.498 1.00 92.88 380 LEU A C 1
ATOM 3064 O O . LEU A 1 380 ? 17.658 -3.671 -5.665 1.00 92.88 380 LEU A O 1
ATOM 3068 N N . PRO A 1 381 ? 18.728 -3.218 -3.721 1.00 96.06 381 PRO A N 1
ATOM 3069 C CA . PRO A 1 381 ? 19.294 -1.956 -4.197 1.00 96.06 381 PRO A CA 1
ATOM 3070 C C . PRO A 1 381 ? 20.163 -2.140 -5.444 1.00 96.06 381 PRO A C 1
ATOM 3072 O O . PRO A 1 381 ? 19.980 -1.454 -6.446 1.00 96.06 381 PRO A O 1
ATOM 3075 N N . GLU A 1 382 ? 21.067 -3.116 -5.416 1.00 94.81 382 GLU A N 1
ATOM 3076 C CA . GLU A 1 382 ? 22.032 -3.366 -6.483 1.00 94.81 382 GLU A CA 1
ATOM 3077 C C . GLU A 1 382 ? 21.356 -3.981 -7.712 1.00 94.81 382 GLU A C 1
ATOM 3079 O O . GLU A 1 382 ? 21.691 -3.638 -8.844 1.00 94.81 382 GLU A O 1
ATOM 3084 N N . THR A 1 383 ? 20.381 -4.870 -7.505 1.00 92.19 383 THR A N 1
ATOM 3085 C CA . THR A 1 383 ? 19.641 -5.516 -8.601 1.00 92.19 383 THR A CA 1
ATOM 3086 C C . THR A 1 383 ? 18.823 -4.498 -9.389 1.00 92.19 383 THR A C 1
ATOM 3088 O O . THR A 1 383 ? 18.873 -4.486 -10.617 1.00 92.19 383 THR A O 1
ATOM 3091 N N . THR A 1 384 ? 18.102 -3.619 -8.689 1.00 94.50 384 THR A N 1
ATOM 3092 C CA . THR A 1 384 ? 17.269 -2.596 -9.338 1.00 94.50 384 THR A CA 1
ATOM 3093 C C . THR A 1 384 ? 18.104 -1.491 -9.976 1.00 94.50 384 THR A C 1
ATOM 3095 O O . THR A 1 384 ? 17.762 -1.055 -11.075 1.00 94.50 384 THR A O 1
ATOM 3098 N N . LEU A 1 385 ? 19.223 -1.088 -9.359 1.00 97.56 385 LEU A N 1
ATOM 3099 C CA . LEU A 1 385 ? 20.144 -0.127 -9.970 1.00 97.56 385 LEU A CA 1
ATOM 3100 C C . LEU A 1 385 ? 20.782 -0.693 -11.242 1.00 97.56 385 LEU A C 1
ATOM 3102 O O . LEU A 1 385 ? 20.798 -0.010 -12.257 1.00 97.56 385 LEU A O 1
ATOM 3106 N N . ARG A 1 386 ? 21.242 -1.952 -11.219 1.00 95.69 386 ARG A N 1
ATOM 3107 C CA . ARG A 1 386 ? 21.842 -2.599 -12.395 1.00 95.69 386 ARG A CA 1
ATOM 3108 C C . ARG A 1 386 ? 20.865 -2.669 -13.568 1.00 95.69 386 ARG A C 1
ATOM 3110 O O . ARG A 1 386 ? 21.256 -2.403 -14.697 1.00 95.69 386 ARG A O 1
ATOM 3117 N N . GLU A 1 387 ? 19.602 -3.017 -13.316 1.00 92.00 387 GLU A N 1
ATOM 3118 C CA . GLU A 1 387 ? 18.577 -3.027 -14.371 1.00 92.00 387 GLU A CA 1
ATOM 3119 C C . GLU A 1 387 ? 18.301 -1.613 -14.903 1.00 92.00 387 GLU A C 1
ATOM 3121 O O . GLU A 1 387 ? 18.133 -1.437 -16.109 1.00 92.00 387 GLU A O 1
ATOM 3126 N N . ALA A 1 388 ? 18.295 -0.600 -14.029 1.00 96.81 388 ALA A N 1
ATOM 3127 C CA . ALA A 1 388 ? 18.189 0.792 -14.455 1.00 96.81 388 ALA A CA 1
ATOM 3128 C C . ALA A 1 388 ? 19.387 1.213 -15.324 1.00 96.81 388 ALA A C 1
ATOM 3130 O O . ALA A 1 388 ? 19.172 1.800 -16.377 1.00 96.81 388 ALA A O 1
ATOM 3131 N N . ASP A 1 389 ? 20.619 0.857 -14.945 1.00 97.69 389 ASP A N 1
ATOM 3132 C CA . ASP A 1 389 ? 21.829 1.223 -15.694 1.00 97.69 389 ASP A CA 1
ATOM 3133 C C . ASP A 1 389 ? 21.863 0.554 -17.078 1.00 97.69 389 ASP A C 1
ATOM 3135 O O . ASP A 1 389 ? 22.237 1.197 -18.056 1.00 97.69 389 ASP A O 1
ATOM 3139 N N . VAL A 1 390 ? 21.404 -0.700 -17.194 1.00 94.19 390 VAL A N 1
ATOM 3140 C CA . VAL A 1 390 ? 21.264 -1.381 -18.495 1.00 94.19 390 VAL A CA 1
AT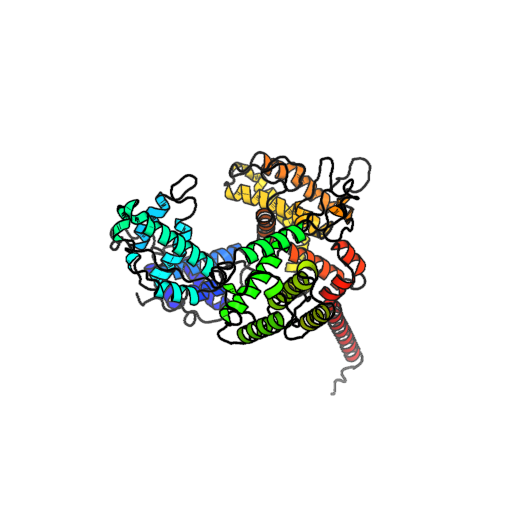OM 3141 C C . VAL A 1 390 ? 20.264 -0.652 -19.393 1.00 94.19 390 VAL A C 1
ATOM 3143 O O . VAL A 1 390 ? 20.542 -0.429 -20.566 1.00 94.19 390 VAL A O 1
ATOM 3146 N N . LEU A 1 391 ? 19.106 -0.256 -18.857 1.00 92.94 391 LEU A N 1
ATOM 3147 C CA . LEU A 1 391 ? 18.117 0.504 -19.625 1.00 92.94 391 LEU A CA 1
ATOM 3148 C C . LEU A 1 391 ? 18.644 1.891 -20.011 1.00 92.94 391 LEU A C 1
ATOM 3150 O O . LEU A 1 391 ? 18.426 2.341 -21.133 1.00 92.94 391 LEU A O 1
ATOM 3154 N N . LEU A 1 392 ? 19.352 2.556 -19.100 1.00 97.00 392 LEU A N 1
ATOM 3155 C CA . LEU A 1 392 ? 19.958 3.856 -19.353 1.00 97.00 392 LEU A CA 1
ATOM 3156 C C . LEU A 1 392 ? 21.000 3.792 -20.479 1.00 97.00 392 LEU A C 1
ATOM 3158 O O . LEU A 1 392 ? 21.069 4.717 -21.279 1.00 97.00 392 LEU A O 1
ATOM 3162 N N . GLY A 1 393 ? 21.759 2.696 -20.587 1.00 96.06 393 GLY A N 1
ATOM 3163 C CA . GLY A 1 393 ? 22.728 2.485 -21.670 1.00 96.06 393 GLY A CA 1
ATOM 3164 C C . GLY A 1 393 ? 22.119 2.469 -23.079 1.00 96.06 393 GLY A C 1
ATOM 3165 O O . GLY A 1 393 ? 22.837 2.690 -24.047 1.00 96.06 393 GLY A O 1
ATOM 3166 N N . HIS A 1 394 ? 20.805 2.262 -23.193 1.00 94.06 394 HIS A N 1
ATOM 3167 C CA . HIS A 1 394 ? 20.057 2.270 -24.455 1.00 94.06 394 HIS A CA 1
ATOM 3168 C C . HIS A 1 394 ? 18.986 3.368 -24.489 1.00 94.06 394 HIS A C 1
ATOM 3170 O O . HIS A 1 394 ? 17.986 3.234 -25.190 1.00 94.06 394 HIS A O 1
ATOM 3176 N N . TRP A 1 395 ? 19.145 4.426 -23.685 1.00 93.12 395 TRP A N 1
ATOM 3177 C CA . TRP A 1 395 ? 18.097 5.414 -23.414 1.00 93.12 395 TRP A CA 1
ATOM 3178 C C . TRP A 1 395 ? 17.406 5.957 -24.670 1.00 93.12 395 TRP A C 1
ATOM 3180 O O . TRP A 1 395 ? 16.172 6.032 -24.704 1.00 93.12 395 TRP A O 1
ATOM 3190 N N . ASP A 1 396 ? 18.182 6.297 -25.698 1.00 93.56 396 ASP A N 1
ATOM 3191 C CA . ASP A 1 396 ? 17.667 6.908 -26.923 1.00 93.56 396 ASP A CA 1
ATOM 3192 C C . ASP A 1 396 ? 16.785 5.948 -27.732 1.00 93.56 396 ASP A C 1
ATOM 3194 O O . ASP A 1 396 ? 15.743 6.370 -28.237 1.00 93.56 396 ASP A O 1
ATOM 3198 N N . ASP A 1 397 ? 17.080 4.647 -27.697 1.00 94.12 397 ASP A N 1
ATOM 3199 C CA . ASP A 1 397 ? 16.317 3.594 -28.381 1.00 94.12 397 ASP A CA 1
ATOM 3200 C C . ASP A 1 397 ? 15.071 3.139 -27.598 1.00 94.12 397 ASP A C 1
ATOM 3202 O O . ASP A 1 397 ? 14.210 2.409 -28.103 1.00 94.12 397 ASP A O 1
ATOM 3206 N N . LEU A 1 398 ? 14.949 3.538 -26.328 1.00 88.81 398 LEU A N 1
ATOM 3207 C CA . LEU A 1 398 ? 13.848 3.103 -25.476 1.00 88.81 398 LEU A CA 1
ATOM 3208 C C . LEU A 1 398 ? 12.535 3.829 -25.789 1.00 88.81 398 LEU A C 1
ATOM 3210 O O . LEU A 1 398 ? 12.450 5.056 -25.820 1.00 88.81 398 LEU A O 1
ATOM 3214 N N . SER A 1 399 ? 11.445 3.056 -25.828 1.00 88.19 399 SER A N 1
ATOM 3215 C CA . SER A 1 399 ? 10.086 3.609 -25.753 1.00 88.19 399 SER A CA 1
ATOM 3216 C C . SER A 1 399 ? 9.874 4.447 -24.480 1.00 88.19 399 SER A C 1
ATOM 3218 O O . SER A 1 399 ? 10.475 4.183 -23.434 1.00 88.19 399 SER A O 1
ATOM 3220 N N . LEU A 1 400 ? 8.919 5.387 -24.507 1.00 82.06 400 LEU A N 1
ATOM 3221 C CA . LEU A 1 400 ? 8.581 6.230 -23.344 1.00 82.06 400 LEU A CA 1
ATOM 3222 C C . LEU A 1 400 ? 8.263 5.412 -22.078 1.00 82.06 400 LEU A C 1
ATOM 3224 O O . LEU A 1 400 ? 8.631 5.782 -20.961 1.00 82.06 400 LEU A O 1
ATOM 3228 N N . SER A 1 401 ? 7.609 4.259 -22.247 1.00 78.38 401 SER A N 1
ATOM 3229 C CA . SER A 1 401 ? 7.302 3.342 -21.144 1.00 78.38 401 SER A CA 1
ATOM 3230 C C . SER A 1 401 ? 8.551 2.684 -20.557 1.00 78.38 401 SER A C 1
ATOM 3232 O O . SER A 1 401 ? 8.644 2.545 -19.334 1.00 78.38 401 SER A O 1
ATOM 3234 N N . ALA A 1 402 ? 9.516 2.306 -21.398 1.00 82.00 402 ALA A N 1
ATOM 3235 C CA . ALA A 1 402 ? 10.779 1.725 -20.955 1.00 82.00 402 ALA A CA 1
ATOM 3236 C C . ALA A 1 402 ? 11.683 2.773 -20.284 1.00 82.00 402 ALA A C 1
ATOM 3238 O O . ALA A 1 402 ? 12.215 2.504 -19.205 1.00 82.00 402 ALA A O 1
ATOM 3239 N N . ARG A 1 403 ? 11.746 4.001 -20.818 1.00 92.06 403 ARG A N 1
ATOM 3240 C CA . ARG A 1 403 ? 12.416 5.135 -20.157 1.00 92.06 403 ARG A CA 1
ATOM 3241 C C . ARG A 1 403 ? 11.821 5.415 -18.776 1.00 92.06 403 ARG A C 1
ATOM 3243 O O . ARG A 1 403 ? 12.540 5.554 -17.790 1.00 92.06 403 ARG A O 1
ATOM 3250 N N . MET A 1 404 ? 10.492 5.405 -18.650 1.00 92.56 404 MET A N 1
ATOM 3251 C CA . MET A 1 404 ? 9.853 5.602 -17.344 1.00 92.56 404 MET A CA 1
ATOM 3252 C C . MET A 1 404 ? 10.137 4.441 -16.383 1.00 92.56 404 MET A C 1
ATOM 3254 O O . MET A 1 404 ? 10.307 4.663 -15.184 1.00 92.56 404 MET A O 1
ATOM 3258 N N . ARG A 1 405 ? 10.195 3.200 -16.881 1.00 90.69 405 ARG A N 1
ATOM 3259 C CA . ARG A 1 405 ? 10.601 2.041 -16.073 1.00 90.69 405 ARG A CA 1
ATOM 3260 C C . ARG A 1 405 ? 12.019 2.224 -15.531 1.00 90.69 405 ARG A C 1
ATOM 3262 O O . ARG A 1 405 ? 12.197 2.025 -14.334 1.00 90.69 405 ARG A O 1
ATOM 3269 N N . CYS A 1 406 ? 12.965 2.654 -16.365 1.00 95.75 406 CYS A N 1
ATOM 3270 C CA . CYS A 1 406 ? 14.340 2.963 -15.966 1.00 95.75 406 CYS A CA 1
ATOM 3271 C C . CYS A 1 406 ? 14.379 3.919 -14.763 1.00 95.75 406 CYS A C 1
ATOM 3273 O O . CYS A 1 406 ? 14.924 3.582 -13.712 1.00 95.75 406 CYS A O 1
ATOM 3275 N N . LEU A 1 407 ? 13.693 5.064 -14.856 1.00 97.31 407 LEU A N 1
ATOM 3276 C CA . LEU A 1 407 ? 13.649 6.040 -13.760 1.00 97.31 407 LEU A CA 1
ATOM 3277 C C . LEU A 1 407 ? 12.990 5.473 -12.488 1.00 97.31 407 LEU A C 1
ATOM 3279 O O . LEU A 1 407 ? 13.466 5.716 -11.381 1.00 97.31 407 LEU A O 1
ATOM 3283 N N . ARG A 1 408 ? 11.917 4.677 -12.615 1.00 96.12 408 ARG A N 1
ATOM 3284 C CA . ARG A 1 408 ? 11.258 4.037 -11.456 1.00 96.12 408 ARG A CA 1
ATOM 3285 C C . ARG A 1 408 ? 12.155 3.015 -10.762 1.00 96.12 408 ARG A C 1
ATOM 3287 O O . ARG A 1 408 ? 12.118 2.932 -9.536 1.00 96.12 408 ARG A O 1
ATOM 3294 N N . LEU A 1 409 ? 12.940 2.255 -11.525 1.00 95.50 409 LEU A N 1
ATOM 3295 C CA . LEU A 1 409 ? 13.915 1.306 -10.989 1.00 95.50 409 LEU A CA 1
ATOM 3296 C C . LEU A 1 409 ? 15.016 2.029 -10.212 1.00 95.50 409 LEU A C 1
ATOM 3298 O O . LEU A 1 409 ? 15.312 1.627 -9.091 1.00 95.50 409 LEU A O 1
ATOM 3302 N N . ALA A 1 410 ? 15.535 3.138 -10.739 1.00 98.12 410 ALA A N 1
ATOM 3303 C CA . ALA A 1 410 ? 16.529 3.952 -10.043 1.00 98.12 410 ALA A CA 1
ATOM 3304 C C . ALA A 1 410 ? 15.985 4.576 -8.744 1.00 98.12 410 ALA A C 1
ATOM 3306 O O . ALA A 1 410 ? 16.651 4.538 -7.708 1.00 98.12 410 ALA A O 1
ATOM 3307 N N . VAL A 1 411 ? 14.741 5.078 -8.759 1.00 98.19 411 VAL A N 1
ATOM 3308 C CA . VAL A 1 411 ? 14.058 5.537 -7.536 1.00 98.19 411 VAL A CA 1
ATOM 3309 C C . VAL A 1 411 ? 13.939 4.391 -6.527 1.00 98.19 411 VAL A C 1
ATOM 3311 O O . VAL A 1 411 ? 14.263 4.581 -5.356 1.00 98.19 411 VAL A O 1
ATOM 3314 N N . CYS A 1 412 ? 13.531 3.194 -6.966 1.00 97.75 412 CYS A N 1
ATOM 3315 C CA . CYS A 1 412 ? 13.452 2.016 -6.099 1.00 97.75 412 CYS A CA 1
ATOM 3316 C C . CYS A 1 412 ? 14.813 1.629 -5.513 1.00 97.75 412 CYS A C 1
ATOM 3318 O O . CYS A 1 412 ? 14.885 1.314 -4.326 1.00 97.75 412 CYS A O 1
ATOM 3320 N N . ALA A 1 413 ? 15.884 1.679 -6.306 1.00 98.00 413 ALA A N 1
ATOM 3321 C CA . ALA A 1 413 ? 17.233 1.383 -5.842 1.00 98.00 413 ALA A CA 1
ATOM 3322 C C . ALA A 1 413 ? 17.654 2.330 -4.714 1.00 98.00 413 ALA A C 1
ATOM 3324 O O . ALA A 1 413 ? 18.086 1.879 -3.654 1.00 98.00 413 ALA A O 1
ATOM 3325 N N . CYS A 1 414 ? 17.441 3.636 -4.900 1.00 98.00 414 CYS A N 1
ATOM 3326 C CA . CYS A 1 414 ? 17.735 4.647 -3.887 1.00 98.00 414 CYS A CA 1
ATOM 3327 C C . CYS A 1 414 ? 16.869 4.475 -2.625 1.00 98.00 414 CYS A C 1
ATOM 3329 O O . CYS A 1 414 ? 17.380 4.545 -1.507 1.00 98.00 414 CYS A O 1
ATOM 3331 N N . GLN A 1 415 ? 15.566 4.205 -2.782 1.00 97.44 415 GLN A N 1
ATOM 3332 C CA . GLN A 1 415 ? 14.659 3.913 -1.663 1.00 97.44 415 GLN A CA 1
ATOM 3333 C C . GLN A 1 415 ? 15.130 2.692 -0.861 1.00 97.44 415 GLN A C 1
ATOM 3335 O O . GLN A 1 415 ? 15.191 2.739 0.368 1.00 97.44 415 GLN A O 1
ATOM 3340 N N . ALA A 1 416 ? 15.448 1.600 -1.558 1.00 95.56 416 ALA A N 1
ATOM 3341 C CA . ALA A 1 416 ? 15.875 0.342 -0.966 1.00 95.56 416 ALA A CA 1
ATOM 3342 C C . ALA A 1 416 ? 17.235 0.473 -0.275 1.00 95.56 416 ALA A C 1
ATOM 3344 O O . ALA A 1 416 ? 17.384 -0.040 0.830 1.00 95.56 416 ALA A O 1
ATOM 3345 N N . ALA A 1 417 ? 18.194 1.185 -0.877 1.00 95.50 417 ALA A N 1
ATOM 3346 C CA . ALA A 1 417 ? 19.510 1.426 -0.291 1.00 95.50 417 ALA A CA 1
ATOM 3347 C C . ALA A 1 417 ? 19.383 2.101 1.080 1.00 95.50 417 ALA A C 1
ATOM 3349 O O . ALA A 1 417 ? 19.849 1.560 2.081 1.00 95.50 417 ALA A O 1
ATOM 3350 N N . ILE A 1 418 ? 18.655 3.221 1.148 1.00 94.25 418 ILE A N 1
ATOM 3351 C CA . ILE A 1 418 ? 18.462 3.953 2.406 1.00 94.25 418 ILE A CA 1
ATOM 3352 C C . ILE A 1 418 ? 17.736 3.075 3.432 1.00 94.25 418 ILE A C 1
ATOM 3354 O O . ILE A 1 418 ? 18.189 2.971 4.570 1.00 94.25 418 ILE A O 1
ATOM 3358 N N . LEU A 1 419 ? 16.650 2.402 3.031 1.00 92.25 419 LEU A N 1
ATOM 3359 C CA . LEU A 1 419 ? 15.856 1.572 3.940 1.00 92.25 419 LEU A CA 1
ATOM 3360 C C . LEU A 1 419 ? 16.622 0.382 4.513 1.00 92.25 419 LEU A C 1
ATOM 3362 O O . LEU A 1 419 ? 16.478 0.102 5.701 1.00 92.25 419 LEU A O 1
ATOM 3366 N N . LEU A 1 420 ? 17.363 -0.336 3.666 1.00 90.19 420 LEU A N 1
ATOM 3367 C CA . LEU A 1 420 ? 18.008 -1.606 4.001 1.00 90.19 420 LEU A CA 1
ATOM 3368 C C . LEU A 1 420 ? 19.401 -1.430 4.605 1.00 90.19 420 LEU A C 1
ATOM 3370 O O . LEU A 1 420 ? 19.824 -2.303 5.359 1.00 90.19 420 LEU A O 1
ATOM 3374 N N . ARG A 1 421 ? 20.120 -0.356 4.258 1.00 88.94 421 ARG A N 1
ATOM 3375 C CA . ARG A 1 421 ? 21.523 -0.161 4.654 1.00 88.94 421 ARG A CA 1
ATOM 3376 C C . ARG A 1 421 ? 21.709 0.935 5.688 1.00 88.94 421 ARG A C 1
ATOM 3378 O O . ARG A 1 421 ? 22.492 0.740 6.605 1.00 88.94 421 ARG A O 1
ATOM 3385 N N . ALA A 1 422 ? 21.017 2.063 5.551 1.00 88.25 422 ALA A N 1
ATOM 3386 C CA . ALA A 1 422 ? 21.226 3.206 6.437 1.00 88.25 422 ALA A CA 1
ATOM 3387 C C . ALA A 1 422 ? 20.282 3.168 7.643 1.00 88.25 422 ALA A C 1
ATOM 3389 O O . ALA A 1 422 ? 20.716 3.025 8.780 1.00 88.25 422 ALA A O 1
ATOM 3390 N N . MET A 1 423 ? 18.977 3.285 7.395 1.00 86.75 423 MET A N 1
ATOM 3391 C CA . MET A 1 423 ? 17.968 3.286 8.447 1.00 86.75 423 MET A CA 1
ATOM 3392 C C . MET A 1 423 ? 16.614 2.892 7.872 1.00 86.75 423 MET A C 1
ATOM 3394 O O . MET A 1 423 ? 16.194 3.372 6.816 1.00 86.75 423 MET A O 1
ATOM 3398 N N . ALA A 1 424 ? 15.861 2.078 8.609 1.00 87.62 424 ALA A N 1
ATOM 3399 C CA . ALA A 1 424 ? 14.496 1.743 8.240 1.00 87.62 424 ALA A CA 1
ATOM 3400 C C . ALA A 1 424 ? 13.598 2.953 8.537 1.00 87.62 424 ALA A C 1
ATOM 3402 O O . ALA A 1 424 ? 12.908 2.986 9.555 1.00 87.62 424 ALA A O 1
ATOM 3403 N N . LEU A 1 425 ? 13.605 3.957 7.655 1.00 88.19 425 LEU A N 1
ATOM 3404 C CA . LEU A 1 425 ? 12.812 5.190 7.727 1.00 88.19 425 LEU A CA 1
ATOM 3405 C C . LEU A 1 425 ? 11.352 4.969 7.337 1.00 88.19 425 LEU A C 1
ATOM 3407 O O . LEU A 1 425 ? 10.994 4.007 6.651 1.00 88.19 425 LEU A O 1
ATOM 3411 N N . ARG A 1 426 ? 10.431 5.770 7.893 1.00 86.12 426 ARG A N 1
ATOM 3412 C CA . ARG A 1 426 ? 9.006 5.659 7.525 1.00 86.12 426 ARG A CA 1
ATOM 3413 C C . ARG A 1 426 ? 8.856 6.187 6.104 1.00 86.12 426 ARG A C 1
ATOM 3415 O O . ARG A 1 426 ? 9.625 7.052 5.710 1.00 86.12 426 ARG A O 1
ATOM 3422 N N . ALA A 1 427 ? 7.861 5.707 5.356 1.00 89.00 427 ALA A N 1
ATOM 3423 C CA . ALA A 1 427 ? 7.671 6.133 3.967 1.00 89.00 427 ALA A CA 1
ATOM 3424 C C . ALA A 1 427 ? 7.583 7.664 3.834 1.00 89.00 427 ALA A C 1
ATOM 3426 O O . ALA A 1 427 ? 8.190 8.218 2.930 1.00 89.00 427 ALA A O 1
ATOM 3427 N N . THR A 1 428 ? 6.903 8.339 4.771 1.00 85.56 428 THR A N 1
ATOM 3428 C CA . THR A 1 428 ? 6.854 9.807 4.831 1.00 85.56 428 THR A CA 1
ATOM 3429 C C . THR A 1 428 ? 8.244 10.415 4.995 1.00 85.56 428 THR A C 1
ATOM 3431 O O . THR A 1 428 ? 8.641 11.206 4.153 1.00 85.56 428 THR A O 1
ATOM 3434 N N . ASN A 1 429 ? 9.005 9.995 6.010 1.00 89.06 429 ASN A N 1
ATOM 3435 C CA . ASN A 1 429 ? 10.347 10.520 6.275 1.00 89.06 429 ASN A CA 1
ATOM 3436 C C . ASN A 1 429 ? 11.297 10.262 5.101 1.00 89.06 429 ASN A C 1
ATOM 3438 O O . ASN A 1 429 ? 11.994 11.169 4.683 1.00 89.06 429 ASN A O 1
ATOM 3442 N N . LEU A 1 430 ? 11.289 9.046 4.543 1.00 93.12 430 LEU A N 1
ATOM 3443 C CA . LEU A 1 430 ? 12.123 8.673 3.399 1.00 93.12 430 LEU A CA 1
ATOM 3444 C C . LEU A 1 430 ? 11.817 9.532 2.164 1.00 93.12 430 LEU A C 1
ATOM 3446 O O . LEU A 1 430 ? 12.722 9.931 1.441 1.00 93.12 430 LEU A O 1
ATOM 3450 N N . ARG A 1 431 ? 10.532 9.803 1.918 1.00 93.81 431 ARG A N 1
ATOM 3451 C CA . ARG A 1 431 ? 10.061 10.622 0.797 1.00 93.81 431 ARG A CA 1
ATOM 3452 C C . ARG A 1 431 ? 10.427 12.098 0.966 1.00 93.81 431 ARG A C 1
ATOM 3454 O O . ARG A 1 431 ? 10.692 12.755 -0.030 1.00 93.81 431 ARG A O 1
ATOM 3461 N N . SER A 1 432 ? 10.440 12.590 2.202 1.00 91.62 432 SER A N 1
ATOM 3462 C CA . SER A 1 432 ? 10.749 13.983 2.544 1.00 91.62 432 SER A CA 1
ATOM 3463 C C . SER A 1 432 ? 12.243 14.265 2.724 1.00 91.62 432 SER A C 1
ATOM 3465 O O . SER A 1 432 ? 12.595 15.363 3.137 1.00 9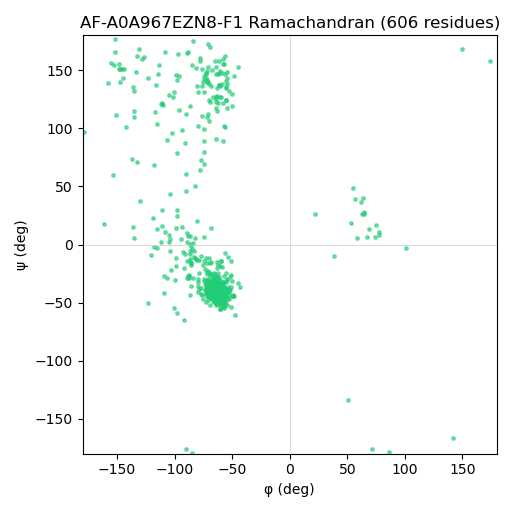1.62 432 SER A O 1
ATOM 3467 N N . ILE A 1 433 ? 13.123 13.305 2.422 1.00 93.44 433 ILE A N 1
ATOM 3468 C CA . ILE A 1 433 ? 14.567 13.532 2.476 1.00 93.44 433 ILE A CA 1
ATOM 3469 C C . ILE A 1 433 ? 14.965 14.644 1.504 1.00 93.44 433 ILE A C 1
ATOM 3471 O O . ILE A 1 433 ? 14.562 14.659 0.341 1.00 93.44 433 ILE A O 1
ATOM 3475 N N . THR A 1 434 ? 15.829 15.516 1.991 1.00 93.94 434 THR A N 1
ATOM 3476 C CA . THR A 1 434 ? 16.480 16.638 1.315 1.00 93.94 434 THR A CA 1
ATOM 3477 C C . THR A 1 434 ? 17.985 16.385 1.279 1.00 93.94 434 THR A C 1
ATOM 3479 O O . THR A 1 434 ? 18.574 15.925 2.258 1.00 93.94 434 THR A O 1
ATOM 3482 N N . PHE A 1 435 ? 18.620 16.653 0.143 1.00 92.69 435 PHE A N 1
ATOM 3483 C CA . PHE A 1 435 ? 20.059 16.402 -0.059 1.00 92.69 435 PHE A CA 1
ATOM 3484 C C . PHE A 1 435 ? 20.864 17.689 -0.288 1.00 92.69 435 PHE A C 1
ATOM 3486 O O . PHE A 1 435 ? 22.083 17.643 -0.440 1.00 92.69 435 PHE A O 1
ATOM 3493 N N . ARG A 1 436 ? 20.165 18.825 -0.344 1.00 91.00 436 ARG A N 1
ATOM 3494 C CA . ARG A 1 436 ? 20.696 20.184 -0.450 1.00 91.00 436 ARG A CA 1
ATOM 3495 C C . ARG A 1 436 ? 19.703 21.161 0.194 1.00 91.00 436 ARG A C 1
ATOM 3497 O O . ARG A 1 436 ? 18.631 20.744 0.637 1.00 91.00 436 ARG A O 1
ATOM 3504 N N . GLY A 1 437 ? 20.066 22.442 0.240 1.00 87.25 437 GLY A N 1
ATOM 3505 C CA . GLY A 1 437 ? 19.248 23.498 0.841 1.00 87.25 437 GLY A CA 1
ATOM 3506 C C . GLY A 1 437 ? 19.465 23.662 2.348 1.00 87.25 437 GLY A C 1
ATOM 3507 O O . GLY A 1 437 ? 20.296 22.986 2.959 1.00 87.25 437 GLY A O 1
ATOM 3508 N N . LYS A 1 438 ? 18.718 24.588 2.961 1.00 79.56 438 LYS A N 1
ATOM 3509 C CA . LYS A 1 438 ? 18.893 24.969 4.378 1.00 79.56 438 LYS A CA 1
ATOM 3510 C C . LYS A 1 438 ? 18.578 23.826 5.351 1.00 79.56 438 LYS A C 1
ATOM 3512 O O . LYS A 1 438 ? 19.259 23.671 6.355 1.00 79.56 438 LYS A O 1
ATOM 3517 N N . GLU A 1 439 ? 17.601 22.990 5.013 1.00 81.50 439 GLU A N 1
ATOM 3518 C CA . GLU A 1 439 ? 17.128 21.865 5.833 1.00 81.50 439 GLU A CA 1
ATOM 3519 C C . GLU A 1 439 ? 17.644 20.523 5.288 1.00 81.50 439 GLU A C 1
ATOM 3521 O O . GLU A 1 439 ? 16.883 19.568 5.146 1.00 81.50 439 GLU A O 1
ATOM 3526 N N . THR A 1 440 ? 18.923 20.447 4.905 1.00 87.62 440 THR A N 1
ATOM 3527 C CA . THR A 1 440 ? 19.521 19.226 4.334 1.00 87.62 440 THR A CA 1
ATOM 3528 C C . THR A 1 440 ? 19.538 18.084 5.356 1.00 87.62 440 THR A C 1
ATOM 3530 O O . THR A 1 440 ? 20.160 18.190 6.411 1.00 87.62 440 THR A O 1
ATOM 3533 N N . THR A 1 441 ? 18.911 16.955 5.018 1.00 90.12 441 THR A N 1
ATOM 3534 C CA . THR A 1 441 ? 18.817 15.769 5.892 1.00 90.12 441 THR A CA 1
ATOM 3535 C C . THR A 1 441 ? 19.778 14.649 5.498 1.00 90.12 441 THR A C 1
ATOM 3537 O O . THR A 1 441 ? 20.137 13.832 6.344 1.00 90.12 441 THR A O 1
ATOM 3540 N N . ILE A 1 442 ? 20.244 14.606 4.246 1.00 90.69 442 ILE A N 1
ATOM 3541 C CA . ILE A 1 442 ? 21.360 13.753 3.816 1.00 90.69 442 ILE A CA 1
ATOM 3542 C C . ILE A 1 442 ? 22.561 14.615 3.473 1.00 90.69 442 ILE A C 1
ATOM 3544 O O . ILE A 1 442 ? 22.511 15.433 2.561 1.00 90.69 442 ILE A O 1
ATOM 3548 N N . VAL A 1 443 ? 23.668 14.353 4.159 1.00 88.06 443 VAL A N 1
ATOM 3549 C CA . VAL A 1 443 ? 24.967 14.948 3.860 1.00 88.06 443 VAL A CA 1
ATOM 3550 C C . VAL A 1 443 ? 25.875 13.854 3.335 1.00 88.06 443 VAL A C 1
ATOM 3552 O O . VAL A 1 443 ? 26.127 12.857 4.013 1.00 88.06 443 VAL A O 1
ATOM 3555 N N . PHE A 1 444 ? 26.368 14.036 2.119 1.00 85.94 444 PHE A N 1
ATOM 3556 C CA . PHE A 1 444 ? 27.334 13.123 1.535 1.00 85.94 444 PHE A CA 1
ATOM 3557 C C . PHE A 1 444 ? 28.744 13.367 2.083 1.00 85.94 444 PHE A C 1
ATOM 3559 O O . PHE A 1 444 ? 29.059 14.458 2.561 1.00 85.94 444 PHE A O 1
ATOM 3566 N N . LYS A 1 445 ? 29.616 12.360 1.998 1.00 78.56 445 LYS A N 1
ATOM 3567 C CA . LYS A 1 445 ? 31.024 12.507 2.375 1.00 78.56 445 LYS A CA 1
ATOM 3568 C C . LYS A 1 445 ? 31.711 13.587 1.523 1.00 78.56 445 LYS A C 1
ATOM 3570 O O . LYS A 1 445 ? 31.673 13.527 0.296 1.00 78.56 445 LYS A O 1
ATOM 3575 N N . GLY A 1 446 ? 32.353 14.560 2.169 1.00 64.56 446 GLY A N 1
ATOM 3576 C CA . GLY A 1 446 ? 33.305 15.466 1.514 1.00 64.56 446 GLY A CA 1
ATOM 3577 C C . GLY A 1 446 ? 34.708 14.848 1.420 1.00 64.56 446 GLY A C 1
ATOM 3578 O O . GLY A 1 446 ? 34.961 13.788 1.997 1.00 64.56 446 GLY A O 1
ATOM 3579 N N . GLU A 1 447 ? 35.645 15.527 0.751 1.00 50.59 447 GLU A N 1
ATOM 3580 C CA . GLU A 1 447 ? 37.058 15.101 0.644 1.00 50.59 447 GLU A CA 1
ATOM 3581 C C . GLU A 1 447 ? 37.714 14.870 2.023 1.00 50.59 447 GLU A C 1
ATOM 3583 O O . GLU A 1 447 ? 38.530 13.964 2.211 1.00 50.59 447 GLU A O 1
ATOM 3588 N N . ALA A 1 448 ? 37.270 15.607 3.044 1.00 49.06 448 ALA A N 1
ATOM 3589 C CA . ALA A 1 448 ? 37.717 15.473 4.424 1.00 49.06 448 ALA A CA 1
ATOM 3590 C C . ALA A 1 448 ? 37.089 14.260 5.147 1.00 49.06 448 ALA A C 1
ATOM 3592 O O . ALA A 1 448 ? 36.237 14.446 6.008 1.00 49.06 448 ALA A O 1
ATOM 3593 N N . ARG A 1 449 ? 37.516 13.032 4.802 1.00 54.62 449 ARG A N 1
ATOM 3594 C CA . ARG A 1 449 ? 37.474 11.721 5.525 1.00 54.62 449 ARG A CA 1
ATOM 3595 C C . ARG A 1 449 ? 36.263 11.285 6.397 1.00 54.62 449 ARG A C 1
ATOM 3597 O O . ARG A 1 449 ? 36.214 10.101 6.726 1.00 54.62 449 ARG A O 1
ATOM 3604 N N . LYS A 1 450 ? 35.268 12.108 6.728 1.00 61.75 450 LYS A N 1
ATOM 3605 C CA . LYS A 1 450 ? 34.089 11.760 7.541 1.00 61.75 450 LYS A CA 1
ATOM 3606 C C . LYS A 1 450 ? 33.052 11.035 6.682 1.00 61.75 450 LYS A C 1
ATOM 3608 O O . LYS A 1 450 ? 32.826 11.428 5.545 1.00 61.75 450 LYS A O 1
ATOM 3613 N N . ALA A 1 451 ? 32.451 9.963 7.194 1.00 71.44 451 ALA A N 1
ATOM 3614 C CA . ALA A 1 451 ? 31.371 9.266 6.491 1.00 71.44 451 ALA A CA 1
ATOM 3615 C C . ALA A 1 451 ? 30.195 10.220 6.220 1.00 71.44 451 ALA A C 1
ATOM 3617 O O . ALA A 1 451 ? 29.939 11.116 7.031 1.00 71.44 451 ALA A O 1
ATOM 3618 N N . GLY A 1 452 ? 29.474 10.020 5.109 1.00 83.88 452 GLY A N 1
ATOM 3619 C CA . GLY A 1 452 ? 28.186 10.679 4.913 1.00 83.88 452 GLY A CA 1
ATOM 3620 C C . GLY A 1 452 ? 27.238 10.362 6.074 1.00 83.88 452 GLY A C 1
ATOM 3621 O O . GLY A 1 452 ? 27.461 9.412 6.831 1.00 83.88 452 GLY A O 1
ATOM 3622 N N . LYS A 1 453 ? 26.181 11.150 6.254 1.00 90.25 453 LYS A N 1
ATOM 3623 C CA . LYS A 1 453 ? 25.201 10.942 7.326 1.00 90.25 453 LYS A CA 1
ATOM 3624 C C . LYS A 1 453 ? 23.785 11.280 6.888 1.00 90.25 453 LYS A C 1
ATOM 3626 O O . LYS A 1 453 ? 23.575 12.163 6.059 1.00 90.25 453 LYS A O 1
ATOM 3631 N N . ILE A 1 454 ? 22.827 10.600 7.505 1.00 90.00 454 ILE A N 1
ATOM 3632 C CA . ILE A 1 454 ? 21.414 10.971 7.502 1.00 90.00 454 ILE A CA 1
ATOM 3633 C C . ILE A 1 454 ? 21.096 11.564 8.876 1.00 90.00 454 ILE A C 1
ATOM 3635 O O . ILE A 1 454 ? 21.402 10.933 9.885 1.00 90.00 454 ILE A O 1
ATOM 3639 N N . SER A 1 455 ? 20.496 12.753 8.912 1.00 89.31 455 SER A N 1
ATOM 3640 C CA . SER A 1 455 ? 20.037 13.443 10.122 1.00 89.31 455 SER A CA 1
ATOM 3641 C C . SER A 1 455 ? 18.643 14.001 9.864 1.00 89.31 455 SER A C 1
ATOM 3643 O O . SER A 1 455 ? 18.472 14.858 9.004 1.00 89.31 455 SER A O 1
ATOM 3645 N N . ILE A 1 456 ? 17.637 13.504 10.578 1.00 84.75 456 ILE A N 1
ATOM 3646 C CA . ILE A 1 456 ? 16.253 13.970 10.482 1.00 84.75 456 ILE A CA 1
ATOM 3647 C C . ILE A 1 456 ? 15.864 14.539 11.848 1.00 84.75 456 ILE A C 1
ATOM 3649 O O . ILE A 1 456 ? 15.768 13.763 12.808 1.00 84.75 456 ILE A O 1
ATOM 3653 N N . PRO A 1 457 ? 15.620 15.859 11.945 1.00 80.81 457 PRO A N 1
ATOM 3654 C CA . PRO A 1 457 ? 15.223 16.508 13.187 1.00 80.81 457 PRO A CA 1
ATOM 3655 C C . PRO A 1 457 ? 13.990 15.863 13.823 1.00 80.81 457 PRO A C 1
ATOM 3657 O O . PRO A 1 457 ? 13.079 15.414 13.120 1.00 80.81 457 PRO A O 1
ATOM 3660 N N . GLY A 1 458 ? 13.922 15.885 15.159 1.00 74.62 458 GLY A N 1
ATOM 3661 C CA . GLY A 1 458 ? 12.787 15.354 15.923 1.00 74.62 458 GLY A CA 1
ATOM 3662 C C . GLY A 1 458 ? 11.438 15.871 15.415 1.00 74.62 458 GLY A C 1
ATOM 3663 O O . GLY A 1 458 ? 10.540 15.067 15.159 1.00 74.62 458 GLY A O 1
ATOM 3664 N N . ARG A 1 459 ? 11.346 17.178 15.128 1.00 70.06 459 ARG A N 1
ATOM 3665 C CA . ARG A 1 459 ? 10.142 17.836 14.587 1.00 70.06 459 ARG A CA 1
ATOM 3666 C C . ARG A 1 459 ? 9.596 17.193 13.305 1.00 70.06 459 ARG A C 1
ATOM 3668 O O . ARG A 1 459 ? 8.392 17.177 13.091 1.00 70.06 459 ARG A O 1
ATOM 3675 N N . GLN A 1 460 ? 10.457 16.590 12.481 1.00 67.56 460 GLN A N 1
ATOM 3676 C CA . GLN A 1 460 ? 10.063 15.932 11.229 1.00 67.56 460 GLN A CA 1
ATOM 3677 C C . GLN A 1 460 ? 9.640 14.464 11.426 1.00 67.56 460 GLN A C 1
ATOM 3679 O O . GLN A 1 460 ? 9.306 13.766 10.462 1.00 67.56 460 GLN A O 1
ATOM 3684 N N . VAL A 1 461 ? 9.654 13.946 12.660 1.00 65.56 461 VAL A N 1
ATOM 3685 C CA . VAL A 1 461 ? 9.277 12.562 12.951 1.00 65.56 461 VAL A CA 1
ATOM 3686 C C . VAL A 1 461 ? 8.143 12.469 13.965 1.00 65.56 461 VAL A C 1
ATOM 3688 O O . VAL A 1 461 ? 8.085 13.159 14.972 1.00 65.56 461 VAL A O 1
ATOM 3691 N N . LYS A 1 462 ? 7.262 11.485 13.755 1.00 62.69 462 LYS A N 1
ATOM 3692 C CA . LYS A 1 462 ? 6.046 11.265 14.563 1.00 62.69 462 LYS A CA 1
ATOM 3693 C C . LYS A 1 462 ? 6.249 11.209 16.092 1.00 62.69 462 LYS A C 1
ATOM 3695 O O . LYS A 1 462 ? 5.297 11.436 16.826 1.00 62.69 462 LYS A O 1
ATOM 3700 N N . ASN A 1 463 ? 7.437 10.830 16.560 1.00 65.00 463 ASN A N 1
ATOM 3701 C CA . ASN A 1 463 ? 7.724 10.625 17.984 1.00 65.00 463 ASN A CA 1
ATOM 3702 C C . ASN A 1 463 ? 8.626 11.726 18.572 1.00 65.00 463 ASN A C 1
ATOM 3704 O O . ASN A 1 463 ? 9.158 11.530 19.657 1.00 65.00 463 ASN A O 1
ATOM 3708 N N . ASN A 1 464 ? 8.859 12.815 17.832 1.00 65.31 464 ASN A N 1
ATOM 3709 C CA . ASN A 1 464 ? 9.777 13.905 18.173 1.00 65.31 464 ASN A CA 1
ATOM 3710 C C . ASN A 1 464 ? 11.222 13.482 18.520 1.00 65.31 464 ASN A C 1
ATOM 3712 O O . ASN A 1 464 ? 11.969 14.222 19.148 1.00 65.31 464 ASN A O 1
ATOM 3716 N N . ARG A 1 465 ? 11.627 12.270 18.121 1.00 73.50 465 ARG A N 1
ATOM 3717 C CA . ARG A 1 465 ? 12.960 11.717 18.379 1.00 73.50 465 ARG A CA 1
ATOM 3718 C C . ARG A 1 465 ? 13.846 11.955 17.168 1.00 73.50 465 ARG A C 1
ATOM 3720 O O . ARG A 1 465 ? 13.571 11.392 16.113 1.00 73.50 465 ARG A O 1
ATOM 3727 N N . GLU A 1 466 ? 14.902 12.740 17.322 1.00 81.19 466 GLU A N 1
ATOM 3728 C CA . GLU A 1 466 ? 15.877 12.934 16.250 1.00 81.19 466 GLU A CA 1
ATOM 3729 C C . GLU A 1 466 ? 16.431 11.587 15.763 1.00 81.19 466 GLU A C 1
ATOM 3731 O O . GLU A 1 466 ? 16.726 10.686 16.555 1.00 81.19 466 GLU A O 1
ATOM 3736 N N . LEU A 1 467 ? 16.510 11.430 14.442 1.00 81.88 467 LEU A N 1
ATOM 3737 C CA . LEU A 1 467 ? 17.047 10.234 13.807 1.00 81.88 467 LEU A CA 1
ATOM 3738 C C . LEU A 1 467 ? 18.376 10.584 13.153 1.00 81.88 467 LEU A C 1
ATOM 3740 O O . LEU A 1 467 ? 18.411 11.411 12.248 1.00 81.88 467 LEU A O 1
ATOM 3744 N N . GLY A 1 468 ? 19.449 9.922 13.573 1.00 83.19 468 GLY A N 1
ATOM 3745 C CA . GLY A 1 468 ? 20.780 10.112 13.012 1.00 83.19 468 GLY A CA 1
ATOM 3746 C C . GLY A 1 468 ? 21.470 8.780 12.759 1.00 83.19 468 GLY A C 1
ATOM 3747 O O . GLY A 1 468 ? 21.492 7.926 13.644 1.00 83.19 468 GLY A O 1
ATOM 3748 N N . CYS A 1 469 ? 22.045 8.589 11.574 1.00 84.50 469 CYS A N 1
ATOM 3749 C CA . CYS A 1 469 ? 22.950 7.470 11.317 1.00 84.50 469 CYS A CA 1
ATOM 3750 C C . CYS A 1 469 ? 24.036 7.846 10.299 1.00 84.50 469 CYS A C 1
ATOM 3752 O O . CYS A 1 469 ? 23.793 8.666 9.406 1.00 84.50 469 CYS A O 1
ATOM 3754 N N . PRO A 1 470 ? 25.226 7.227 10.376 1.00 88.44 470 PRO A N 1
ATOM 3755 C CA . PRO A 1 470 ? 26.160 7.230 9.259 1.00 88.44 470 PRO A CA 1
ATOM 3756 C C . PRO A 1 470 ? 25.493 6.658 8.003 1.00 88.44 470 PRO A C 1
ATOM 3758 O O . PRO A 1 470 ? 24.657 5.759 8.090 1.00 88.44 470 PRO A O 1
ATOM 3761 N N . LEU A 1 471 ? 25.868 7.174 6.838 1.00 89.12 471 LEU A N 1
ATOM 3762 C CA . LEU A 1 471 ? 25.479 6.656 5.536 1.00 89.12 471 LEU A CA 1
ATOM 3763 C C . LEU A 1 471 ? 26.536 5.626 5.111 1.00 89.12 471 LEU A C 1
ATOM 3765 O O . LEU A 1 471 ? 27.688 6.006 4.886 1.00 89.12 471 LEU A O 1
ATOM 3769 N N . PRO A 1 472 ? 26.198 4.327 5.033 1.00 89.69 472 PRO A N 1
ATOM 3770 C CA . PRO A 1 472 ? 27.164 3.312 4.626 1.00 89.69 472 PRO A CA 1
ATOM 3771 C C . PRO A 1 472 ? 27.691 3.559 3.203 1.00 89.69 472 PRO A C 1
ATOM 3773 O O . PRO A 1 472 ? 26.926 4.042 2.365 1.00 89.69 472 PRO A O 1
ATOM 3776 N N . PRO A 1 473 ? 28.952 3.208 2.883 1.00 89.19 473 PRO A N 1
ATOM 3777 C CA . PRO A 1 473 ? 29.539 3.483 1.567 1.00 89.19 473 PRO A CA 1
ATOM 3778 C C . PRO A 1 473 ? 28.775 2.867 0.384 1.00 89.19 473 PRO A C 1
ATOM 3780 O O . PRO A 1 473 ? 28.662 3.489 -0.672 1.00 89.19 473 PRO A O 1
ATOM 3783 N N . ASP A 1 474 ? 28.231 1.660 0.552 1.00 88.94 474 ASP A N 1
ATOM 3784 C CA . ASP A 1 474 ? 27.417 0.977 -0.461 1.00 88.94 474 ASP A CA 1
ATOM 3785 C C . ASP A 1 474 ? 26.083 1.702 -0.697 1.00 88.94 474 ASP A C 1
ATOM 3787 O O . ASP A 1 474 ? 25.673 1.899 -1.841 1.00 88.94 474 ASP A O 1
ATOM 3791 N N . CYS A 1 475 ? 25.452 2.190 0.374 1.00 93.25 475 CYS A N 1
ATOM 3792 C CA . CYS A 1 475 ? 24.278 3.051 0.293 1.00 93.25 475 CYS A CA 1
ATOM 3793 C C . CYS A 1 475 ? 24.603 4.385 -0.387 1.00 93.25 475 CYS A C 1
ATOM 3795 O O . CYS A 1 475 ? 23.895 4.803 -1.302 1.00 93.25 475 CYS A O 1
ATOM 3797 N N . GLU A 1 476 ? 25.673 5.052 0.049 1.00 93.44 476 GLU A N 1
ATOM 3798 C CA . GLU A 1 476 ? 26.092 6.356 -0.461 1.00 93.44 476 GLU A CA 1
ATOM 3799 C C . GLU A 1 476 ? 26.342 6.310 -1.969 1.00 93.44 476 GLU A C 1
ATOM 3801 O O . GLU A 1 476 ? 25.848 7.172 -2.695 1.00 93.44 476 GLU A O 1
ATOM 3806 N N . LYS A 1 477 ? 27.023 5.265 -2.456 1.00 94.12 477 LYS A N 1
ATOM 3807 C CA . LYS A 1 477 ? 27.272 5.048 -3.886 1.00 94.12 477 LYS A CA 1
ATOM 3808 C C . LYS A 1 477 ? 25.979 5.035 -4.706 1.00 94.12 477 LYS A C 1
ATOM 3810 O O . LYS A 1 477 ? 25.915 5.666 -5.759 1.00 94.12 477 LYS A O 1
ATOM 3815 N N . ILE A 1 478 ? 24.948 4.337 -4.229 1.00 96.69 478 ILE A N 1
ATOM 3816 C CA . ILE A 1 478 ? 23.655 4.239 -4.923 1.00 96.69 478 ILE A CA 1
ATOM 3817 C C . ILE A 1 478 ? 22.917 5.581 -4.889 1.00 96.69 478 ILE A C 1
ATOM 3819 O O . ILE A 1 478 ? 22.392 6.019 -5.913 1.00 96.69 478 ILE A O 1
ATOM 3823 N N . VAL A 1 479 ? 22.893 6.252 -3.733 1.00 96.31 479 VAL A N 1
ATOM 3824 C CA . VAL A 1 479 ? 22.212 7.548 -3.584 1.00 96.31 479 VAL A CA 1
ATOM 3825 C C . VAL A 1 479 ? 22.884 8.617 -4.453 1.00 96.31 479 VAL A C 1
ATOM 3827 O O . VAL A 1 479 ? 22.185 9.355 -5.143 1.00 96.31 479 VAL A O 1
ATOM 3830 N N . ARG A 1 480 ? 24.221 8.666 -4.498 1.00 95.25 480 ARG A N 1
ATOM 3831 C CA . ARG A 1 480 ? 24.969 9.574 -5.383 1.00 95.25 480 ARG A CA 1
ATOM 3832 C C . ARG A 1 480 ? 24.680 9.310 -6.848 1.00 95.25 480 ARG A C 1
ATOM 3834 O O . ARG A 1 480 ? 24.273 10.224 -7.552 1.00 95.25 480 ARG A O 1
ATOM 3841 N N . ARG A 1 481 ? 24.768 8.047 -7.283 1.00 97.25 481 ARG A N 1
ATOM 3842 C CA . ARG A 1 481 ? 24.429 7.655 -8.657 1.00 97.25 481 ARG A CA 1
ATOM 3843 C C . ARG A 1 481 ? 23.010 8.092 -9.034 1.00 97.25 481 ARG A C 1
ATOM 3845 O O . ARG A 1 481 ? 22.783 8.557 -10.147 1.00 97.25 481 ARG A O 1
ATOM 3852 N N . PHE A 1 482 ? 22.056 7.972 -8.112 1.00 98.12 482 PHE A N 1
ATOM 3853 C CA . PHE A 1 482 ? 20.702 8.477 -8.315 1.00 98.12 482 PHE A CA 1
ATOM 3854 C C . PHE A 1 482 ? 20.666 10.004 -8.478 1.00 98.12 482 PHE A C 1
ATOM 3856 O O . PHE A 1 482 ? 20.084 10.481 -9.451 1.00 98.12 482 PHE A O 1
ATOM 3863 N N . VAL A 1 483 ? 21.303 10.757 -7.578 1.00 96.94 483 VAL A N 1
ATOM 3864 C CA . VAL A 1 483 ? 21.344 12.231 -7.609 1.00 96.94 483 VAL A CA 1
ATOM 3865 C C . VAL A 1 483 ? 22.050 12.775 -8.849 1.00 96.94 483 VAL A C 1
ATOM 3867 O O . VAL A 1 483 ? 21.576 13.746 -9.426 1.00 96.94 483 VAL A O 1
ATOM 3870 N N . GLU A 1 484 ? 23.153 12.162 -9.263 1.00 96.69 484 GLU A N 1
ATOM 3871 C CA . GLU A 1 484 ? 24.008 12.659 -10.345 1.00 96.69 484 GLU A CA 1
ATOM 3872 C C . GLU A 1 484 ? 23.450 12.327 -11.731 1.00 96.69 484 GLU A C 1
ATOM 3874 O O . GLU A 1 484 ? 23.692 13.068 -12.677 1.00 96.69 484 GLU A O 1
ATOM 3879 N N . VAL A 1 485 ? 22.705 11.223 -11.873 1.00 97.62 485 VAL A N 1
ATOM 3880 C CA . VAL A 1 485 ? 22.343 10.694 -13.202 1.00 97.62 485 VAL A CA 1
ATOM 3881 C C . VAL A 1 485 ? 20.846 10.557 -13.411 1.00 97.62 485 VAL A C 1
ATOM 3883 O O . VAL A 1 485 ? 20.310 11.046 -14.400 1.00 97.62 485 VAL A O 1
ATOM 3886 N N . TYR A 1 486 ? 20.132 9.930 -12.481 1.00 98.12 486 TYR A N 1
ATOM 3887 C CA . TYR A 1 486 ? 18.712 9.634 -12.680 1.00 98.12 486 TYR A CA 1
ATOM 3888 C C . TYR A 1 486 ? 17.797 10.787 -12.275 1.00 98.12 486 TYR A C 1
ATOM 3890 O O . TYR A 1 486 ? 16.764 11.018 -12.908 1.00 98.12 486 TYR A O 1
ATOM 3898 N N . ARG A 1 487 ? 18.162 11.522 -11.224 1.00 97.31 487 ARG A N 1
ATOM 3899 C CA . ARG A 1 487 ? 17.403 12.679 -10.755 1.00 97.31 487 ARG A CA 1
ATOM 3900 C C . ARG A 1 487 ? 17.368 13.809 -11.797 1.00 97.31 487 ARG A C 1
ATOM 3902 O O . ARG A 1 487 ? 16.268 14.310 -12.021 1.00 97.31 487 ARG A O 1
ATOM 3909 N N . PRO A 1 488 ? 18.463 14.166 -12.500 1.00 97.56 488 PRO A N 1
ATOM 3910 C CA . PRO A 1 488 ? 18.407 15.133 -13.594 1.00 97.56 488 PRO A CA 1
ATOM 3911 C C . PRO A 1 488 ? 17.430 14.713 -14.692 1.00 97.56 488 PRO A C 1
ATOM 3913 O O . PRO A 1 488 ? 16.629 15.530 -15.123 1.00 97.56 488 PRO A O 1
ATOM 3916 N N . LEU A 1 489 ? 17.385 13.428 -15.062 1.00 96.62 489 LEU A N 1
ATOM 3917 C CA . LEU A 1 489 ? 16.431 12.929 -16.063 1.00 96.62 489 LEU A CA 1
ATOM 3918 C C . LEU A 1 489 ? 14.966 13.049 -15.615 1.00 96.62 489 LEU A C 1
ATOM 3920 O O . LEU A 1 489 ? 14.091 13.264 -16.449 1.00 96.62 489 LEU A O 1
ATOM 3924 N N . LEU A 1 490 ? 14.675 12.942 -14.312 1.00 95.31 490 LEU A N 1
ATOM 3925 C CA . LEU A 1 490 ? 13.332 13.217 -13.780 1.00 95.31 490 LEU A CA 1
ATOM 3926 C C . LEU A 1 490 ? 12.942 14.696 -13.924 1.00 95.31 490 LEU A C 1
ATOM 3928 O O . LEU A 1 490 ? 11.758 14.991 -14.078 1.00 95.31 490 LEU A O 1
ATOM 3932 N N . VAL A 1 491 ? 13.920 15.600 -13.862 1.00 95.88 491 VAL A N 1
ATOM 3933 C CA . VAL A 1 491 ? 13.728 17.055 -13.919 1.00 95.88 491 VAL A CA 1
ATOM 3934 C C . VAL A 1 491 ? 13.694 17.570 -15.358 1.00 95.88 491 VAL A C 1
ATOM 3936 O O . VAL A 1 491 ? 12.846 18.387 -15.690 1.00 95.88 491 VAL A O 1
ATOM 3939 N N . THR A 1 492 ? 14.589 17.108 -16.230 1.00 94.56 492 THR A N 1
ATOM 3940 C CA . THR A 1 492 ? 14.779 17.701 -17.565 1.00 94.56 492 THR A CA 1
ATOM 3941 C C . THR A 1 492 ? 14.217 16.849 -18.698 1.00 94.56 492 THR A C 1
ATOM 3943 O O . THR A 1 492 ? 13.785 17.395 -19.710 1.00 94.56 492 THR A O 1
ATOM 3946 N N . ALA A 1 493 ? 14.175 15.524 -18.535 1.00 90.50 493 ALA A N 1
ATOM 3947 C CA . ALA A 1 493 ? 13.897 14.572 -19.611 1.00 90.50 493 ALA A CA 1
ATOM 3948 C C . ALA A 1 493 ? 12.807 13.555 -19.233 1.00 90.50 493 ALA A C 1
ATOM 3950 O O . ALA A 1 493 ? 12.887 12.370 -19.584 1.00 90.50 493 ALA A O 1
ATOM 3951 N N . HIS A 1 494 ? 11.772 13.988 -18.501 1.00 92.50 494 HIS A N 1
ATOM 3952 C CA . HIS A 1 494 ? 10.719 13.074 -18.078 1.00 92.50 494 HIS A CA 1
ATOM 3953 C C . HIS A 1 494 ? 9.978 12.518 -19.316 1.00 92.50 494 HIS A C 1
ATOM 3955 O O . HIS A 1 494 ? 9.439 13.302 -20.099 1.00 92.50 494 HIS A O 1
ATOM 3961 N N . PRO A 1 495 ? 9.829 11.185 -19.484 1.00 86.75 495 PRO A N 1
ATOM 3962 C CA . PRO A 1 495 ? 9.347 10.578 -20.739 1.00 86.75 495 PRO A CA 1
ATOM 3963 C C . PRO A 1 495 ? 7.958 11.025 -21.213 1.00 86.75 495 PRO A C 1
ATOM 3965 O O . PRO A 1 495 ? 7.600 10.852 -22.368 1.00 86.75 495 PRO A O 1
ATOM 3968 N N . TYR A 1 496 ? 7.150 11.573 -20.310 1.00 85.62 496 TYR A N 1
ATOM 3969 C CA . TYR A 1 496 ? 5.796 12.056 -20.599 1.00 85.62 496 TYR A CA 1
ATOM 3970 C C . TYR A 1 496 ? 5.660 13.585 -20.526 1.00 85.62 496 TYR A C 1
ATOM 3972 O O . TYR A 1 496 ? 4.548 14.073 -20.341 1.00 85.62 496 TYR A O 1
ATOM 3980 N N . GLY A 1 497 ? 6.768 14.335 -20.539 1.00 84.00 497 GLY A N 1
ATOM 3981 C CA . GLY A 1 497 ? 6.771 15.802 -20.407 1.00 84.00 497 GLY A CA 1
ATOM 3982 C C . GLY A 1 497 ? 6.320 16.327 -19.036 1.00 84.00 497 GLY A C 1
ATOM 3983 O O . GLY A 1 497 ? 6.168 17.526 -18.842 1.00 84.00 497 GLY A O 1
ATOM 3984 N N . LYS A 1 498 ? 6.093 15.434 -18.064 1.00 86.75 498 LYS A N 1
ATOM 3985 C CA . LYS A 1 498 ? 5.722 15.756 -16.676 1.00 86.75 498 LYS A CA 1
ATOM 3986 C C . LYS A 1 498 ? 6.963 15.902 -15.806 1.00 86.75 498 LYS A C 1
ATOM 3988 O O . LYS A 1 498 ? 7.167 15.123 -14.878 1.00 86.75 498 LYS A O 1
ATOM 3993 N N . ASN A 1 499 ? 7.800 16.857 -16.180 1.00 91.25 499 ASN A N 1
ATOM 3994 C CA . ASN A 1 499 ? 9.060 17.134 -15.513 1.00 91.25 499 ASN A CA 1
ATOM 3995 C C . ASN A 1 499 ? 8.848 17.401 -14.018 1.00 91.25 499 ASN A C 1
ATOM 3997 O O . ASN A 1 499 ? 7.908 18.089 -13.612 1.00 91.25 499 ASN A O 1
ATOM 4001 N N . ALA A 1 500 ? 9.709 16.807 -13.198 1.00 92.62 500 ALA A N 1
ATOM 4002 C CA . ALA A 1 500 ? 9.785 17.136 -11.789 1.00 92.62 500 ALA A CA 1
ATOM 4003 C C . ALA A 1 500 ? 10.412 18.527 -11.623 1.00 92.62 500 ALA A C 1
ATOM 4005 O O . ALA A 1 500 ? 11.258 18.940 -12.413 1.00 92.62 500 ALA A O 1
ATOM 4006 N N . SER A 1 501 ? 10.022 19.240 -10.574 1.00 94.12 501 SER A N 1
ATOM 4007 C CA . SER A 1 501 ? 10.677 20.485 -10.197 1.00 94.12 501 SER A CA 1
ATOM 4008 C C . SER A 1 501 ? 12.059 20.186 -9.629 1.00 94.12 501 SER A C 1
ATOM 4010 O O . SER A 1 501 ? 12.207 19.263 -8.818 1.00 94.12 501 SER A O 1
ATOM 4012 N N . ASP A 1 502 ? 13.053 21.008 -9.968 1.00 94.81 502 ASP A N 1
ATOM 4013 C CA . ASP A 1 502 ? 14.389 20.907 -9.377 1.00 94.81 502 ASP A CA 1
ATOM 4014 C C . ASP A 1 502 ? 14.416 21.443 -7.933 1.00 94.81 502 ASP A C 1
ATOM 4016 O O . ASP A 1 502 ? 14.949 22.504 -7.630 1.00 94.81 502 ASP A O 1
ATOM 4020 N N . SER A 1 503 ? 13.775 20.711 -7.028 1.00 94.06 503 SER A N 1
ATOM 4021 C CA . SER A 1 503 ? 13.615 21.055 -5.608 1.00 94.06 503 SER A CA 1
ATOM 4022 C C . SER A 1 503 ? 14.813 20.618 -4.755 1.00 94.06 503 SER A C 1
ATOM 4024 O O . SER A 1 503 ? 15.762 20.015 -5.255 1.00 94.06 503 SER A O 1
ATOM 4026 N N . ASP A 1 504 ? 14.769 20.874 -3.448 1.00 95.56 504 ASP A N 1
ATOM 4027 C CA . ASP A 1 504 ? 15.766 20.373 -2.487 1.00 95.56 504 ASP A CA 1
ATOM 4028 C C . ASP A 1 504 ? 15.550 18.899 -2.106 1.00 95.56 504 ASP A C 1
ATOM 4030 O O . ASP A 1 504 ? 16.437 18.240 -1.550 1.00 95.56 504 ASP A O 1
ATOM 4034 N N . PHE A 1 505 ? 14.380 18.347 -2.441 1.00 96.19 505 PHE A N 1
ATOM 4035 C CA . PHE A 1 505 ? 14.037 16.961 -2.155 1.00 96.19 505 PHE A CA 1
ATOM 4036 C C . PHE A 1 505 ? 14.879 15.996 -2.991 1.00 96.19 505 PHE A C 1
ATOM 4038 O O . PHE A 1 505 ? 15.033 16.143 -4.212 1.00 96.19 505 PHE A O 1
ATOM 4045 N N . LEU A 1 506 ? 15.362 14.943 -2.328 1.00 96.56 506 LEU A N 1
ATOM 4046 C CA . LEU A 1 506 ? 16.036 13.817 -2.967 1.00 96.56 506 LEU A CA 1
ATOM 4047 C C . LEU A 1 506 ? 15.110 13.177 -4.002 1.00 96.56 506 LEU A C 1
ATOM 4049 O O . LEU A 1 506 ? 15.530 12.925 -5.125 1.00 96.56 506 LEU A O 1
ATOM 4053 N N . PHE A 1 507 ? 13.834 12.999 -3.651 1.00 96.88 507 PHE A N 1
ATOM 4054 C CA . PHE A 1 507 ? 12.791 12.497 -4.544 1.00 96.88 507 PHE A CA 1
ATOM 4055 C C . PHE A 1 507 ? 11.842 13.638 -4.959 1.00 96.88 507 PHE A C 1
ATOM 4057 O O . PHE A 1 507 ? 10.843 13.883 -4.270 1.00 96.88 507 PHE A O 1
ATOM 4064 N N . PRO A 1 508 ? 12.131 14.351 -6.063 1.00 95.50 508 PRO A N 1
ATOM 4065 C CA . PRO A 1 508 ? 11.412 15.570 -6.418 1.00 95.50 508 PRO A CA 1
ATOM 4066 C C . PRO A 1 508 ? 9.986 15.290 -6.911 1.00 95.50 508 PRO A C 1
ATOM 4068 O O . PRO A 1 508 ? 9.735 14.319 -7.629 1.00 95.50 508 PRO A O 1
ATOM 4071 N N . GLY A 1 509 ? 9.045 16.155 -6.522 1.00 93.12 509 GLY A N 1
ATOM 4072 C CA . GLY A 1 509 ? 7.696 16.209 -7.087 1.00 93.12 509 GLY A CA 1
ATOM 4073 C C . GLY A 1 509 ? 7.610 17.149 -8.287 1.00 93.12 509 GLY A C 1
ATOM 4074 O O . GLY A 1 509 ? 8.606 17.714 -8.719 1.00 93.12 509 GLY A O 1
ATOM 4075 N N . THR A 1 510 ? 6.408 17.345 -8.830 1.00 90.44 510 THR A N 1
ATOM 4076 C CA . THR A 1 510 ? 6.166 18.326 -9.909 1.00 90.44 510 THR A CA 1
ATOM 4077 C C . THR A 1 510 ? 6.158 19.773 -9.415 1.00 90.44 510 THR A C 1
ATOM 4079 O O . THR A 1 510 ? 6.202 20.687 -10.224 1.00 90.44 510 THR A O 1
ATOM 4082 N N . LEU A 1 511 ? 6.076 19.985 -8.100 1.00 88.50 511 LEU A N 1
ATOM 4083 C CA . LEU A 1 511 ? 6.108 21.296 -7.454 1.00 88.50 511 LEU A CA 1
ATOM 4084 C C . LEU A 1 511 ? 7.372 21.402 -6.596 1.00 88.50 511 LEU A C 1
ATOM 4086 O O . LEU A 1 511 ? 7.824 20.397 -6.046 1.00 88.50 511 LEU A O 1
ATOM 4090 N N . ALA A 1 512 ? 7.942 22.604 -6.500 1.00 88.19 512 ALA A N 1
ATOM 4091 C CA . ALA A 1 512 ? 9.218 22.836 -5.821 1.00 88.19 512 ALA A CA 1
ATOM 4092 C C . ALA A 1 512 ? 9.134 22.680 -4.292 1.00 88.19 512 ALA A C 1
ATOM 4094 O O . ALA A 1 512 ? 10.100 22.269 -3.654 1.00 88.19 512 ALA A O 1
ATOM 4095 N N . ASP A 1 513 ? 7.971 22.997 -3.724 1.00 87.06 513 ASP A N 1
ATOM 4096 C CA . ASP A 1 513 ? 7.704 23.114 -2.285 1.00 87.06 513 ASP A CA 1
ATOM 4097 C C . ASP A 1 513 ? 7.407 21.775 -1.591 1.00 87.06 513 ASP A C 1
ATOM 4099 O O . ASP A 1 513 ? 7.254 21.720 -0.373 1.00 87.06 513 ASP A O 1
ATOM 4103 N N . ARG A 1 514 ? 7.296 20.677 -2.345 1.00 88.44 514 ARG A N 1
ATOM 4104 C CA . ARG A 1 514 ? 6.893 19.376 -1.802 1.00 88.44 514 ARG A CA 1
ATOM 4105 C C . ARG A 1 514 ? 7.582 18.211 -2.509 1.00 88.44 514 ARG A C 1
ATOM 4107 O O . ARG A 1 514 ? 7.867 18.281 -3.706 1.00 88.44 514 ARG A O 1
ATOM 4114 N N . PRO A 1 515 ? 7.795 17.085 -1.808 1.00 92.50 515 PRO A N 1
ATOM 4115 C CA . PRO A 1 515 ? 8.361 15.903 -2.434 1.00 92.50 515 PRO A CA 1
ATOM 4116 C C . PRO A 1 515 ? 7.352 15.256 -3.391 1.00 92.50 515 PRO A C 1
ATOM 4118 O O . PRO A 1 515 ? 6.162 15.591 -3.416 1.00 92.50 515 PRO A O 1
ATOM 4121 N N . VAL A 1 516 ? 7.815 14.253 -4.136 1.00 93.06 516 VAL A N 1
ATOM 4122 C CA . VAL A 1 516 ? 6.964 13.409 -4.986 1.00 93.06 516 VAL A CA 1
ATOM 4123 C C . VAL A 1 516 ? 5.723 12.901 -4.244 1.00 93.06 516 VAL A C 1
ATOM 4125 O O . VAL A 1 516 ? 5.771 12.597 -3.050 1.00 93.06 516 VAL A O 1
ATOM 4128 N N . ASP A 1 517 ? 4.592 12.784 -4.943 1.00 90.69 517 ASP A N 1
ATOM 4129 C CA . ASP A 1 517 ? 3.354 12.260 -4.363 1.00 90.69 517 ASP A CA 1
ATOM 4130 C C . ASP A 1 517 ? 3.555 10.870 -3.728 1.00 90.69 517 ASP A C 1
ATOM 4132 O O . ASP A 1 517 ? 4.299 10.025 -4.231 1.00 90.69 517 ASP A O 1
ATOM 4136 N N . ALA A 1 518 ? 2.870 10.617 -2.610 1.00 86.19 518 ALA A N 1
ATOM 4137 C CA . ALA A 1 518 ? 3.033 9.388 -1.840 1.00 86.19 518 ALA A CA 1
ATOM 4138 C C . ALA A 1 518 ? 2.638 8.131 -2.634 1.00 86.19 518 ALA A C 1
ATOM 4140 O O . ALA A 1 518 ? 3.266 7.081 -2.472 1.00 86.19 518 ALA A O 1
ATOM 4141 N N . SER A 1 519 ? 1.621 8.223 -3.499 1.00 82.69 519 SER A N 1
ATOM 4142 C CA . SER A 1 519 ? 1.193 7.098 -4.332 1.00 82.69 519 SER A CA 1
ATOM 4143 C C . SER A 1 519 ? 2.199 6.815 -5.446 1.00 82.69 519 SER A C 1
ATOM 4145 O O . SER A 1 519 ? 2.540 5.653 -5.673 1.00 82.69 519 SER A O 1
ATOM 4147 N N . VAL A 1 520 ? 2.753 7.862 -6.068 1.00 89.75 520 VAL A N 1
ATOM 4148 C CA . VAL A 1 520 ? 3.813 7.743 -7.080 1.00 89.75 520 VAL A CA 1
ATOM 4149 C C . VAL A 1 520 ? 5.078 7.151 -6.460 1.00 89.75 520 VAL A C 1
ATOM 4151 O O . VAL A 1 520 ? 5.635 6.196 -6.996 1.00 89.75 520 VAL A O 1
ATOM 4154 N N . PHE A 1 521 ? 5.482 7.645 -5.289 1.00 94.81 521 PHE A N 1
ATOM 4155 C CA . PHE A 1 521 ? 6.635 7.150 -4.539 1.00 94.81 521 PHE A CA 1
ATOM 4156 C C . PHE A 1 521 ? 6.531 5.652 -4.223 1.00 94.81 521 PHE A C 1
ATOM 4158 O O . PHE A 1 521 ? 7.467 4.887 -4.471 1.00 94.81 521 PHE A O 1
ATOM 4165 N N . ALA A 1 522 ? 5.375 5.219 -3.710 1.00 90.00 522 ALA A N 1
ATOM 4166 C CA . ALA A 1 522 ? 5.112 3.813 -3.420 1.00 90.00 522 ALA A CA 1
ATOM 4167 C C . ALA A 1 522 ? 5.041 2.959 -4.696 1.00 90.00 522 ALA A C 1
ATOM 4169 O O . ALA A 1 522 ? 5.473 1.807 -4.686 1.00 90.00 522 ALA A O 1
ATOM 4170 N N . HIS A 1 523 ? 4.527 3.517 -5.795 1.00 87.62 523 HIS A N 1
ATOM 4171 C CA . HIS A 1 523 ? 4.462 2.836 -7.086 1.00 87.62 523 HIS A CA 1
ATOM 4172 C C . HIS A 1 523 ? 5.851 2.611 -7.697 1.00 87.62 523 HIS A C 1
ATOM 4174 O O . HIS A 1 523 ? 6.095 1.542 -8.249 1.00 87.62 523 HIS A O 1
ATOM 4180 N N . CYS A 1 524 ? 6.788 3.558 -7.563 1.00 94.00 524 CYS A N 1
ATOM 4181 C CA . CYS A 1 524 ? 8.184 3.350 -7.973 1.00 94.00 524 CYS A CA 1
ATOM 4182 C C . CYS A 1 524 ? 8.814 2.161 -7.235 1.00 94.00 524 CYS A C 1
ATOM 4184 O O . CYS A 1 524 ? 9.356 1.262 -7.879 1.00 94.00 524 CYS A O 1
ATOM 4186 N N . PHE A 1 525 ? 8.652 2.115 -5.907 1.00 94.69 525 PHE A N 1
ATOM 4187 C CA . PHE A 1 525 ? 9.123 0.998 -5.086 1.00 94.69 525 PHE A CA 1
ATOM 4188 C C . PHE A 1 525 ? 8.501 -0.326 -5.531 1.00 94.69 525 PHE A C 1
ATOM 4190 O O . PHE A 1 525 ? 9.190 -1.324 -5.710 1.00 94.69 525 PHE A O 1
ATOM 4197 N N . GLU A 1 526 ? 7.186 -0.328 -5.755 1.00 87.56 526 GLU A N 1
ATOM 4198 C CA . GLU A 1 526 ? 6.463 -1.498 -6.236 1.00 87.56 526 GLU A CA 1
ATOM 4199 C C . GLU A 1 526 ? 7.003 -1.991 -7.584 1.00 87.56 526 GLU A C 1
ATOM 4201 O O . GLU A 1 526 ? 7.186 -3.190 -7.754 1.00 87.56 526 GLU A O 1
ATOM 4206 N N . ILE A 1 527 ? 7.302 -1.108 -8.538 1.00 83.62 527 ILE A N 1
ATOM 4207 C CA . ILE A 1 527 ? 7.887 -1.520 -9.821 1.00 83.62 527 ILE A CA 1
ATOM 4208 C C . ILE A 1 527 ? 9.243 -2.210 -9.624 1.00 83.62 527 ILE A C 1
ATOM 4210 O O . ILE A 1 527 ? 9.442 -3.284 -10.194 1.00 83.62 527 ILE A O 1
ATOM 4214 N N . GLY A 1 528 ? 10.142 -1.657 -8.806 1.00 86.50 528 GLY A N 1
ATOM 4215 C CA . GLY A 1 528 ? 11.462 -2.263 -8.597 1.00 86.50 528 GLY A CA 1
ATOM 4216 C C . GLY A 1 528 ? 11.440 -3.544 -7.765 1.00 86.50 528 GLY A C 1
ATOM 4217 O O . GLY A 1 528 ? 12.077 -4.523 -8.144 1.00 86.50 528 GLY A O 1
ATOM 4218 N N . ILE A 1 529 ? 10.618 -3.611 -6.718 1.00 85.81 529 ILE A N 1
ATOM 4219 C CA . ILE A 1 529 ? 10.373 -4.851 -5.963 1.00 85.81 529 ILE A CA 1
ATOM 4220 C C . ILE A 1 529 ? 9.888 -5.973 -6.879 1.00 85.81 529 ILE A C 1
ATOM 4222 O O . ILE A 1 529 ? 10.381 -7.099 -6.814 1.00 85.81 529 ILE A O 1
ATOM 4226 N N . ARG A 1 530 ? 8.951 -5.663 -7.779 1.00 79.31 530 ARG A N 1
ATOM 4227 C CA . ARG A 1 530 ? 8.417 -6.650 -8.720 1.00 79.31 530 ARG A CA 1
ATOM 4228 C C . ARG A 1 530 ? 9.457 -7.095 -9.743 1.00 79.31 530 ARG A C 1
ATOM 4230 O O . ARG A 1 530 ? 9.427 -8.261 -10.139 1.00 79.31 530 ARG A O 1
ATOM 4237 N N . ALA A 1 531 ? 10.342 -6.194 -10.167 1.00 76.25 531 ALA A N 1
ATOM 4238 C CA . ALA A 1 531 ? 11.459 -6.517 -11.050 1.00 76.25 531 ALA A CA 1
ATOM 4239 C C . ALA A 1 531 ? 12.453 -7.475 -10.369 1.00 76.25 531 ALA A C 1
ATOM 4241 O O . ALA A 1 531 ? 12.883 -8.447 -10.981 1.00 76.25 531 ALA A O 1
ATOM 4242 N N . ALA A 1 532 ? 12.676 -7.305 -9.063 1.00 77.12 532 ALA A N 1
ATOM 4243 C CA . ALA A 1 532 ? 13.451 -8.228 -8.232 1.00 77.12 532 ALA A CA 1
ATOM 4244 C C . ALA A 1 532 ? 12.717 -9.544 -7.877 1.00 77.12 532 ALA A C 1
ATOM 4246 O O . ALA A 1 532 ? 13.220 -10.340 -7.087 1.00 77.12 532 ALA A O 1
ATOM 4247 N N . GLY A 1 533 ? 11.525 -9.795 -8.435 1.00 72.56 533 GLY A N 1
ATOM 4248 C CA . GLY A 1 533 ? 10.759 -11.023 -8.189 1.00 72.56 533 GLY A CA 1
ATOM 4249 C C . GLY A 1 533 ? 10.078 -11.085 -6.818 1.00 72.56 533 GLY A C 1
ATOM 4250 O O . GLY A 1 533 ? 9.667 -12.162 -6.391 1.00 72.56 533 GLY A O 1
ATOM 4251 N N . LEU A 1 534 ? 9.940 -9.945 -6.145 1.00 79.69 534 LEU A N 1
ATOM 4252 C CA . LEU A 1 534 ? 9.346 -9.814 -4.819 1.00 79.69 534 LEU A CA 1
ATOM 4253 C C . LEU A 1 534 ? 7.966 -9.137 -4.899 1.00 79.69 534 LEU A C 1
ATOM 4255 O O . LEU A 1 534 ? 7.606 -8.510 -5.901 1.00 79.69 534 LEU A O 1
ATOM 4259 N N . ASP A 1 535 ? 7.191 -9.228 -3.820 1.00 76.56 535 ASP A N 1
ATOM 4260 C CA . ASP A 1 535 ? 5.983 -8.421 -3.628 1.00 76.56 535 ASP A CA 1
ATOM 4261 C C . ASP A 1 535 ? 5.862 -8.009 -2.167 1.00 76.56 535 ASP A C 1
ATOM 4263 O O . ASP A 1 535 ? 5.504 -8.783 -1.281 1.00 76.56 535 ASP A O 1
ATOM 4267 N N . MET A 1 536 ? 6.237 -6.765 -1.912 1.00 81.50 536 MET A N 1
ATOM 4268 C CA . MET A 1 536 ? 6.171 -6.173 -0.593 1.00 81.50 536 MET A CA 1
ATOM 4269 C C . MET A 1 536 ? 6.061 -4.661 -0.694 1.00 81.50 536 MET A C 1
ATOM 4271 O O . MET A 1 536 ? 6.471 -4.029 -1.667 1.00 81.50 536 MET A O 1
ATOM 4275 N N . THR A 1 537 ? 5.516 -4.069 0.358 1.00 87.00 537 THR A N 1
ATOM 4276 C CA . THR A 1 537 ? 5.455 -2.614 0.513 1.00 87.00 537 THR A CA 1
ATOM 4277 C C . THR A 1 537 ? 6.705 -2.086 1.217 1.00 87.00 537 THR A C 1
ATOM 4279 O O . THR A 1 537 ? 7.394 -2.834 1.909 1.00 87.00 537 THR A O 1
ATOM 4282 N N . LEU A 1 538 ? 6.945 -0.771 1.151 1.00 89.00 538 LEU A N 1
ATOM 4283 C CA . LEU A 1 538 ? 7.967 -0.094 1.969 1.00 89.00 538 LEU A CA 1
ATOM 4284 C C . LEU A 1 538 ? 7.824 -0.451 3.461 1.00 89.00 538 LEU A C 1
ATOM 4286 O O . LEU A 1 538 ? 8.808 -0.635 4.172 1.00 89.00 538 LEU A O 1
ATOM 4290 N N . HIS A 1 539 ? 6.584 -0.596 3.944 1.00 85.69 539 HIS A N 1
ATOM 4291 C CA . HIS A 1 539 ? 6.317 -0.979 5.328 1.00 85.69 539 HIS A CA 1
ATOM 4292 C C . HIS A 1 539 ? 6.741 -2.423 5.634 1.00 85.69 539 HIS A C 1
ATOM 4294 O O . HIS A 1 539 ? 7.326 -2.672 6.685 1.00 85.69 539 HIS A O 1
ATOM 4300 N N . MET A 1 540 ? 6.493 -3.362 4.718 1.00 84.50 540 MET A N 1
ATOM 4301 C CA . MET A 1 540 ? 6.962 -4.748 4.845 1.00 84.50 540 MET A CA 1
ATOM 4302 C C . MET A 1 540 ? 8.485 -4.852 4.734 1.00 84.50 540 MET A C 1
ATOM 4304 O O . MET A 1 540 ? 9.084 -5.601 5.495 1.00 84.50 540 MET A O 1
ATOM 4308 N N . CYS A 1 541 ? 9.123 -4.048 3.881 1.00 87.62 541 CYS A N 1
ATOM 4309 C CA . CYS A 1 541 ? 10.583 -3.977 3.787 1.00 87.62 541 CYS A CA 1
ATOM 4310 C C . CYS A 1 541 ? 11.221 -3.581 5.131 1.00 87.62 541 CYS A C 1
ATOM 4312 O O . CYS A 1 541 ? 12.201 -4.183 5.560 1.00 87.62 541 CYS A O 1
ATOM 4314 N N . ARG A 1 542 ? 10.618 -2.632 5.862 1.00 88.38 542 ARG A N 1
ATOM 4315 C CA . ARG A 1 542 ? 11.056 -2.301 7.230 1.00 88.38 542 ARG A CA 1
ATOM 4316 C C . ARG A 1 542 ? 10.912 -3.480 8.198 1.00 88.38 542 ARG A C 1
ATOM 4318 O O . ARG A 1 542 ? 11.762 -3.662 9.064 1.00 88.38 542 ARG A O 1
ATOM 4325 N N . HIS A 1 543 ? 9.831 -4.254 8.076 1.00 85.69 543 HIS A N 1
ATOM 4326 C CA . HIS A 1 543 ? 9.630 -5.461 8.882 1.00 85.69 543 HIS A CA 1
ATOM 4327 C C . HIS A 1 543 ? 10.652 -6.554 8.541 1.00 85.69 543 HIS A C 1
ATOM 4329 O O . HIS A 1 543 ? 11.100 -7.250 9.449 1.00 85.69 543 HIS A O 1
ATOM 4335 N N . ALA A 1 544 ? 11.053 -6.672 7.272 1.00 85.19 544 ALA A N 1
ATOM 4336 C CA . ALA A 1 544 ? 12.046 -7.639 6.810 1.00 85.19 544 ALA A CA 1
ATOM 4337 C C . ALA A 1 544 ? 13.369 -7.500 7.578 1.00 85.19 544 ALA A C 1
ATOM 4339 O O . ALA A 1 544 ? 13.859 -8.465 8.152 1.00 85.19 544 ALA A O 1
ATOM 4340 N N . ILE A 1 545 ? 13.901 -6.277 7.652 1.00 84.44 545 ILE A N 1
ATOM 4341 C CA . ILE A 1 545 ? 15.188 -5.989 8.303 1.00 84.44 545 ILE A CA 1
ATOM 4342 C C . ILE A 1 545 ? 15.130 -6.315 9.793 1.00 84.44 545 ILE A C 1
ATOM 4344 O O . ILE A 1 545 ? 15.988 -7.023 10.309 1.00 84.44 545 ILE A O 1
ATOM 4348 N N . ALA A 1 546 ? 14.095 -5.826 10.478 1.00 87.56 546 ALA A N 1
ATOM 4349 C CA . ALA A 1 546 ? 13.914 -6.083 11.900 1.00 87.56 546 ALA A CA 1
ATOM 4350 C C . ALA A 1 546 ? 13.798 -7.586 12.191 1.00 87.56 546 ALA A C 1
ATOM 4352 O O . ALA A 1 546 ? 14.388 -8.071 13.149 1.00 87.56 546 ALA A O 1
ATOM 4353 N N . THR A 1 547 ? 13.093 -8.321 11.326 1.00 88.19 547 THR A N 1
ATOM 4354 C CA . THR A 1 547 ? 12.977 -9.781 11.419 1.00 88.19 547 THR A CA 1
ATOM 4355 C C . THR A 1 547 ? 14.339 -10.451 11.273 1.00 88.19 547 THR A C 1
ATOM 4357 O O . THR A 1 547 ? 14.697 -11.263 12.116 1.00 88.19 547 THR A O 1
ATOM 4360 N N . LEU A 1 548 ? 15.114 -10.097 10.243 1.00 87.94 548 LEU A N 1
ATOM 4361 C CA . LEU A 1 548 ? 16.426 -10.698 9.987 1.00 87.94 548 LEU A CA 1
ATOM 4362 C C . LEU A 1 548 ? 17.414 -10.434 11.126 1.00 87.94 548 LEU A C 1
ATOM 4364 O O . LEU A 1 548 ? 18.074 -11.361 11.580 1.00 87.94 548 LEU A O 1
ATOM 4368 N N . ILE A 1 549 ? 17.482 -9.194 11.617 1.00 87.69 549 ILE A N 1
ATOM 4369 C CA . ILE A 1 549 ? 18.397 -8.823 12.701 1.00 87.69 549 ILE A CA 1
ATOM 4370 C C . ILE A 1 549 ? 18.047 -9.562 13.996 1.00 87.69 549 ILE A C 1
ATOM 4372 O O . ILE A 1 549 ? 18.941 -10.112 14.632 1.00 87.69 549 ILE A O 1
ATOM 4376 N N . LEU A 1 550 ? 16.769 -9.576 14.391 1.00 87.81 550 LEU A N 1
ATOM 4377 C CA . LEU A 1 550 ? 16.348 -10.209 15.647 1.00 87.81 550 LEU A CA 1
ATOM 4378 C C . LEU A 1 550 ? 16.407 -11.731 15.575 1.00 87.81 550 LEU A C 1
ATOM 4380 O O . LEU A 1 550 ? 16.730 -12.382 16.563 1.00 87.81 550 LEU A O 1
ATOM 4384 N N . TYR A 1 551 ? 16.129 -12.301 14.404 1.00 86.00 551 TYR A N 1
ATOM 4385 C CA . TYR A 1 551 ? 16.301 -13.729 14.198 1.00 86.00 551 TYR A CA 1
ATOM 4386 C C . TYR A 1 551 ? 17.775 -14.135 14.309 1.00 86.00 551 TYR A C 1
ATOM 4388 O O . TYR A 1 551 ? 18.064 -15.141 14.951 1.00 86.00 551 TYR A O 1
ATOM 4396 N N . GLU A 1 552 ? 18.703 -13.332 13.773 1.00 84.31 552 GLU A N 1
ATOM 4397 C CA . GLU A 1 552 ? 20.152 -13.556 13.893 1.00 84.31 552 GLU A CA 1
ATOM 4398 C C . GLU A 1 552 ? 20.663 -13.335 15.324 1.00 84.31 552 GLU A C 1
ATOM 4400 O O . GLU A 1 552 ? 21.465 -14.120 15.838 1.00 84.31 552 GLU A O 1
ATOM 4405 N N . ASN A 1 553 ? 20.163 -12.314 16.025 1.00 83.00 553 ASN A N 1
ATOM 4406 C CA . ASN A 1 553 ? 20.496 -12.046 17.422 1.00 83.00 553 ASN A CA 1
ATOM 4407 C C . ASN A 1 553 ? 19.331 -11.333 18.155 1.00 83.00 553 ASN A C 1
ATOM 4409 O O . ASN A 1 553 ? 19.091 -10.149 17.887 1.00 83.00 553 ASN A O 1
ATOM 4413 N N . PRO A 1 554 ? 18.647 -11.993 19.113 1.00 82.75 554 PRO A N 1
ATOM 4414 C CA . PRO A 1 554 ? 17.463 -11.440 19.771 1.00 82.75 554 PRO A CA 1
ATOM 4415 C C . PRO A 1 554 ? 17.808 -10.301 20.737 1.00 82.75 554 PRO A C 1
ATOM 4417 O O . PRO A 1 554 ? 17.002 -9.391 20.947 1.00 82.75 554 PRO A O 1
ATOM 4420 N N . ASP A 1 555 ? 19.038 -10.289 21.262 1.00 84.88 555 ASP A N 1
ATOM 4421 C CA . ASP A 1 555 ? 19.518 -9.288 22.221 1.00 84.88 555 ASP A CA 1
ATOM 4422 C C . ASP A 1 555 ? 19.699 -7.907 21.571 1.00 84.88 555 ASP A C 1
ATO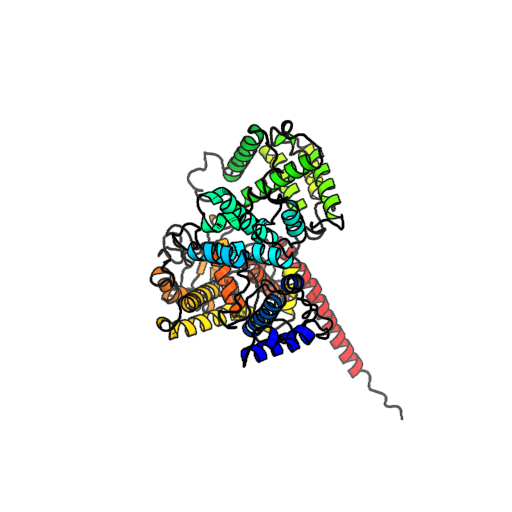M 4424 O O . ASP A 1 555 ? 19.810 -6.886 22.249 1.00 84.88 555 ASP A O 1
ATOM 4428 N N . ARG A 1 556 ? 19.637 -7.829 20.234 1.00 86.94 556 ARG A N 1
ATOM 4429 C CA . ARG A 1 556 ? 19.720 -6.574 19.466 1.00 86.94 556 ARG A CA 1
ATOM 4430 C C . ARG A 1 556 ? 18.407 -5.794 19.406 1.00 86.94 556 ARG A C 1
ATOM 4432 O O . ARG A 1 556 ? 18.234 -4.926 18.550 1.00 86.94 556 ARG A O 1
ATOM 4439 N N . LEU A 1 557 ? 17.482 -6.057 20.323 1.00 87.81 557 LEU A N 1
ATOM 4440 C CA . LEU A 1 557 ? 16.176 -5.406 20.386 1.00 87.81 557 LEU A CA 1
ATOM 4441 C C . LEU A 1 557 ? 16.269 -3.876 20.445 1.00 87.81 557 LEU A C 1
ATOM 4443 O O . LEU A 1 557 ? 15.558 -3.200 19.701 1.00 87.81 557 LEU A O 1
ATOM 4447 N N . VAL A 1 558 ? 17.160 -3.334 21.280 1.00 87.00 558 VAL A N 1
ATOM 4448 C CA . VAL A 1 558 ? 17.374 -1.879 21.400 1.00 87.00 558 VAL A CA 1
ATOM 4449 C C . VAL A 1 558 ? 17.917 -1.300 20.093 1.00 87.00 558 VAL A C 1
ATOM 4451 O O . VAL A 1 558 ? 17.372 -0.328 19.580 1.00 87.00 558 VAL A O 1
ATOM 4454 N N . MET A 1 559 ? 18.903 -1.966 19.485 1.00 88.12 559 MET A N 1
ATOM 4455 C CA . MET A 1 559 ? 19.462 -1.569 18.188 1.00 88.12 559 MET A CA 1
ATOM 4456 C C . MET A 1 559 ? 18.382 -1.524 17.096 1.00 88.12 559 MET A C 1
ATOM 4458 O O . MET A 1 559 ? 18.322 -0.579 16.315 1.00 88.12 559 MET A O 1
ATOM 4462 N N . VAL A 1 560 ? 17.492 -2.520 17.047 1.00 88.25 560 VAL A N 1
ATOM 4463 C CA . VAL A 1 560 ? 16.375 -2.555 16.089 1.00 88.25 560 VAL A CA 1
ATOM 4464 C C . VAL A 1 560 ? 15.337 -1.474 16.385 1.00 88.25 560 VAL A C 1
ATOM 4466 O O . VAL A 1 560 ? 14.763 -0.909 15.452 1.00 88.25 560 VAL A O 1
ATOM 4469 N N . ALA A 1 561 ? 15.091 -1.162 17.657 1.00 86.88 561 ALA A N 1
ATOM 4470 C CA . ALA A 1 561 ? 14.204 -0.074 18.058 1.00 86.88 561 ALA A CA 1
ATOM 4471 C C . ALA A 1 561 ? 14.718 1.278 17.546 1.00 86.88 561 ALA A C 1
ATOM 4473 O O . ALA A 1 561 ? 13.960 2.021 16.914 1.00 86.88 561 ALA A O 1
ATOM 4474 N N . ASP A 1 562 ? 16.014 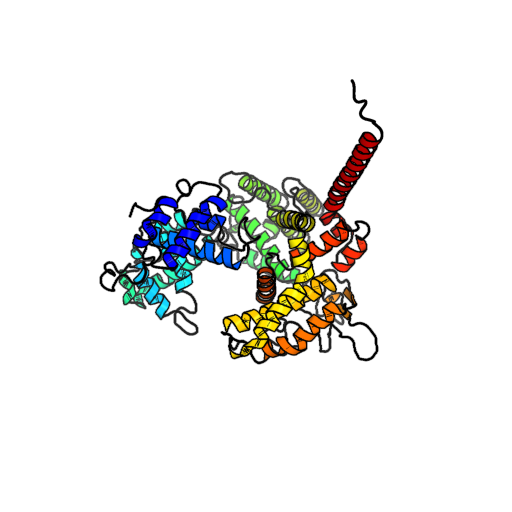1.532 17.721 1.00 83.38 562 ASP A N 1
ATOM 4475 C CA . ASP A 1 562 ? 16.692 2.729 17.227 1.00 83.38 562 ASP A CA 1
ATOM 4476 C C . ASP A 1 562 ? 16.689 2.783 15.697 1.00 83.38 562 ASP A C 1
ATOM 4478 O O . ASP A 1 562 ? 16.268 3.782 15.116 1.00 83.38 562 ASP A O 1
ATOM 4482 N N . TRP A 1 563 ? 17.013 1.669 15.034 1.00 84.38 563 TRP A N 1
ATOM 4483 C CA . TRP A 1 563 ? 16.988 1.555 13.571 1.00 84.38 563 TRP A CA 1
ATOM 4484 C C . TRP A 1 563 ? 15.600 1.808 12.964 1.00 84.38 563 TRP A C 1
ATOM 4486 O O . TRP A 1 563 ? 15.466 2.322 11.852 1.00 84.38 563 TRP A O 1
ATOM 4496 N N . LEU A 1 564 ? 14.535 1.422 13.673 1.00 83.56 564 LEU A N 1
ATOM 4497 C CA . LEU A 1 564 ? 13.150 1.644 13.255 1.00 83.56 564 LEU A CA 1
ATOM 4498 C C . LEU A 1 564 ? 12.599 3.012 13.689 1.00 83.56 564 LEU A C 1
ATOM 4500 O O . LEU A 1 564 ? 11.523 3.392 13.200 1.00 83.56 564 LEU A O 1
ATOM 4504 N N . GLY A 1 565 ? 13.272 3.716 14.604 1.00 76.88 565 GLY A N 1
ATOM 4505 C CA . GLY A 1 565 ? 12.786 4.941 15.241 1.00 76.88 565 GLY A CA 1
ATOM 4506 C C . GLY A 1 565 ? 11.524 4.719 16.086 1.00 76.88 565 GLY A C 1
ATOM 4507 O O . GLY A 1 565 ? 10.573 5.509 16.012 1.00 76.88 565 GLY A O 1
ATOM 4508 N N . ILE A 1 566 ? 11.452 3.605 16.821 1.00 79.12 566 ILE A N 1
ATOM 4509 C CA . ILE A 1 566 ? 10.319 3.254 17.695 1.00 79.12 566 ILE A CA 1
ATOM 4510 C C . ILE A 1 566 ? 10.789 2.836 19.087 1.00 79.12 566 ILE A C 1
ATOM 4512 O O . ILE A 1 566 ? 11.966 2.600 19.315 1.00 79.12 566 ILE A O 1
ATOM 4516 N N . ASP A 1 567 ? 9.844 2.742 20.015 1.00 81.75 567 ASP A N 1
ATOM 4517 C CA . ASP A 1 567 ? 10.112 2.305 21.380 1.00 81.75 567 ASP A CA 1
ATOM 4518 C C . ASP A 1 567 ? 10.456 0.793 21.449 1.00 81.75 567 ASP A C 1
ATOM 4520 O O . ASP A 1 567 ? 9.769 -0.013 20.800 1.00 81.75 567 ASP A O 1
ATOM 4524 N N . PRO A 1 568 ? 11.463 0.379 22.245 1.00 85.19 568 PRO A N 1
ATOM 4525 C CA . PRO A 1 568 ? 11.834 -1.026 22.435 1.00 85.19 568 PRO A CA 1
ATOM 4526 C C . PRO A 1 568 ? 10.671 -1.942 22.846 1.00 85.19 568 PRO A C 1
ATOM 4528 O O . PRO A 1 568 ? 10.555 -3.060 22.337 1.00 85.19 568 PRO A O 1
ATOM 4531 N N . ALA A 1 569 ? 9.741 -1.486 23.691 1.00 83.69 569 ALA A N 1
ATOM 4532 C CA . ALA A 1 569 ? 8.583 -2.293 24.076 1.00 83.69 569 ALA A CA 1
ATOM 4533 C C . ALA A 1 569 ? 7.663 -2.575 22.877 1.00 83.69 569 ALA A C 1
ATOM 4535 O O . ALA A 1 569 ? 7.044 -3.640 22.794 1.00 83.69 569 ALA A O 1
ATOM 4536 N N . THR A 1 570 ? 7.611 -1.662 21.900 1.00 81.69 570 THR A N 1
ATOM 4537 C CA . THR A 1 570 ? 6.883 -1.881 20.641 1.00 81.69 570 THR A CA 1
ATOM 4538 C C . THR A 1 570 ? 7.566 -2.937 19.770 1.00 81.69 570 THR A C 1
ATOM 4540 O O . THR A 1 570 ? 6.872 -3.776 19.193 1.00 81.69 570 THR A O 1
ATOM 4543 N N . VAL A 1 571 ? 8.904 -2.949 19.706 1.00 84.12 571 VAL A N 1
ATOM 4544 C CA . VAL A 1 571 ? 9.667 -4.010 19.018 1.00 84.12 571 VAL A CA 1
ATOM 4545 C C . VAL A 1 571 ? 9.382 -5.361 19.671 1.00 84.12 571 VAL A C 1
ATOM 4547 O O . VAL A 1 571 ? 8.926 -6.274 18.985 1.00 84.12 571 VAL A O 1
ATOM 4550 N N . ARG A 1 572 ? 9.535 -5.471 20.998 1.00 83.75 572 ARG A N 1
ATOM 4551 C CA . ARG A 1 572 ? 9.270 -6.714 21.747 1.00 83.75 572 ARG A CA 1
ATOM 4552 C C . ARG A 1 572 ? 7.872 -7.259 21.470 1.00 83.75 572 ARG A C 1
ATOM 4554 O O . ARG A 1 572 ? 7.696 -8.438 21.183 1.00 83.75 572 ARG A O 1
ATOM 4561 N N . LYS A 1 573 ? 6.868 -6.381 21.498 1.00 81.06 573 LYS A N 1
ATOM 4562 C CA . LYS A 1 573 ? 5.473 -6.747 21.242 1.00 81.06 573 LYS A CA 1
ATOM 4563 C C . LYS A 1 573 ? 5.240 -7.287 19.828 1.00 81.06 573 LYS A C 1
ATOM 4565 O O . LYS A 1 573 ? 4.376 -8.140 19.645 1.00 81.06 573 LYS A O 1
ATOM 4570 N N . HIS A 1 574 ? 5.938 -6.753 18.827 1.00 76.94 574 HIS A N 1
ATOM 4571 C CA . HIS A 1 574 ? 5.739 -7.129 17.428 1.00 76.94 574 HIS A CA 1
ATOM 4572 C C . HIS A 1 574 ? 6.602 -8.305 16.976 1.00 76.94 574 HIS A C 1
ATOM 4574 O O . HIS A 1 574 ? 6.165 -9.026 16.086 1.00 76.94 574 HIS A O 1
ATOM 4580 N N . TYR A 1 575 ? 7.777 -8.501 17.573 1.00 81.12 575 TYR A N 1
ATOM 4581 C CA . TYR A 1 575 ? 8.758 -9.492 17.125 1.00 81.12 575 TYR A CA 1
ATOM 4582 C C . TYR A 1 575 ? 9.077 -10.581 18.153 1.00 81.12 575 TYR A C 1
ATOM 4584 O O . TYR A 1 575 ? 9.801 -11.506 17.814 1.00 81.12 575 TYR A O 1
ATOM 4592 N N . GLY A 1 576 ? 8.507 -10.547 19.364 1.00 72.38 576 GLY A N 1
ATOM 4593 C CA . GLY A 1 576 ? 8.769 -11.566 20.394 1.00 72.38 576 GLY A CA 1
ATOM 4594 C C . GLY A 1 576 ? 8.394 -13.002 19.993 1.00 72.38 576 GLY A C 1
ATOM 4595 O O . GLY A 1 576 ? 8.836 -13.954 20.623 1.00 72.38 576 GLY A O 1
ATOM 4596 N N . PHE A 1 577 ? 7.619 -13.192 18.918 1.00 74.75 577 PHE A N 1
ATOM 4597 C CA . PHE A 1 577 ? 7.370 -14.524 18.356 1.00 74.75 577 PHE A CA 1
ATOM 4598 C C . PHE A 1 577 ? 8.637 -15.172 17.762 1.00 74.75 577 PHE A C 1
ATOM 4600 O O . PHE A 1 577 ? 8.713 -16.398 17.683 1.00 74.75 577 PHE A O 1
ATOM 4607 N N . LEU A 1 578 ? 9.630 -14.370 17.353 1.00 78.12 578 LEU A N 1
ATOM 4608 C CA . LEU A 1 578 ? 10.898 -14.862 16.807 1.00 78.12 578 LEU A CA 1
ATOM 4609 C C . LEU A 1 578 ? 11.720 -15.600 17.864 1.00 78.12 578 LEU A C 1
ATOM 4611 O O . LEU A 1 578 ? 12.315 -16.625 17.539 1.00 78.12 578 LEU A O 1
ATOM 4615 N N . ASP A 1 579 ? 11.672 -15.150 19.120 1.00 71.81 579 ASP A N 1
ATOM 4616 C CA . ASP A 1 579 ? 12.355 -15.801 20.244 1.00 71.81 579 ASP A CA 1
ATOM 4617 C C . ASP A 1 579 ? 11.842 -17.232 20.425 1.00 71.81 579 ASP A C 1
ATOM 4619 O O . ASP A 1 579 ? 12.621 -18.178 20.523 1.00 71.81 579 ASP A O 1
ATOM 4623 N N . SER A 1 580 ? 10.515 -17.406 20.387 1.00 69.81 580 SER A N 1
ATOM 4624 C CA . SER A 1 580 ? 9.876 -18.723 20.498 1.00 69.81 580 SER A CA 1
ATOM 4625 C C . SER A 1 580 ? 10.257 -19.642 19.336 1.00 69.81 580 SER A C 1
ATOM 4627 O O . SER A 1 580 ? 10.554 -20.817 19.546 1.00 69.81 580 SER A O 1
ATOM 4629 N N . ARG A 1 581 ? 10.284 -19.106 18.108 1.00 75.75 581 ARG A N 1
ATOM 4630 C CA . ARG A 1 581 ? 10.666 -19.864 16.910 1.00 75.75 581 ARG A CA 1
ATOM 4631 C C . ARG A 1 581 ? 12.126 -20.312 16.964 1.00 75.75 581 ARG A C 1
ATOM 4633 O O . ARG A 1 581 ? 12.411 -21.490 16.775 1.00 75.75 581 ARG A O 1
ATOM 4640 N N . ARG A 1 582 ? 13.044 -19.393 17.267 1.00 73.25 582 ARG A N 1
ATOM 4641 C CA . ARG A 1 582 ? 14.473 -19.697 17.374 1.00 73.25 582 ARG A CA 1
ATOM 4642 C C . ARG A 1 582 ? 14.761 -20.674 18.511 1.00 73.25 582 ARG A C 1
ATOM 4644 O O . ARG A 1 582 ? 15.560 -21.587 18.330 1.00 73.25 582 ARG A O 1
ATOM 4651 N N . ALA A 1 583 ? 14.108 -20.516 19.663 1.00 71.69 583 ALA A N 1
ATOM 4652 C CA . ALA A 1 583 ? 14.237 -21.455 20.775 1.00 71.69 583 ALA A CA 1
ATOM 4653 C C . ALA A 1 583 ? 13.817 -22.877 20.366 1.00 71.69 583 ALA A C 1
ATOM 4655 O O . ALA A 1 583 ? 14.510 -23.837 20.701 1.00 71.69 583 ALA A O 1
ATOM 4656 N N . ALA A 1 584 ? 12.738 -23.014 19.587 1.00 76.38 584 ALA A N 1
ATOM 4657 C CA . ALA A 1 584 ? 12.318 -24.304 19.045 1.00 76.38 584 ALA A CA 1
ATOM 4658 C C . ALA A 1 584 ? 13.362 -24.897 18.080 1.00 76.38 584 ALA A C 1
ATOM 4660 O O . ALA A 1 584 ? 13.701 -26.073 18.200 1.00 76.38 584 ALA A O 1
ATOM 4661 N N . GLU A 1 585 ? 13.915 -24.096 17.165 1.00 79.06 585 GLU A N 1
ATOM 4662 C CA . GLU A 1 585 ? 14.951 -24.537 16.216 1.00 79.06 585 GLU A CA 1
ATOM 4663 C C . GLU A 1 585 ? 16.254 -24.948 16.927 1.00 79.06 585 GLU A C 1
ATOM 4665 O O . GLU A 1 585 ? 16.808 -26.009 16.635 1.00 79.06 585 GLU A O 1
ATOM 4670 N N . LEU A 1 586 ? 16.717 -24.170 17.912 1.00 74.31 586 LEU A N 1
ATOM 4671 C CA . LEU A 1 586 ? 17.877 -24.519 18.742 1.00 74.31 586 LEU A CA 1
ATOM 4672 C C . LEU A 1 586 ? 17.627 -25.793 19.559 1.00 74.31 586 LEU A C 1
ATOM 4674 O O . LEU A 1 586 ? 18.502 -26.656 19.631 1.00 74.31 586 LEU A O 1
ATOM 4678 N N . GLY A 1 587 ? 16.427 -25.950 20.126 1.00 72.75 587 GLY A N 1
ATOM 4679 C CA . GLY A 1 587 ? 16.020 -27.171 20.823 1.00 72.75 587 GLY A CA 1
ATOM 4680 C C . GLY A 1 587 ? 16.040 -28.397 19.906 1.00 72.75 587 GLY A C 1
ATOM 4681 O O . GLY A 1 587 ? 16.569 -29.443 20.284 1.00 72.75 587 GLY A O 1
ATOM 4682 N N . GLN A 1 588 ? 15.548 -28.262 18.670 1.00 83.62 588 GLN A N 1
ATOM 4683 C CA . GLN A 1 588 ? 15.610 -29.322 17.658 1.00 83.62 588 GLN A CA 1
ATOM 4684 C C . GLN A 1 588 ? 17.053 -29.670 17.276 1.00 83.62 588 GLN A C 1
ATOM 4686 O O . GLN A 1 588 ? 17.394 -30.851 17.217 1.00 83.62 588 GLN A O 1
ATOM 4691 N N . GLN A 1 589 ? 17.918 -28.677 17.053 1.00 83.75 589 GLN A N 1
ATOM 4692 C CA . GLN A 1 589 ? 19.338 -28.903 16.756 1.00 83.75 589 GLN A CA 1
ATOM 4693 C C . GLN A 1 589 ? 20.054 -29.607 17.913 1.00 83.75 589 GLN A C 1
ATOM 4695 O O . GLN A 1 589 ? 20.812 -30.554 17.690 1.00 83.75 589 GLN A O 1
ATOM 4700 N N . HIS A 1 590 ? 19.783 -29.186 19.150 1.00 78.19 590 HIS A N 1
ATOM 4701 C CA . HIS A 1 590 ? 20.330 -29.820 20.343 1.00 78.19 590 HIS A CA 1
ATOM 4702 C C . HIS A 1 590 ? 19.866 -31.278 20.458 1.00 78.19 590 HIS A C 1
ATOM 4704 O O . HIS A 1 590 ? 20.688 -32.173 20.642 1.00 78.19 590 HIS A O 1
ATOM 4710 N N . MET A 1 591 ? 18.576 -31.547 20.234 1.00 82.88 591 MET A N 1
ATOM 4711 C CA . MET A 1 591 ? 18.035 -32.907 20.223 1.00 82.88 591 MET A CA 1
ATOM 4712 C C . MET A 1 591 ? 18.656 -33.770 19.115 1.00 82.88 591 MET A C 1
ATOM 4714 O O . MET A 1 591 ? 19.034 -34.912 19.357 1.00 82.88 591 MET A O 1
ATOM 4718 N N . GLN A 1 592 ? 18.838 -33.230 17.905 1.00 87.38 592 GLN A N 1
ATOM 4719 C CA . GLN A 1 592 ? 19.526 -33.937 16.819 1.00 87.38 592 GLN A CA 1
ATOM 4720 C C . GLN A 1 592 ? 20.980 -34.266 17.174 1.00 87.38 592 GLN A C 1
ATOM 4722 O O . GLN A 1 592 ? 21.456 -35.355 16.844 1.00 87.38 592 GLN A O 1
ATOM 4727 N N . LYS A 1 593 ? 21.685 -33.352 17.854 1.00 85.12 593 LYS A N 1
ATOM 4728 C CA . LYS A 1 593 ? 23.037 -33.598 18.365 1.00 85.12 593 LYS A CA 1
ATOM 4729 C C . LYS A 1 593 ? 23.035 -34.736 19.392 1.00 85.12 593 LYS A C 1
ATOM 4731 O O . LYS A 1 593 ? 23.792 -35.686 19.210 1.00 85.12 593 LYS A O 1
ATOM 4736 N N . LEU A 1 594 ? 22.132 -34.702 20.376 1.00 85.56 594 LEU A N 1
ATOM 4737 C CA . LEU A 1 594 ? 21.976 -35.764 21.380 1.00 85.56 594 LEU A CA 1
ATOM 4738 C C . LEU A 1 594 ? 21.653 -37.126 20.742 1.00 85.56 594 LEU A C 1
ATOM 4740 O O . LEU A 1 594 ? 22.273 -38.129 21.087 1.00 85.56 594 LEU A O 1
ATOM 4744 N N . ILE A 1 595 ? 20.750 -37.173 19.754 1.00 87.31 595 ILE A N 1
ATOM 4745 C CA . ILE A 1 595 ? 20.424 -38.403 19.009 1.00 87.31 595 ILE A CA 1
ATOM 4746 C C . ILE A 1 595 ? 21.661 -38.950 18.282 1.00 87.31 595 ILE A C 1
ATOM 4748 O O . ILE A 1 595 ? 21.910 -40.157 18.306 1.00 87.31 595 ILE A O 1
ATOM 4752 N N . ARG A 1 596 ? 22.453 -38.086 17.628 1.00 86.75 596 ARG A N 1
ATOM 4753 C CA . ARG A 1 596 ? 23.697 -38.496 16.949 1.00 86.75 596 ARG A CA 1
ATOM 4754 C C . ARG A 1 596 ? 24.725 -39.039 17.941 1.00 86.75 596 ARG A C 1
ATOM 4756 O O . ARG A 1 596 ? 25.366 -40.043 17.645 1.00 86.75 596 ARG A O 1
ATOM 4763 N N . GLU A 1 597 ? 24.875 -38.407 19.101 1.00 87.00 597 GLU A N 1
ATOM 4764 C CA . GLU A 1 597 ? 25.780 -38.858 20.165 1.00 87.00 597 GLU A CA 1
ATOM 4765 C C . GLU A 1 597 ? 25.340 -40.201 20.764 1.00 87.00 597 GLU A C 1
ATOM 4767 O O . GLU A 1 597 ? 26.164 -41.105 20.897 1.00 87.00 597 GLU A O 1
ATOM 4772 N N . ALA A 1 598 ? 24.044 -40.387 21.032 1.00 82.19 598 ALA A N 1
ATOM 4773 C CA . ALA A 1 598 ? 23.489 -41.649 21.524 1.00 82.19 598 ALA A CA 1
ATOM 4774 C C . ALA A 1 598 ? 23.681 -42.803 20.522 1.00 82.19 598 ALA A C 1
ATOM 4776 O O . ALA A 1 598 ? 24.089 -43.903 20.901 1.00 82.19 598 ALA A O 1
ATOM 4777 N N . ARG A 1 599 ? 23.469 -42.543 19.222 1.00 83.38 599 ARG A N 1
ATOM 4778 C CA . ARG A 1 599 ? 23.715 -43.523 18.147 1.00 83.38 599 ARG A CA 1
ATOM 4779 C C . ARG A 1 599 ? 25.192 -43.884 17.996 1.00 83.38 599 ARG A C 1
ATOM 4781 O O . ARG A 1 599 ? 25.493 -45.025 17.684 1.00 83.38 599 ARG A O 1
ATOM 4788 N N . ARG A 1 600 ? 26.113 -42.944 18.239 1.00 78.25 600 ARG A N 1
ATOM 4789 C CA . ARG A 1 600 ? 27.564 -43.214 18.242 1.00 78.25 600 ARG A CA 1
ATOM 4790 C C . ARG A 1 600 ? 28.014 -44.036 19.453 1.00 78.25 600 ARG A C 1
ATOM 4792 O O . ARG A 1 600 ? 28.975 -44.785 19.341 1.00 78.25 600 ARG A O 1
ATOM 4799 N N . ARG A 1 601 ? 27.338 -43.891 20.598 1.00 73.19 601 ARG A N 1
ATOM 4800 C CA . ARG A 1 601 ? 27.652 -44.601 21.854 1.00 73.19 601 ARG A CA 1
ATOM 4801 C C . ARG A 1 601 ? 26.997 -45.972 21.986 1.00 73.19 601 ARG A C 1
ATOM 4803 O O . ARG A 1 601 ? 27.322 -46.690 22.923 1.00 73.19 601 ARG A O 1
ATOM 4810 N N . THR A 1 602 ? 26.100 -46.333 21.076 1.00 55.25 602 THR A N 1
ATOM 4811 C CA . THR A 1 602 ? 25.506 -47.669 21.017 1.00 55.25 602 THR A CA 1
ATOM 4812 C C . THR A 1 602 ? 26.202 -48.422 19.884 1.00 55.25 602 THR A C 1
ATOM 4814 O O . THR A 1 602 ? 25.816 -48.232 18.729 1.00 55.25 602 THR A O 1
ATOM 4817 N N . PRO A 1 603 ? 27.243 -49.239 20.145 1.00 52.06 603 PRO A N 1
ATOM 4818 C CA . PRO A 1 603 ? 27.751 -50.127 19.116 1.00 52.06 603 PRO A CA 1
ATOM 4819 C C . PRO A 1 603 ? 26.595 -51.041 18.736 1.00 52.06 603 PRO A C 1
ATOM 4821 O O . PRO A 1 603 ? 25.968 -51.651 19.608 1.00 52.06 603 PRO A O 1
ATOM 4824 N N . VAL A 1 604 ? 26.292 -51.120 17.444 1.00 56.09 604 VAL A N 1
ATOM 4825 C CA . VAL A 1 604 ? 25.442 -52.180 16.916 1.00 56.09 604 VAL A CA 1
ATOM 4826 C C . VAL A 1 604 ? 26.118 -53.488 17.322 1.00 56.09 604 VAL A C 1
ATOM 4828 O O . VAL A 1 604 ? 27.115 -53.882 16.725 1.00 56.09 604 VAL A O 1
ATOM 4831 N N . ARG A 1 605 ? 25.620 -54.140 18.380 1.00 52.66 605 ARG A N 1
ATOM 4832 C CA . ARG A 1 605 ? 25.887 -55.558 18.618 1.00 52.66 605 ARG A CA 1
ATOM 4833 C C . ARG A 1 605 ? 25.245 -56.280 17.441 1.00 52.66 605 ARG A C 1
ATOM 4835 O O . ARG A 1 605 ? 24.053 -56.575 17.470 1.00 52.66 605 ARG A O 1
ATOM 4842 N N . SER A 1 606 ? 26.024 -56.485 16.383 1.00 44.50 606 SER A N 1
ATOM 4843 C CA . SER A 1 606 ? 25.723 -57.452 15.340 1.00 44.50 606 SER A CA 1
ATOM 4844 C C . SER A 1 606 ? 25.581 -58.804 16.032 1.00 44.50 606 SER A C 1
ATOM 4846 O O . SER A 1 606 ? 26.570 -59.390 16.469 1.00 44.50 606 SER A O 1
ATOM 4848 N N . ARG A 1 607 ? 24.337 -59.245 16.225 1.00 46.62 607 ARG A N 1
ATOM 4849 C CA . ARG A 1 607 ? 24.035 -60.625 16.592 1.00 46.62 607 ARG A CA 1
ATOM 4850 C C . ARG A 1 607 ? 24.305 -61.487 15.361 1.00 46.62 607 ARG A C 1
ATOM 4852 O O . ARG A 1 607 ? 23.602 -61.343 14.363 1.00 46.62 607 ARG A O 1
ATOM 4859 N N . SER A 1 608 ? 25.362 -62.291 15.449 1.00 39.62 608 SER A N 1
ATOM 4860 C CA . SER A 1 608 ? 25.435 -63.629 14.856 1.00 39.62 608 SER A CA 1
ATOM 4861 C C . SER A 1 608 ? 24.378 -64.532 15.474 1.00 39.62 608 SER A C 1
ATOM 4863 O O . SER A 1 608 ? 24.212 -64.410 16.715 1.00 39.62 608 SER A O 1
#

Nearest PDB structures (foldseek):
  1o1j-assembly1_A  TM=1.874E-01  e=7.048E+00  Homo sapiens

Radius of gyration: 29.34 Å; Cα contacts (8 Å, |Δi|>4): 721; chains: 1; bounding box: 73×96×79 Å

Mean predicted aligned error: 14.73 Å

Solvent-accessible surface area (backbone atoms only — not comparable to full-atom values): 33642 Å² total; per-residue (Å²): 143,79,78,53,60,18,44,41,41,45,49,72,44,33,60,86,47,48,35,58,72,72,59,32,53,54,33,34,55,34,44,61,50,42,26,73,68,70,73,44,60,40,76,74,42,62,65,44,68,64,63,49,38,72,76,67,62,70,87,64,66,61,79,58,87,91,56,94,44,65,67,59,48,51,50,36,51,50,37,40,52,49,51,48,32,35,71,66,69,71,38,83,59,51,93,68,55,86,78,77,57,80,67,77,46,64,59,54,57,54,40,51,58,40,43,77,36,30,27,87,96,35,91,67,27,64,62,46,39,65,41,36,45,55,40,50,49,50,32,55,73,70,74,43,55,60,49,67,63,46,41,65,59,51,32,55,52,46,68,72,40,58,79,78,54,35,57,50,35,50,53,13,50,53,53,50,33,49,53,32,73,43,30,87,82,33,71,95,45,41,89,47,40,35,94,62,58,56,63,71,62,80,56,95,84,68,47,78,41,78,72,59,81,61,38,65,57,22,54,51,45,52,50,52,51,46,50,49,59,45,68,68,81,77,67,87,89,64,69,90,80,69,93,68,79,68,53,56,68,70,57,50,53,55,43,53,52,26,50,27,48,52,52,27,47,34,49,77,67,65,73,48,57,54,81,73,42,46,38,62,69,70,56,44,38,58,68,55,49,51,51,45,53,50,52,53,48,53,51,23,66,42,86,88,39,90,48,64,77,77,57,57,59,61,35,52,31,54,54,45,42,49,46,43,17,50,73,71,60,53,54,53,74,68,51,50,50,52,39,56,53,52,61,64,34,62,91,42,37,44,93,56,62,84,44,66,54,67,73,56,53,53,48,50,49,49,41,70,76,29,65,68,54,37,50,41,62,74,43,36,26,61,54,22,34,51,54,16,52,59,45,56,76,44,48,88,81,43,53,52,69,54,47,45,48,24,50,26,14,34,51,19,13,37,54,39,21,41,38,77,64,48,40,30,60,52,72,67,53,60,43,62,32,15,59,42,71,94,76,47,24,37,45,74,56,59,93,77,84,49,75,17,33,38,45,45,58,18,77,76,36,101,80,57,57,64,45,74,42,64,38,43,70,75,32,45,54,46,43,47,52,32,59,73,54,48,44,51,38,40,37,76,59,26,65,79,75,68,36,22,26,93,37,44,33,68,45,46,10,70,47,58,93,45,44,40,53,70,68,60,54,52,48,22,37,42,54,21,35,47,72,62,66,43,55,66,50,78,70,50,54,44,49,47,53,50,47,54,51,38,67,78,38,63,87,46,46,60,60,47,10,60,44,54,72,49,57,46,71,59,44,49,64,57,49,52,66,47,58,57,52,50,52,51,53,52,50,50,53,50,50,53,50,50,52,52,52,52,57,69,72,48,76,81,77,78,78,126

Sequence (608 aa):
MQDFRTFRCLAEGLDRLGYEGNTANDVRRALVRAEKIYNEPLGAIRVDLDAFDARWRGKVSALEHGFRSRGGFEKWRSNVRGALKRALGLKALGDAGADDRRLADEWQQLKDYVAERSGNGRVFGPHREITLSILIERARLAGRSPHQLDPTWLREEYDALHNKRRKGFMRAAVFFNELVRHRGAHPNLGNLLPQAPCQLPRSQRGKQYAGAALPESLLADVEAFIEHYLWQGEEPLVRDHLEDAERSVQSASSYRSAISWLVREILEAGLMKPEEITSLSDICRYQLLRQVAGIFRTRALDEVSHLRRDATSLHTYVCRVSYIARHWVRVSAEEVERLKRLRKKKAIKNHRVGKMGEEREAFASALLDNLRIRSAVLGLPETTLREADVLLGHWDDLSLSARMRCLRLAVCACQAAILLRAMALRATNLRSITFRGKETTIVFKGEARKAGKISIPGRQVKNNRELGCPLPPDCEKIVRRFVEVYRPLLVTAHPYGKNASDSDFLFPGTLADRPVDASVFAHCFEIGIRAAGLDMTLHMCRHAIATLILYENPDRLVMVADWLGIDPATVRKHYGFLDSRRAAELGQQHMQKLIREARRRTPVRSRS

Foldseek 3Di:
DPQAFWLVSLLVCVVVLQQDDPLNVLLNVLSCCVCVQVVHPRRVHTLDLQVLCVPPPDDDFFDGPPDPAPVSVVSSSCSPNSSSCSVLVLDDNPPPDPVVCPPVQLLVLVLVVVVVQEDPVGPLYHDLSVLLSLLVSLCSSVVHAQQRDAQVSLQVVLLPDDPVSNVSSQSNLVVLQVCLVCLVVPVVCVVRHHNHRHDHHPDCQPDLASPDDAAPLAVVQLVVVLVCVQPPDDDPVVPPPFDFLGDDPVVSVLLSNLVSLLNNLCVVVVVDDRHQCNHLLSRLFLVSLLVSLVVVQVLCVDPSHPHPNQDLSQLSSLVSSLCCVCPPSNDDPVRNVSSVVVSPDCSNDPPCVLEDDPSLVVVLVCCVVPPLNVCLLLCLLVLLLVQLVVLVVCVVVDALVSNQLSLLSLLLSLLSLCCQPWFVDDLQVSQQAFCDDPQHQWDCDDPPPDATKGWDQLSSDPNSDIAITGRDPVSSVSLVCCQVPSLVCQAPPNSVPLRFPPERTSAGPSDRVGGHDSVSSQVSNQSSCVVSSRGDTSVSSLSNNLSVVCLVPVVCLVVNCSRNVHDSVSSCNHRVVSVVVSVVVVVVVVVVVVVVVVVVPDPPPPDD

Secondary structure (DSSP, 8-state):
--S-SBHHHHHHTSGGGT--HHHHHHHHHHHHHHHHHHTS-TTTSB--HHHHHHHHSS--SS--TT-S-HHHHHHHHHHHHHHHHHHTTSSPPSS--GGG--S--HHHHHHHHHHHT-STTSTT-TTHHHHHHHHHHHHHHTT--GGG--HHHHHHHHHHS-HHHHHHHHHHHHHHHHHHHTGGG-GGGGGGS-SSPPPPP--TTSSTTTT----HHHHHHHHHHHHHHHH-S--GGGTTS-S--PPPHHHHHHHHHHHHHHHHHHHHTTSS-GGG--SHHHHSSHHHHHHHHHHHHHHHHSTT--S-TT-SHHHHHHHHHHHHHHHTS---HHHHHHHHHHHHSTTTS-TTTTSPPHHHHHHHHHHHH-HHHHHHHHTHHHHHHHHHHHHHTTGGGS-HHHHHHHHHHHHHHHHHHIIIII----HHHHHT-BSSSTT--EE---SSSPPPEEEE-GGGSTT---EEEE--HHHHHHHHHIIIIIHHHHHH--TTS-PPP--SBSSB-SSTTSBSPHHHHHHHHHHHHHHTT----HHHHHHHHHHHHHHH-GGGHHHHHHHHTS-HHHHHHHHTHHHHHHHHHHHHHHHHHHHHHHHHHS------

Organism: NCBI:txid374515